Protein AF-A0A084A3Y9-F1 (afdb_monomer_lite)

Foldseek 3Di:
DPDPVVVVVVVVVVVVVVVVVVLVCLQDPVVVVVLVVVLVVQCLVCLQVVPLVSQLLAADQWACELNDTDGSVVVSVVSVCQCPDPQQVVKDKDFPADKAKHQCPDPPVPPDRPRWIKIWTWMWIDTPNAIWIWTKIWTWDADPVRRIHGRYIDTPVSCVVVVHDDPQKDKDWFQLVLPDIKIKIKDKAQPPPSYADDQPGFIWIWIDIRRPLAHTDIHTQFNDWDWAWAADLAQSSHIKIWIWGDGNPPQKIKIFIWGADPSYTDTQWPIAIAGNVVVVVDDGDQWHHDPVDGQKIWHWHWDADPPPRDIDIDIDITGGDDDPDPPPPPPVPPPDAAEFQDKDKFKAAKAWDWWFAPDPGPPCSPPTDIDTWIKGQTPFFGWHDADPQADTGGRDRIETEDEDPVEDCVVRHRFIWMFMFGWDADDDPVDPGRIYGYTPDYTHGDDDDPDDD

Secondary structure (DSSP, 8-state):
--SSHHHHHHHHHHHHHHHHHHHHTTTT-HHHHHHHHHHHHHHHHHHHTT-HHHHHHHEEEEEEESS-EEEHHHHHHHHHHHHH-GGGTT-EEEE-SPPEEES-S---TT------EEEEEEEEEEETTEEEEEEEEEEEEE-TTS-EEEEEEEEHHHHHHHT---TT--EEEE-TTSSS-EEEEEEEEETTTSS---TT--EEEEEEESBTTSBPEEEET-SEEEEEEE--SSSS-PPEEEEEEEPSSSSEEEEEEEEEETTEEEESS--EEEEHHHHTT--S-S-EE-TTSTTEEEEEEEEE-TTT--EEEEEEEEE----TT----------PPEETTSEEEEEEEEEEEEEE-TTTTTSSTTTSPEEEEEEEEEEEEE-EE--SSSPPP-SEEEEEEE--TT--GGGGBT-EEEEEEEEEE--STT-SSSEEEEESSPPEEPPPP----

Structure (mmCIF, N/CA/C/O backbone):
data_AF-A0A084A3Y9-F1
#
_entry.id   AF-A0A084A3Y9-F1
#
loop_
_atom_site.group_PDB
_atom_site.id
_atom_site.type_symbol
_atom_site.label_atom_id
_atom_site.label_alt_id
_atom_site.label_comp_id
_atom_site.label_asym_id
_atom_site.label_entity_id
_atom_site.label_seq_id
_atom_site.pdbx_PDB_ins_code
_atom_site.Cartn_x
_atom_site.Cartn_y
_atom_site.Cartn_z
_atom_site.occupancy
_atom_site.B_iso_or_equiv
_atom_site.auth_seq_id
_atom_site.auth_comp_id
_atom_site.auth_asym_id
_atom_site.auth_atom_id
_atom_site.pdbx_PDB_model_num
ATOM 1 N N . MET A 1 1 ? -24.043 64.491 22.909 1.00 44.38 1 MET A N 1
ATOM 2 C CA . MET A 1 1 ? -24.248 63.340 21.999 1.00 44.38 1 MET A CA 1
ATOM 3 C C . MET A 1 1 ? -22.899 62.853 21.469 1.00 44.38 1 MET A C 1
ATOM 5 O O . MET A 1 1 ? -22.590 63.159 20.332 1.00 44.38 1 MET A O 1
ATOM 9 N N . ASN A 1 2 ? -22.044 62.198 22.273 1.00 46.41 2 ASN A N 1
ATOM 10 C CA . ASN A 1 2 ? -20.804 61.604 21.721 1.00 46.41 2 ASN A CA 1
ATOM 11 C C . ASN A 1 2 ? -20.071 60.587 22.620 1.00 46.41 2 ASN A C 1
ATOM 13 O O . ASN A 1 2 ? -18.869 60.385 22.478 1.00 46.41 2 ASN A O 1
ATOM 17 N N . THR A 1 3 ? -20.773 59.927 23.542 1.00 39.78 3 THR A N 1
ATOM 18 C CA . THR A 1 3 ? -20.144 58.945 24.450 1.00 39.78 3 THR A CA 1
ATOM 19 C C . THR A 1 3 ? -20.818 57.576 24.452 1.00 39.78 3 THR A C 1
ATOM 21 O O . THR A 1 3 ? -20.154 56.595 24.756 1.00 39.78 3 THR A O 1
ATOM 24 N N . ILE A 1 4 ? -22.076 57.462 24.011 1.00 44.12 4 ILE A N 1
ATOM 25 C CA . ILE A 1 4 ? -22.788 56.168 23.956 1.00 44.12 4 ILE A CA 1
ATOM 26 C C . ILE A 1 4 ? -22.497 55.407 22.645 1.00 44.12 4 ILE A C 1
ATOM 28 O O . ILE A 1 4 ? -22.400 54.185 22.651 1.00 44.12 4 ILE A O 1
ATOM 32 N N . ALA A 1 5 ? -22.221 56.109 21.538 1.00 34.19 5 ALA A N 1
ATOM 33 C CA . ALA A 1 5 ? -21.887 55.477 20.253 1.00 34.19 5 ALA A CA 1
ATOM 34 C C . ALA A 1 5 ? -20.482 54.832 20.212 1.00 34.19 5 ALA A C 1
ATOM 36 O O . ALA A 1 5 ? -20.224 53.982 19.367 1.00 34.19 5 ALA A O 1
ATOM 37 N N . ARG A 1 6 ? -19.575 55.197 21.133 1.00 36.91 6 ARG A N 1
ATOM 38 C CA . ARG A 1 6 ? -18.212 54.631 21.197 1.00 36.91 6 ARG A CA 1
ATOM 39 C C . ARG A 1 6 ? -18.105 53.341 22.010 1.00 36.91 6 ARG A C 1
ATOM 41 O O . ARG A 1 6 ? -17.133 52.624 21.829 1.00 36.91 6 ARG A O 1
ATOM 48 N N . VAL A 1 7 ? -19.083 53.037 22.866 1.00 39.62 7 VAL A N 1
ATOM 49 C CA . VAL A 1 7 ? -19.073 51.815 23.695 1.00 39.62 7 VAL A CA 1
ATOM 50 C C . VAL A 1 7 ? -19.720 50.632 22.964 1.00 39.62 7 VAL A C 1
ATOM 52 O O . VAL A 1 7 ? -19.326 49.491 23.166 1.00 39.62 7 VAL A O 1
ATOM 55 N N . LEU A 1 8 ? -20.659 50.892 22.048 1.00 33.66 8 LEU A N 1
ATOM 56 C CA . LEU A 1 8 ? -21.280 49.840 21.235 1.00 33.66 8 LEU A CA 1
ATOM 57 C C . LEU A 1 8 ? -20.398 49.381 20.060 1.00 33.66 8 LEU A C 1
ATOM 59 O O . LEU A 1 8 ? -20.474 48.217 19.688 1.00 33.66 8 LEU A O 1
ATOM 63 N N . LEU A 1 9 ? -19.514 50.242 19.532 1.00 33.69 9 LEU A N 1
ATOM 64 C CA . LEU A 1 9 ? -18.584 49.867 18.453 1.00 33.69 9 LEU A CA 1
ATOM 65 C C . LEU A 1 9 ? -17.368 49.056 18.945 1.00 33.69 9 LEU A C 1
ATOM 67 O O . LEU A 1 9 ? -16.811 48.256 18.198 1.00 33.69 9 LEU A O 1
ATOM 71 N N . SER A 1 10 ? -16.952 49.249 20.201 1.00 35.09 10 SER A N 1
ATOM 72 C CA . SER A 1 10 ? -15.847 48.497 20.806 1.00 35.09 10 SER A CA 1
ATOM 73 C C . SER A 1 10 ? -16.277 47.120 21.316 1.00 35.09 10 SER A C 1
ATOM 75 O O . SER A 1 10 ? -15.465 46.199 21.315 1.00 35.09 10 SER A O 1
ATOM 77 N N . LEU A 1 11 ? -17.554 46.936 21.673 1.00 32.16 11 LEU A N 1
ATOM 78 C CA . LEU A 1 11 ? -18.085 45.624 22.055 1.00 32.16 11 LEU A CA 1
ATOM 79 C C . LEU A 1 11 ? -18.345 44.718 20.836 1.00 32.16 11 LEU A C 1
ATOM 81 O O . LEU A 1 11 ? -18.192 43.506 20.940 1.00 32.16 11 LEU A O 1
ATOM 85 N N . SER A 1 12 ? -18.643 45.286 19.660 1.00 34.91 12 SER A N 1
ATOM 86 C CA . SER A 1 12 ? -18.747 44.524 18.404 1.00 34.91 12 SER A CA 1
ATOM 87 C C . SER A 1 12 ? -17.390 44.133 17.804 1.00 34.91 12 SER A C 1
ATOM 89 O O . SER A 1 12 ? -17.305 43.120 17.120 1.00 34.91 12 SER A O 1
ATOM 91 N N . MET A 1 13 ? -16.318 44.892 18.074 1.00 34.56 13 MET A N 1
ATOM 92 C CA . MET A 1 13 ? -14.961 44.550 17.612 1.00 34.56 13 MET A CA 1
ATOM 93 C C . MET A 1 13 ? -14.242 43.533 18.509 1.00 34.56 13 MET A C 1
ATOM 95 O O . MET A 1 13 ? -13.391 42.811 18.004 1.00 34.56 13 MET A O 1
ATOM 99 N N . LEU A 1 14 ? -14.596 43.418 19.798 1.00 34.06 14 LEU A N 1
ATOM 100 C CA . LEU A 1 14 ? -14.036 42.377 20.677 1.00 34.06 14 LEU A CA 1
ATOM 101 C C . LEU A 1 14 ? -14.684 40.994 20.496 1.00 34.06 14 LEU A C 1
ATOM 103 O O . LEU A 1 14 ? -14.041 39.988 20.796 1.00 34.06 14 LEU A O 1
ATOM 107 N N . LEU A 1 15 ? -15.925 40.920 20.000 1.00 34.59 15 LEU A N 1
ATOM 108 C CA . LEU A 1 15 ? -16.536 39.634 19.641 1.00 34.59 15 LEU A CA 1
ATOM 109 C C . LEU A 1 15 ? -16.085 39.127 18.262 1.00 34.59 15 LEU A C 1
ATOM 111 O O . LEU A 1 15 ? -16.076 37.923 18.052 1.00 34.59 15 LEU A O 1
ATOM 115 N N . ALA A 1 16 ? -15.669 40.002 17.341 1.00 34.62 16 ALA A N 1
ATOM 116 C CA . ALA A 1 16 ? -15.173 39.573 16.030 1.00 34.62 16 ALA A CA 1
ATOM 117 C C . ALA A 1 16 ? -13.715 39.072 16.068 1.00 34.62 16 ALA A C 1
ATOM 119 O O . ALA A 1 16 ? -13.357 38.172 15.316 1.00 34.62 16 ALA A O 1
ATOM 120 N N . SER A 1 17 ? -12.873 39.607 16.962 1.00 34.16 17 SER A N 1
ATOM 121 C CA . SER A 1 17 ? -11.466 39.192 17.076 1.00 34.16 17 SER A CA 1
ATOM 122 C C . SER A 1 17 ? -11.255 37.899 17.869 1.00 34.16 17 SER A C 1
ATOM 124 O O . SER A 1 17 ? -10.253 37.227 17.669 1.00 34.16 17 SER A O 1
ATOM 126 N N . THR A 1 18 ? -12.192 37.513 18.738 1.00 36.56 18 THR A N 1
ATOM 127 C CA . THR A 1 18 ? -12.103 36.264 19.520 1.00 36.56 18 THR A CA 1
ATOM 128 C C . THR A 1 18 ? -12.573 35.027 18.755 1.00 36.56 18 THR A C 1
ATOM 130 O O . THR A 1 18 ? -12.167 33.923 19.102 1.00 36.56 18 THR A O 1
ATOM 133 N N . LEU A 1 19 ? -13.371 35.197 17.698 1.00 34.34 19 LEU A N 1
ATOM 134 C CA . LEU A 1 19 ? -13.713 34.119 16.763 1.00 34.34 19 LEU A CA 1
ATOM 135 C C . LEU A 1 19 ? -12.579 33.862 15.757 1.00 34.34 19 LEU A C 1
ATOM 137 O O . LEU A 1 19 ? -12.293 32.713 15.456 1.00 34.34 19 LEU A O 1
ATOM 141 N N . CYS A 1 20 ? -11.873 34.909 15.318 1.00 34.06 20 CYS A N 1
ATOM 142 C CA . CYS A 1 20 ? -10.816 34.786 14.309 1.00 34.06 20 CYS A CA 1
ATOM 143 C C . CYS A 1 20 ? -9.493 34.211 14.862 1.00 34.06 20 CYS A C 1
ATOM 145 O O . CYS A 1 20 ? -8.738 33.597 14.121 1.00 34.06 20 CYS A O 1
ATOM 147 N N . SER A 1 21 ? -9.199 34.381 16.159 1.00 34.22 21 SER A N 1
ATOM 148 C CA . SER A 1 21 ? -7.962 33.856 16.771 1.00 34.22 21 SER A CA 1
ATOM 149 C C . SER A 1 21 ? -8.044 32.391 17.218 1.00 34.22 21 SER A C 1
ATOM 151 O O . SER A 1 21 ? -7.013 31.803 17.522 1.00 34.22 21 SER A O 1
ATOM 153 N N . ALA A 1 22 ? -9.238 31.793 17.276 1.00 41.19 22 ALA A N 1
ATOM 154 C CA . ALA A 1 22 ? -9.396 30.389 17.665 1.00 41.19 22 ALA A CA 1
ATOM 155 C C . ALA A 1 22 ? -9.115 29.411 16.506 1.00 41.19 22 ALA A C 1
ATOM 157 O O . ALA A 1 22 ? -8.745 28.267 16.758 1.00 41.19 22 ALA A O 1
ATOM 158 N N . GLU A 1 23 ? -9.268 29.859 15.256 1.00 42.12 23 GLU A N 1
ATOM 159 C CA . GLU A 1 23 ? -9.080 29.035 14.052 1.00 42.12 23 GLU A CA 1
ATOM 160 C C . GLU A 1 23 ? -7.608 28.980 13.592 1.00 42.12 23 GLU A C 1
ATOM 162 O O . GLU A 1 23 ? -7.160 27.942 13.112 1.00 42.12 23 GLU A O 1
ATOM 167 N N . GLU A 1 24 ? -6.811 30.035 13.815 1.00 37.97 24 GLU A N 1
ATOM 168 C CA . GLU A 1 24 ? -5.386 30.069 13.423 1.00 37.97 24 GLU A CA 1
ATOM 169 C C . GLU A 1 24 ? -4.440 29.319 14.390 1.00 37.97 24 GLU A C 1
ATOM 171 O O . GLU A 1 24 ? -3.379 28.858 13.971 1.00 37.97 24 GLU A O 1
ATOM 176 N N . GLU A 1 25 ? -4.798 29.128 15.669 1.00 42.19 25 GLU A N 1
ATOM 177 C CA . GLU A 1 25 ? -3.930 28.439 16.652 1.00 42.19 25 GLU A CA 1
ATOM 178 C C . GLU A 1 25 ? -3.909 26.904 16.519 1.00 42.19 25 GLU A C 1
ATOM 180 O O . GLU A 1 25 ? -3.157 26.220 17.220 1.00 42.19 25 GLU A O 1
ATOM 185 N N . MET A 1 26 ? -4.723 26.326 15.635 1.00 46.66 26 MET A N 1
ATOM 186 C CA . MET A 1 26 ? -4.829 24.872 15.513 1.00 46.66 26 MET A CA 1
ATOM 187 C C . MET A 1 26 ? -3.799 24.260 14.546 1.00 46.66 26 MET A C 1
ATOM 189 O O . MET A 1 26 ? -3.503 23.071 14.660 1.00 46.66 26 MET A O 1
ATOM 193 N N . PHE A 1 27 ? -3.192 25.065 13.666 1.00 46.28 27 PHE A N 1
ATOM 194 C CA . PHE A 1 27 ? -2.390 24.598 12.523 1.00 46.28 27 PHE A CA 1
ATOM 195 C C . PHE A 1 27 ? -1.029 23.965 12.882 1.00 46.28 27 PHE A C 1
ATOM 197 O O . PHE A 1 27 ? -0.388 23.355 12.037 1.00 46.28 27 PHE A O 1
ATOM 204 N N . ASP A 1 28 ? -0.590 24.050 14.139 1.00 59.25 28 ASP A N 1
ATOM 205 C CA . ASP A 1 28 ? 0.490 23.212 14.681 1.00 59.25 28 ASP A CA 1
ATOM 206 C C . ASP A 1 28 ? 0.364 23.100 16.206 1.00 59.25 28 ASP A C 1
ATOM 208 O O . ASP A 1 28 ? 1.280 23.430 16.952 1.00 59.25 28 ASP A O 1
ATOM 212 N N . ASN A 1 29 ? -0.815 22.707 16.702 1.00 72.81 29 ASN A N 1
ATOM 213 C CA . ASN A 1 29 ? -1.050 22.579 18.140 1.00 72.81 29 ASN A CA 1
ATOM 214 C C . ASN A 1 29 ? -0.508 21.230 18.666 1.00 72.81 29 ASN A C 1
ATOM 216 O O . ASN A 1 29 ? -1.150 20.189 18.464 1.00 72.81 29 ASN A O 1
ATOM 220 N N . PRO A 1 30 ? 0.619 21.200 19.411 1.00 77.19 30 PRO A N 1
ATOM 221 C CA . PRO A 1 30 ? 1.216 19.943 19.861 1.00 77.19 30 PRO A CA 1
ATOM 222 C C . PRO A 1 30 ? 0.312 19.189 20.842 1.00 77.19 30 PRO A C 1
ATOM 224 O O . PRO A 1 30 ? 0.347 17.961 20.906 1.00 77.19 30 PRO A O 1
ATOM 227 N N . ALA A 1 31 ? -0.534 19.905 21.593 1.00 83.06 31 ALA A N 1
ATOM 228 C CA . ALA A 1 31 ? -1.486 19.288 22.505 1.00 83.06 31 ALA A CA 1
ATOM 229 C C . ALA A 1 31 ? -2.606 18.568 21.741 1.00 83.06 31 ALA A C 1
ATOM 231 O O . ALA A 1 31 ? -2.986 17.466 22.129 1.00 83.06 31 ALA A O 1
ATOM 232 N N . ALA A 1 32 ? -3.093 19.145 20.640 1.00 84.50 32 ALA A N 1
ATOM 233 C CA . ALA A 1 32 ? -4.086 18.515 19.771 1.00 84.50 32 ALA A CA 1
ATOM 234 C C . ALA A 1 32 ? -3.526 17.242 19.112 1.00 84.50 32 ALA A C 1
ATOM 236 O O . ALA A 1 32 ? -4.143 16.178 19.205 1.00 84.50 32 ALA A O 1
ATOM 237 N N . LYS A 1 33 ? -2.305 17.314 18.556 1.00 82.56 33 LYS A N 1
ATOM 238 C CA . LYS A 1 33 ? -1.591 16.145 18.007 1.00 82.56 33 LYS A CA 1
ATOM 239 C C . LYS A 1 33 ? -1.418 15.043 19.057 1.00 82.56 33 LYS A C 1
ATOM 241 O O . LYS A 1 33 ? -1.709 13.880 18.786 1.00 82.56 33 LYS A O 1
ATOM 246 N N . GLN A 1 34 ? -1.044 15.402 20.288 1.00 85.06 34 GLN A N 1
ATOM 247 C CA . GLN A 1 34 ? -0.932 14.445 21.392 1.00 85.06 34 GLN A CA 1
ATOM 248 C C . GLN A 1 34 ? -2.274 13.777 21.738 1.00 85.06 34 GLN A C 1
ATOM 250 O O . GLN A 1 34 ? -2.299 12.586 22.043 1.00 85.06 34 GLN A O 1
ATOM 255 N N . GLN A 1 35 ? -3.392 14.509 21.696 1.00 89.44 35 GLN A N 1
ATOM 256 C CA . GLN A 1 35 ? -4.717 13.924 21.935 1.00 89.44 35 GLN A CA 1
ATOM 257 C C . GLN A 1 35 ? -5.117 12.947 20.827 1.00 89.44 35 GLN A C 1
ATOM 259 O O . GLN A 1 35 ? -5.618 11.865 21.131 1.00 89.44 35 GLN A O 1
ATOM 264 N N . ALA A 1 36 ? -4.850 13.279 19.562 1.00 90.44 36 ALA A N 1
ATOM 265 C CA . ALA A 1 36 ? -5.072 12.360 18.449 1.00 90.44 36 ALA A CA 1
ATOM 266 C C . ALA A 1 36 ? -4.242 11.075 18.596 1.00 90.44 36 ALA A C 1
ATOM 268 O O . ALA A 1 36 ? -4.801 9.984 18.494 1.00 90.44 36 ALA A O 1
ATOM 269 N N . LEU A 1 37 ? -2.952 11.180 18.939 1.00 88.88 37 LEU A N 1
ATOM 270 C CA . LEU A 1 37 ? -2.101 10.014 19.217 1.00 88.88 37 LEU A CA 1
ATOM 271 C C . LEU A 1 37 ? -2.697 9.117 20.313 1.00 88.88 37 LEU A C 1
ATOM 273 O O . LEU A 1 37 ? -2.818 7.910 20.118 1.00 88.88 37 LEU A O 1
ATOM 277 N N . LEU A 1 38 ? -3.158 9.702 21.425 1.00 88.94 38 LEU A N 1
ATOM 278 C CA . LEU A 1 38 ? -3.809 8.955 22.508 1.00 88.94 38 LEU A CA 1
ATOM 279 C C . LEU A 1 38 ? -5.098 8.252 22.052 1.00 88.94 38 LEU A C 1
ATOM 281 O O . LEU A 1 38 ? -5.399 7.150 22.516 1.00 88.94 38 LEU A O 1
ATOM 285 N N . VAL A 1 39 ? -5.875 8.864 21.153 1.00 95.50 39 VAL A N 1
ATOM 286 C CA . VAL A 1 39 ? -7.057 8.225 20.551 1.00 95.50 39 VAL A CA 1
ATOM 287 C C . VAL A 1 39 ? -6.649 7.010 19.715 1.00 95.50 39 VAL A C 1
ATOM 289 O O . VAL A 1 39 ? -7.270 5.958 19.865 1.00 95.50 39 VAL A O 1
ATOM 292 N N . VAL A 1 40 ? -5.597 7.111 18.893 1.00 95.31 40 VAL A N 1
ATOM 293 C CA . VAL A 1 40 ? -5.095 5.982 18.086 1.00 95.31 40 VAL A CA 1
ATOM 294 C C . VAL A 1 40 ? -4.560 4.851 18.968 1.00 95.31 40 VAL A C 1
ATOM 296 O O . VAL A 1 40 ? -4.885 3.686 18.738 1.00 95.31 40 VAL A O 1
ATOM 299 N N . GLU A 1 41 ? -3.794 5.167 20.013 1.00 89.44 41 GLU A N 1
ATOM 300 C CA . GLU A 1 41 ? -3.272 4.171 20.958 1.00 89.44 41 GLU A CA 1
ATOM 301 C C . GLU A 1 41 ? -4.401 3.421 21.679 1.00 89.44 41 GLU A C 1
ATOM 303 O O . GLU A 1 41 ? -4.380 2.189 21.775 1.00 89.44 41 GLU A O 1
ATOM 308 N N . ARG A 1 42 ? -5.432 4.145 22.138 1.00 94.38 42 ARG A N 1
ATOM 309 C CA . ARG A 1 42 ? -6.626 3.539 22.747 1.00 94.38 42 ARG A CA 1
ATOM 310 C C . ARG A 1 42 ? -7.405 2.697 21.748 1.00 94.38 42 ARG A C 1
ATOM 312 O O . ARG A 1 42 ? -7.828 1.598 22.098 1.00 94.38 42 ARG A O 1
ATOM 319 N N . TRP A 1 43 ? -7.570 3.177 20.516 1.00 96.44 43 TRP A N 1
ATOM 320 C CA . TRP A 1 43 ? -8.224 2.430 19.442 1.00 96.44 43 TRP A CA 1
ATOM 321 C C . TRP A 1 43 ? -7.510 1.105 19.179 1.00 96.44 43 TRP A C 1
ATOM 323 O O . TRP A 1 43 ? -8.150 0.055 19.151 1.00 96.44 43 TRP A O 1
ATOM 333 N N . GLN A 1 44 ? -6.183 1.138 19.076 1.00 91.56 44 GLN A N 1
ATOM 334 C CA . GLN A 1 44 ? -5.361 -0.040 18.838 1.00 91.56 44 GLN A CA 1
ATOM 335 C C . GLN A 1 44 ? -5.493 -1.055 19.981 1.00 91.56 44 GLN A C 1
ATOM 337 O O . GLN A 1 44 ? -5.724 -2.240 19.727 1.00 91.56 44 GLN A O 1
ATOM 342 N N . LEU A 1 45 ? -5.405 -0.604 21.237 1.00 87.69 45 LEU A N 1
ATOM 343 C CA . LEU A 1 45 ? -5.572 -1.468 22.409 1.00 87.69 45 LEU A CA 1
ATOM 344 C C . LEU A 1 45 ? -6.989 -2.060 22.491 1.00 87.69 45 LEU A C 1
ATOM 346 O O . LEU A 1 45 ? -7.156 -3.247 22.776 1.00 87.69 45 LEU A O 1
ATOM 350 N N . ALA A 1 46 ? -8.015 -1.252 22.220 1.00 90.19 46 ALA A N 1
ATOM 351 C CA . ALA A 1 46 ? -9.402 -1.698 22.224 1.00 90.19 46 ALA A CA 1
ATOM 352 C C . ALA A 1 46 ? -9.659 -2.735 21.123 1.00 90.19 46 ALA A C 1
ATOM 354 O O . ALA A 1 46 ? -10.302 -3.752 21.374 1.00 90.19 46 ALA A O 1
ATOM 355 N N . TYR A 1 47 ? -9.096 -2.537 19.928 1.00 89.88 47 TYR A N 1
ATOM 356 C CA . TYR A 1 47 ? -9.189 -3.495 18.828 1.00 89.88 47 TYR A CA 1
ATOM 357 C C . TYR A 1 47 ? -8.497 -4.822 19.170 1.00 89.88 47 TYR A C 1
ATOM 359 O O . TYR A 1 47 ? -9.082 -5.888 18.981 1.00 89.88 47 TYR A O 1
ATOM 367 N N . GLN A 1 48 ? -7.287 -4.769 19.740 1.00 84.38 48 GLN A N 1
ATOM 368 C CA . GLN A 1 48 ? -6.552 -5.958 20.194 1.00 84.38 48 GLN A CA 1
ATOM 369 C C . GLN A 1 48 ? -7.331 -6.765 21.238 1.00 84.38 48 GLN A C 1
ATOM 371 O O . GLN A 1 48 ? -7.369 -7.993 21.170 1.00 84.38 48 GLN A O 1
ATOM 376 N N . ASN A 1 49 ? -7.990 -6.077 22.171 1.00 86.69 49 ASN A N 1
ATOM 377 C CA . ASN A 1 49 ? -8.796 -6.702 23.218 1.00 86.69 49 ASN A CA 1
ATOM 378 C C . ASN A 1 49 ? -10.231 -7.024 22.778 1.00 86.69 49 ASN A C 1
ATOM 380 O O . ASN A 1 49 ? -10.995 -7.576 23.570 1.00 86.69 49 ASN A O 1
ATOM 384 N N . LYS A 1 50 ? -10.607 -6.685 21.536 1.00 88.69 50 LYS A N 1
ATOM 385 C CA . LYS A 1 50 ? -11.985 -6.769 21.023 1.00 88.69 50 LYS A CA 1
ATOM 386 C C . LYS A 1 50 ? -12.991 -6.039 21.932 1.00 88.69 50 LYS A C 1
ATOM 388 O O . LYS A 1 50 ? -14.144 -6.451 22.066 1.00 88.69 50 LYS A O 1
ATOM 393 N N . ASP A 1 51 ? -12.555 -4.956 22.573 1.00 92.81 51 ASP A N 1
ATOM 394 C CA . ASP A 1 51 ? -13.351 -4.165 23.508 1.00 92.81 51 ASP A CA 1
ATOM 395 C C . ASP A 1 51 ? -14.267 -3.204 22.741 1.00 92.81 51 ASP A C 1
ATOM 397 O O . ASP A 1 51 ? -13.943 -2.045 22.476 1.00 92.81 51 ASP A O 1
ATOM 401 N N . LEU A 1 52 ? -15.445 -3.708 22.370 1.00 94.00 52 LEU A N 1
ATOM 402 C CA . LEU A 1 52 ? -16.467 -2.925 21.673 1.00 94.00 52 LEU A CA 1
ATOM 403 C C . LEU A 1 52 ? -16.971 -1.732 22.493 1.00 94.00 52 LEU A C 1
ATOM 405 O O . LEU A 1 52 ? -17.434 -0.754 21.912 1.00 94.00 52 LEU A O 1
ATOM 409 N N . LYS A 1 53 ? -16.893 -1.785 23.829 1.00 96.62 53 LYS A N 1
ATOM 410 C CA . LYS A 1 53 ? -17.331 -0.678 24.683 1.00 96.62 53 LYS A CA 1
ATOM 411 C C . LYS A 1 53 ? -16.335 0.473 24.606 1.00 96.62 53 LYS A C 1
ATOM 413 O O . LYS A 1 53 ? -16.750 1.622 24.462 1.00 96.62 53 LYS A O 1
ATOM 418 N N . GLU A 1 54 ? -15.045 0.163 24.686 1.00 96.06 54 GLU A N 1
ATOM 419 C CA . GLU A 1 54 ? -13.989 1.159 24.531 1.00 96.06 54 GLU A CA 1
ATOM 420 C C . GLU A 1 54 ? -13.957 1.707 23.102 1.00 96.06 54 GLU A C 1
ATOM 422 O O . GLU A 1 54 ? -13.912 2.922 22.927 1.00 96.06 54 GLU A O 1
ATOM 427 N N . LEU A 1 55 ? -14.104 0.851 22.080 1.00 96.69 55 LEU A N 1
ATOM 428 C CA . LEU A 1 55 ? -14.263 1.311 20.699 1.00 96.69 55 LEU A CA 1
ATOM 429 C C . LEU A 1 55 ? -15.455 2.268 20.585 1.00 96.69 55 LEU A C 1
ATOM 431 O O . LEU A 1 55 ? -15.267 3.400 20.161 1.00 96.69 55 LEU A O 1
ATOM 435 N N . ALA A 1 56 ? -16.650 1.905 21.056 1.00 97.69 56 ALA A N 1
ATOM 436 C CA . ALA A 1 56 ? -17.815 2.795 21.011 1.00 97.69 56 ALA A CA 1
ATOM 437 C C . ALA A 1 56 ? -17.560 4.146 21.708 1.00 97.69 56 ALA A C 1
ATOM 439 O O . ALA A 1 56 ? -18.052 5.183 21.265 1.00 97.69 56 ALA A O 1
ATOM 440 N N . ALA A 1 57 ? -16.764 4.168 22.779 1.00 96.81 57 ALA A N 1
ATOM 441 C CA . ALA A 1 57 ? -16.418 5.405 23.468 1.00 96.81 57 ALA A CA 1
ATOM 442 C C . ALA A 1 57 ? -15.513 6.337 22.641 1.00 96.81 57 ALA A C 1
ATOM 444 O O . ALA A 1 57 ? -15.528 7.544 22.909 1.00 96.81 57 ALA A O 1
ATOM 445 N N . LEU A 1 58 ? -14.755 5.808 21.676 1.00 98.00 58 LEU A N 1
ATOM 446 C CA . LEU A 1 58 ? -13.838 6.561 20.818 1.00 98.00 58 LEU A CA 1
ATOM 447 C C . LEU A 1 58 ? -14.513 7.139 19.570 1.00 98.00 58 LEU A C 1
ATOM 449 O O . LEU A 1 58 ? -14.083 8.188 19.110 1.00 98.00 58 LEU A O 1
ATOM 453 N N . TYR A 1 59 ? -15.559 6.514 19.025 1.00 98.31 59 TYR A N 1
ATOM 454 C CA . TYR A 1 59 ? -16.215 7.006 17.803 1.00 98.31 59 TYR A CA 1
ATOM 455 C C . TYR A 1 59 ? -17.250 8.104 18.086 1.00 98.31 59 TYR A C 1
ATOM 457 O O . TYR A 1 59 ? -17.900 8.139 19.141 1.00 98.31 59 TYR A O 1
ATOM 465 N N . ALA A 1 60 ? -17.400 9.015 17.125 1.00 97.94 60 ALA A N 1
ATOM 466 C CA . ALA A 1 60 ? -18.488 9.985 17.063 1.00 97.94 60 ALA A CA 1
ATOM 467 C C . ALA A 1 60 ? -19.833 9.300 16.774 1.00 97.94 60 ALA A C 1
ATOM 469 O O . ALA A 1 60 ? -19.867 8.138 16.383 1.00 97.94 60 ALA A O 1
ATOM 470 N N . ASP A 1 61 ? -20.951 10.001 16.996 1.00 96.88 61 ASP A N 1
ATOM 471 C CA . ASP A 1 61 ? -22.295 9.443 16.761 1.00 96.88 61 ASP A CA 1
ATOM 472 C C . ASP A 1 61 ? -22.561 9.169 15.269 1.00 96.88 61 ASP A C 1
ATOM 474 O O . ASP A 1 61 ? -23.253 8.211 14.928 1.00 96.88 61 ASP A O 1
ATOM 478 N N . GLN A 1 62 ? -21.986 9.999 14.396 1.00 97.12 62 GLN A N 1
ATOM 479 C CA . GLN A 1 62 ? -21.938 9.827 12.947 1.00 97.12 62 GLN A CA 1
ATOM 480 C C . GLN A 1 62 ? -20.476 9.700 12.527 1.00 97.12 62 GLN A C 1
ATOM 482 O O . GLN A 1 62 ? -19.642 10.489 12.973 1.00 97.12 62 GLN A O 1
ATOM 487 N N . VAL A 1 63 ? -20.183 8.700 11.705 1.00 96.50 63 VAL A N 1
ATOM 488 C CA . VAL A 1 63 ? -18.828 8.329 11.302 1.00 96.50 63 VAL A CA 1
ATOM 489 C C . VAL A 1 63 ? -18.814 8.128 9.797 1.00 96.50 63 VAL A C 1
ATOM 491 O O . VAL A 1 63 ? -19.634 7.371 9.280 1.00 96.50 63 VAL A O 1
ATOM 494 N N . ASP A 1 64 ? -17.869 8.761 9.113 1.00 95.00 64 ASP A N 1
ATOM 495 C CA . ASP A 1 64 ? -17.524 8.382 7.748 1.00 95.00 64 ASP A CA 1
ATOM 496 C C . ASP A 1 64 ? -16.683 7.097 7.797 1.00 95.00 64 ASP A C 1
ATOM 498 O O . ASP A 1 64 ? -15.506 7.090 8.160 1.00 95.00 64 ASP A O 1
ATOM 502 N N . TYR A 1 65 ? -17.338 5.967 7.559 1.00 94.31 65 TYR A N 1
ATOM 503 C CA . TYR A 1 65 ? -16.743 4.645 7.661 1.00 94.31 65 TYR A CA 1
ATOM 504 C C . TYR A 1 65 ? -16.501 4.107 6.255 1.00 94.31 65 TYR A C 1
ATOM 506 O O . TYR A 1 65 ? -17.438 3.616 5.625 1.00 94.31 65 TYR A O 1
ATOM 514 N N . PHE A 1 66 ? -15.258 4.222 5.774 1.00 90.94 66 PHE A N 1
ATOM 515 C CA . PHE A 1 66 ? -14.857 3.880 4.405 1.00 90.94 66 PHE A CA 1
ATOM 516 C C . PHE A 1 66 ? -15.724 4.576 3.341 1.00 90.94 66 PHE A C 1
ATOM 518 O O . PHE A 1 66 ? -16.393 3.927 2.537 1.00 90.94 66 PHE A O 1
ATOM 525 N N . HIS A 1 67 ? -15.754 5.913 3.382 1.00 89.06 67 HIS A N 1
ATOM 526 C CA . HIS A 1 67 ? -16.521 6.791 2.481 1.00 89.06 67 HIS A CA 1
ATOM 527 C C . HIS A 1 67 ? -18.048 6.643 2.568 1.00 89.06 67 HIS A C 1
ATOM 529 O O . HIS A 1 67 ? -18.795 7.114 1.702 1.00 89.06 67 HIS A O 1
ATOM 535 N N . LYS A 1 68 ? -18.543 6.005 3.634 1.00 91.19 68 LYS A N 1
ATOM 536 C CA . LYS A 1 68 ? -19.966 5.853 3.918 1.00 91.19 68 LYS A CA 1
ATOM 537 C C . LYS A 1 68 ? -20.293 6.415 5.290 1.00 91.19 68 LYS A C 1
ATOM 539 O O . LYS A 1 68 ? -19.926 5.855 6.321 1.00 91.19 68 LYS A O 1
ATOM 544 N N . MET A 1 69 ? -21.099 7.472 5.305 1.00 96.12 69 MET A N 1
ATOM 545 C CA . MET A 1 69 ? -21.641 8.019 6.546 1.00 96.12 69 MET A CA 1
ATOM 546 C C . MET A 1 69 ? -22.607 7.033 7.210 1.00 96.12 69 MET A C 1
ATOM 548 O O . MET A 1 69 ? -23.653 6.684 6.657 1.00 96.12 69 MET A O 1
ATOM 552 N N . VAL A 1 70 ? -22.257 6.595 8.417 1.00 96.88 70 VAL A N 1
ATOM 553 C CA . VAL A 1 70 ? -23.021 5.637 9.222 1.00 96.88 70 VAL A CA 1
ATOM 554 C C . VAL A 1 70 ? -23.071 6.054 10.694 1.00 96.88 70 VAL A C 1
ATOM 556 O O . VAL A 1 70 ? -22.259 6.833 11.184 1.00 96.88 70 VAL A O 1
ATOM 559 N N . THR A 1 71 ? -24.029 5.496 11.435 1.00 98.44 71 THR A N 1
ATOM 560 C CA . THR A 1 71 ? -24.097 5.665 12.898 1.00 98.44 71 THR A CA 1
ATOM 561 C C . THR A 1 71 ? -22.971 4.911 13.609 1.00 98.44 71 THR A C 1
ATOM 563 O O . THR A 1 71 ? -22.558 3.843 13.147 1.00 98.44 71 THR A O 1
ATOM 566 N N . ARG A 1 72 ? -22.558 5.379 14.792 1.00 97.94 72 ARG A N 1
ATOM 567 C CA . ARG A 1 72 ? -21.655 4.633 15.686 1.00 97.94 72 ARG A CA 1
ATOM 568 C C . ARG A 1 72 ? -22.115 3.196 15.905 1.00 97.94 72 ARG A C 1
ATOM 570 O O . ARG A 1 72 ? -21.302 2.277 15.901 1.00 97.94 72 ARG A O 1
ATOM 577 N N . GLU A 1 73 ? -23.409 2.997 16.120 1.00 97.88 73 GLU A N 1
ATOM 578 C CA . GLU A 1 73 ? -23.990 1.688 16.402 1.00 97.88 73 GLU A CA 1
ATOM 579 C C . GLU A 1 73 ? -23.799 0.733 15.215 1.00 97.88 73 GLU A C 1
ATOM 581 O O . GLU A 1 73 ? -23.486 -0.439 15.420 1.00 97.88 73 GLU A O 1
ATOM 586 N N . ALA A 1 74 ? -23.883 1.241 13.981 1.00 97.69 74 ALA A N 1
ATOM 587 C CA . ALA A 1 74 ? -23.576 0.477 12.773 1.00 97.69 74 ALA A CA 1
ATOM 588 C C . ALA A 1 74 ? -22.079 0.134 12.662 1.00 97.69 74 ALA A C 1
ATOM 590 O O . ALA A 1 74 ? -21.748 -1.011 12.353 1.00 97.69 74 ALA A O 1
ATOM 591 N N . VAL A 1 75 ? -21.173 1.069 12.988 1.00 96.94 75 VAL A N 1
ATOM 592 C CA . VAL A 1 75 ? -19.724 0.783 13.054 1.00 96.94 75 VAL A CA 1
ATOM 593 C C . VAL A 1 75 ? -19.447 -0.323 14.076 1.00 96.94 75 VAL A C 1
ATOM 595 O O . VAL A 1 75 ? -18.716 -1.273 13.795 1.00 96.94 75 VAL A O 1
ATOM 598 N N . MET A 1 76 ? -20.054 -0.241 15.263 1.00 97.50 76 MET A N 1
ATOM 599 C CA . MET A 1 76 ? -19.882 -1.252 16.309 1.00 97.50 76 MET A CA 1
ATOM 600 C C . MET A 1 76 ? -20.470 -2.603 15.906 1.00 97.50 76 MET A C 1
ATOM 602 O O . MET A 1 76 ? -19.856 -3.627 16.193 1.00 97.50 76 MET A O 1
ATOM 606 N N . ALA A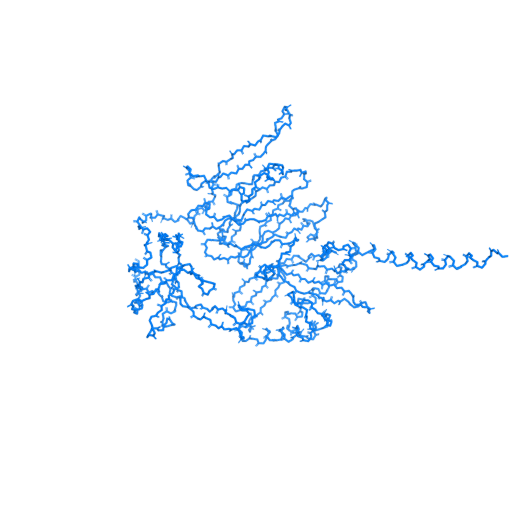 1 77 ? -21.612 -2.624 15.215 1.00 94.69 77 ALA A N 1
ATOM 607 C CA . ALA A 1 77 ? -22.191 -3.850 14.677 1.00 94.69 77 ALA A CA 1
ATOM 608 C C . ALA A 1 77 ? -21.261 -4.513 13.647 1.00 94.69 77 ALA A C 1
ATOM 610 O O . ALA A 1 77 ? -21.032 -5.720 13.733 1.00 94.69 77 ALA A O 1
ATOM 611 N N . ASN A 1 78 ? -20.663 -3.734 12.738 1.00 92.88 78 ASN A N 1
ATOM 612 C CA . ASN A 1 78 ? -19.684 -4.237 11.771 1.00 92.88 78 ASN A CA 1
ATOM 613 C C . ASN A 1 78 ? -18.444 -4.817 12.479 1.00 92.88 78 ASN A C 1
ATOM 615 O O . ASN A 1 78 ? -18.086 -5.974 12.251 1.00 92.88 78 ASN A O 1
ATOM 619 N N . LYS A 1 79 ? -17.850 -4.077 13.428 1.00 92.06 79 LYS A N 1
ATOM 620 C CA . LYS A 1 79 ? -16.694 -4.565 14.203 1.00 92.06 79 LYS A CA 1
ATOM 621 C C . LYS A 1 79 ? -17.039 -5.807 15.030 1.00 92.06 79 LYS A C 1
ATOM 623 O O . LYS A 1 79 ? -16.242 -6.739 15.089 1.00 92.06 79 LYS A O 1
ATOM 628 N N . ALA A 1 80 ? -18.231 -5.869 15.622 1.00 91.62 80 ALA A N 1
ATOM 629 C CA . ALA A 1 80 ? -18.698 -7.042 16.357 1.00 91.62 80 ALA A CA 1
ATOM 630 C C . ALA A 1 80 ? -18.840 -8.267 15.444 1.00 91.62 80 ALA A C 1
ATOM 632 O O . ALA A 1 80 ? -18.374 -9.349 15.803 1.00 91.62 80 ALA A O 1
ATOM 633 N N . ALA A 1 81 ? -19.442 -8.103 14.262 1.00 89.12 81 ALA A N 1
ATOM 634 C CA . ALA A 1 81 ? -19.540 -9.167 13.267 1.00 89.12 81 ALA A CA 1
ATOM 635 C C . ALA A 1 81 ? -18.144 -9.652 12.844 1.00 89.12 81 ALA A C 1
ATOM 637 O O . ALA A 1 81 ? -17.870 -10.853 12.867 1.00 89.12 81 ALA A O 1
ATOM 638 N N . PHE A 1 82 ? -17.224 -8.722 12.577 1.00 84.62 82 PHE A N 1
ATOM 639 C CA . PHE A 1 82 ? -15.840 -9.036 12.229 1.00 84.62 82 PHE A CA 1
ATOM 640 C C . PHE A 1 82 ? -15.103 -9.808 13.337 1.00 84.62 82 PHE A C 1
ATOM 642 O O . PHE A 1 82 ? -14.439 -10.808 13.060 1.00 84.62 82 PHE A O 1
ATOM 649 N N . PHE A 1 83 ? -15.240 -9.393 14.600 1.00 84.19 83 PHE A N 1
ATOM 650 C CA . PHE A 1 83 ? -14.595 -10.047 15.746 1.00 84.19 83 PHE A CA 1
ATOM 651 C C . PHE A 1 83 ? -15.137 -11.444 16.056 1.00 84.19 83 PHE A C 1
ATOM 653 O O . PHE A 1 83 ? -14.383 -12.275 16.577 1.00 84.19 83 PHE A O 1
ATOM 660 N N . ASN A 1 84 ? -16.415 -11.682 15.752 1.00 81.38 84 ASN A N 1
ATOM 661 C CA . ASN A 1 84 ? -17.126 -12.926 16.041 1.00 81.38 84 ASN A CA 1
ATOM 662 C C . ASN A 1 84 ? -17.110 -13.930 14.878 1.00 81.38 84 ASN A C 1
ATOM 664 O O . ASN A 1 84 ? -17.529 -15.071 15.060 1.00 81.38 84 ASN A O 1
ATOM 668 N N . ALA A 1 85 ? -16.620 -13.545 13.697 1.00 77.38 85 ALA A N 1
ATOM 669 C CA . ALA A 1 85 ? -16.519 -14.450 12.559 1.00 77.38 85 ALA A CA 1
ATOM 670 C C . ALA A 1 85 ? -15.566 -15.628 12.855 1.00 77.38 85 ALA A C 1
ATOM 672 O O . ALA A 1 85 ? -14.408 -15.432 13.229 1.00 77.38 85 ALA A O 1
ATOM 673 N N . GLU A 1 86 ? -16.013 -16.867 12.611 1.00 61.34 86 GLU A N 1
ATOM 674 C CA . GLU A 1 86 ? -15.245 -18.106 12.865 1.00 61.34 86 GLU A CA 1
ATOM 675 C C . GLU A 1 86 ? -13.860 -18.106 12.188 1.00 61.34 86 GLU A C 1
ATOM 677 O O . GLU A 1 86 ? -12.855 -18.503 12.779 1.00 61.34 86 GLU A O 1
ATOM 682 N N . LYS A 1 87 ? -13.765 -17.553 10.969 1.00 60.16 87 LYS A N 1
ATOM 683 C CA . LYS A 1 87 ? -12.498 -17.396 10.225 1.00 60.16 87 LYS A CA 1
ATOM 684 C C . LYS A 1 87 ? -11.503 -16.430 10.891 1.00 60.16 87 LYS A C 1
ATOM 686 O O . LYS A 1 87 ? -10.336 -16.394 10.514 1.00 60.16 87 LYS A O 1
ATOM 691 N N . LYS A 1 88 ? -11.954 -15.630 11.859 1.00 62.84 88 LYS A N 1
ATOM 692 C CA . LYS A 1 88 ? -11.203 -14.565 12.542 1.00 62.84 88 LYS A CA 1
ATOM 693 C C . LYS A 1 88 ? -10.922 -14.917 14.011 1.00 62.84 88 LYS A C 1
ATOM 695 O O . LYS A 1 88 ? -10.489 -14.069 14.791 1.00 62.84 88 LYS A O 1
ATOM 700 N N . LYS A 1 89 ? -11.098 -16.189 14.396 1.00 63.38 89 LYS A N 1
ATOM 701 C CA . LYS A 1 89 ? -10.785 -16.699 15.743 1.00 63.38 89 LYS A CA 1
ATOM 702 C C . LYS A 1 89 ? -9.338 -16.420 16.170 1.00 63.38 89 LYS A C 1
ATOM 704 O O . LYS A 1 89 ? -9.097 -16.148 17.342 1.00 63.38 89 LYS A O 1
ATOM 709 N N . PHE A 1 90 ? -8.411 -16.418 15.210 1.00 66.56 90 PHE A N 1
ATOM 710 C CA . PHE A 1 90 ? -6.991 -16.087 15.384 1.00 66.56 90 PHE A CA 1
ATOM 711 C C . PHE A 1 90 ? -6.619 -14.740 14.749 1.00 66.56 90 PHE A C 1
ATOM 713 O O . PHE A 1 90 ? -5.532 -14.591 14.201 1.00 66.56 90 PHE A O 1
ATOM 720 N N . LEU A 1 91 ? -7.543 -13.777 14.763 1.00 79.62 91 LEU A N 1
ATOM 721 C CA . LEU A 1 91 ? -7.260 -12.407 14.349 1.00 79.62 91 LEU A CA 1
ATOM 722 C C . LEU A 1 91 ? -6.244 -11.769 15.301 1.00 79.62 91 LEU A C 1
ATOM 724 O O . LEU A 1 91 ? -6.458 -11.760 16.515 1.00 79.62 91 LEU A O 1
ATOM 728 N N . SER A 1 92 ? -5.208 -11.153 14.744 1.00 81.12 92 SER A N 1
ATOM 729 C CA . SER A 1 92 ? -4.399 -10.164 15.450 1.00 81.12 92 SER A CA 1
ATOM 730 C C . SER A 1 92 ? -4.194 -8.925 14.584 1.00 81.12 92 SER A C 1
ATOM 732 O O . SER A 1 92 ? -4.202 -8.995 13.355 1.00 81.12 92 SER A O 1
ATOM 734 N N . GLN A 1 93 ? -4.046 -7.777 15.241 1.00 87.94 93 GLN A N 1
ATOM 735 C CA . GLN A 1 93 ? -3.732 -6.512 14.591 1.00 87.94 93 GLN A CA 1
ATOM 736 C C . GLN A 1 93 ? -2.675 -5.763 15.401 1.00 87.94 93 GLN A C 1
ATOM 738 O O . GLN A 1 93 ? -2.757 -5.683 16.632 1.00 87.94 93 GLN A O 1
ATOM 743 N N . ALA A 1 94 ? -1.710 -5.172 14.706 1.00 88.88 94 ALA A N 1
ATOM 744 C CA . ALA A 1 94 ? -0.685 -4.312 15.280 1.00 88.88 94 ALA A CA 1
ATOM 745 C C . ALA A 1 94 ? -0.449 -3.091 14.391 1.00 88.88 94 ALA A C 1
ATOM 747 O O . ALA A 1 94 ? -0.475 -3.208 13.170 1.00 88.88 94 ALA A O 1
ATOM 748 N N . ILE A 1 95 ? -0.169 -1.937 14.991 1.00 91.19 95 ILE A N 1
ATOM 749 C CA . ILE A 1 95 ? 0.464 -0.834 14.264 1.00 91.19 95 ILE A CA 1
ATOM 750 C C . ILE A 1 95 ? 1.957 -1.165 14.163 1.00 91.19 95 ILE A C 1
ATOM 752 O O . ILE A 1 95 ? 2.597 -1.432 15.179 1.00 91.19 95 ILE A O 1
ATOM 756 N N . VAL A 1 96 ? 2.496 -1.201 12.942 1.00 91.00 96 VAL A N 1
ATOM 757 C CA . VAL A 1 96 ? 3.892 -1.602 12.653 1.00 91.00 96 VAL A CA 1
ATOM 758 C C . VAL A 1 96 ? 4.748 -0.451 12.127 1.00 91.00 96 VAL A C 1
ATOM 760 O O . VAL A 1 96 ? 5.882 -0.650 11.692 1.00 91.00 96 VAL A O 1
ATOM 763 N N . SER A 1 97 ? 4.212 0.763 12.180 1.00 88.00 97 SER A N 1
ATOM 764 C CA . SER A 1 97 ? 4.900 1.989 11.811 1.00 88.00 97 SER A CA 1
ATOM 765 C C . SER A 1 97 ? 4.791 3.042 12.908 1.00 88.00 97 SER A C 1
ATOM 767 O O . SER A 1 97 ? 4.014 2.900 13.850 1.00 88.00 97 SER A O 1
ATOM 769 N N . THR A 1 98 ? 5.531 4.137 12.759 1.00 84.56 98 THR A N 1
ATOM 770 C CA . THR A 1 98 ? 5.227 5.365 13.501 1.00 84.56 98 THR A CA 1
ATOM 771 C C . THR A 1 98 ? 3.861 5.899 13.067 1.00 84.56 98 THR A C 1
ATOM 773 O O . THR A 1 98 ? 3.492 5.734 11.900 1.00 84.56 98 THR A O 1
ATOM 776 N N . ILE A 1 99 ? 3.127 6.505 14.002 1.00 86.81 99 ILE A N 1
ATOM 777 C CA . ILE A 1 99 ? 1.873 7.214 13.733 1.00 86.81 99 ILE A CA 1
ATOM 778 C C . ILE A 1 99 ? 2.218 8.667 13.397 1.00 86.81 99 ILE A C 1
ATOM 780 O O . ILE A 1 99 ? 2.874 9.341 14.193 1.00 86.81 99 ILE A O 1
ATOM 784 N N . THR A 1 100 ? 1.783 9.131 12.233 1.00 85.38 100 THR A N 1
ATOM 785 C CA . THR A 1 100 ? 1.870 10.529 11.781 1.00 85.38 100 THR A CA 1
ATOM 786 C C . THR A 1 100 ? 0.527 11.221 12.010 1.00 85.38 100 THR A C 1
ATOM 788 O O . THR A 1 100 ? -0.505 10.551 11.982 1.00 85.38 100 THR A O 1
ATOM 791 N N . VAL A 1 101 ? 0.514 12.522 12.328 1.00 85.50 101 VAL A N 1
ATOM 792 C CA . VAL A 1 101 ? -0.726 13.261 12.649 1.00 85.50 101 VAL A CA 1
ATOM 793 C C . VAL A 1 101 ? -0.723 14.616 11.959 1.00 85.50 101 VAL A C 1
ATOM 795 O O . VAL A 1 101 ? -0.222 15.608 12.492 1.00 85.50 101 VAL A O 1
ATOM 798 N N . ASN A 1 102 ? -1.386 14.648 10.810 1.00 80.19 102 ASN A N 1
ATOM 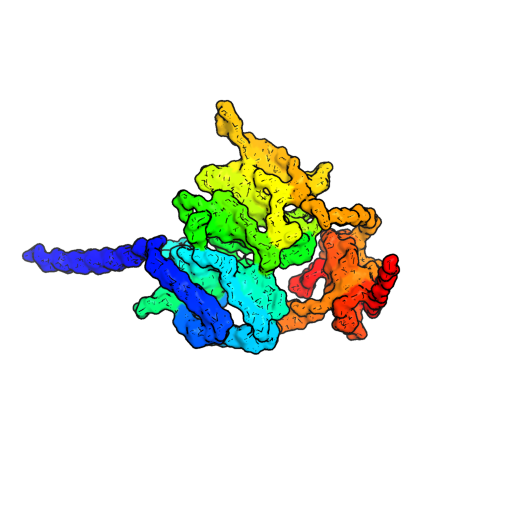799 C CA . ASN A 1 102 ? -1.474 15.806 9.942 1.00 80.19 102 ASN A CA 1
ATOM 800 C C . ASN A 1 102 ? -2.715 16.655 10.250 1.00 80.19 102 ASN A C 1
ATOM 802 O O . ASN A 1 102 ? -3.769 16.149 10.635 1.00 80.19 102 ASN A O 1
ATOM 806 N N . VAL A 1 103 ? -2.568 17.969 10.084 1.00 68.81 103 VAL A N 1
ATOM 807 C CA . VAL A 1 103 ? -3.582 18.993 10.409 1.00 68.81 103 VAL A CA 1
ATOM 808 C C . VAL A 1 103 ? -4.528 19.289 9.242 1.00 68.81 103 VAL A C 1
ATOM 810 O O . VAL A 1 103 ? -5.561 19.905 9.453 1.00 68.81 103 VAL A O 1
ATOM 813 N N . ASN A 1 104 ? -4.205 18.795 8.043 1.00 58.06 104 ASN A N 1
ATOM 814 C CA . ASN A 1 104 ? -4.953 19.036 6.808 1.00 58.06 104 ASN A CA 1
ATOM 815 C C . ASN A 1 104 ? -5.609 17.730 6.346 1.00 58.06 104 ASN A C 1
ATOM 817 O O . ASN A 1 104 ? -5.150 17.096 5.399 1.00 58.06 104 ASN A O 1
ATOM 821 N N . GLY A 1 105 ? -6.627 17.269 7.079 1.00 47.72 105 GLY A N 1
ATOM 822 C CA . GLY A 1 105 ? -7.279 15.985 6.804 1.00 47.72 105 GLY A CA 1
ATOM 823 C C . GLY A 1 105 ? -7.932 15.886 5.423 1.00 47.72 105 GLY A C 1
ATOM 824 O O . GLY A 1 105 ? -7.986 14.791 4.885 1.00 47.72 105 GLY A O 1
ATOM 825 N N . ASN A 1 106 ? -8.352 17.002 4.838 1.00 44.88 106 ASN A N 1
ATOM 826 C CA . ASN A 1 106 ? -8.538 17.195 3.406 1.00 44.88 106 ASN A CA 1
ATOM 827 C C . ASN A 1 106 ? -8.180 18.658 3.132 1.00 44.88 106 ASN A C 1
ATOM 829 O O . ASN A 1 106 ? -8.717 19.539 3.801 1.00 44.88 106 ASN A O 1
ATOM 833 N N . ASP A 1 107 ? -7.333 18.930 2.145 1.00 42.59 107 ASP A N 1
ATOM 834 C CA . ASP A 1 107 ? -7.366 20.230 1.475 1.00 42.59 107 ASP A CA 1
ATOM 835 C C . ASP A 1 107 ? -8.630 20.199 0.605 1.00 42.59 107 ASP A C 1
ATOM 837 O O . ASP A 1 107 ? -8.613 19.758 -0.541 1.00 42.59 107 ASP A O 1
ATOM 841 N N . THR A 1 108 ? -9.797 20.470 1.198 1.00 41.25 108 THR A N 1
ATOM 842 C CA . THR A 1 108 ? -10.977 20.686 0.372 1.00 41.25 108 THR A CA 1
ATOM 843 C C . THR A 1 108 ? -10.754 22.021 -0.327 1.00 41.25 108 THR A C 1
ATOM 845 O O . THR A 1 108 ? -10.666 23.067 0.312 1.00 41.25 108 THR A O 1
ATOM 848 N N . ASP A 1 109 ? -10.680 21.990 -1.658 1.00 45.09 109 ASP A N 1
ATOM 849 C CA . ASP A 1 109 ? -10.605 23.151 -2.564 1.00 45.09 109 ASP A CA 1
ATOM 850 C C . ASP A 1 109 ? -11.732 24.204 -2.358 1.00 45.09 109 ASP A C 1
ATOM 852 O O . ASP A 1 109 ? -11.875 25.152 -3.133 1.00 45.09 109 ASP A O 1
ATOM 856 N N . ASP A 1 110 ? -12.576 24.058 -1.333 1.00 42.53 110 ASP A N 1
ATOM 857 C CA . ASP A 1 110 ? -13.667 24.956 -0.969 1.00 42.53 110 ASP A CA 1
ATOM 858 C C . ASP A 1 110 ? -13.271 26.067 0.022 1.00 42.53 110 ASP A C 1
ATOM 860 O O . ASP A 1 110 ? -14.109 26.905 0.366 1.00 42.53 110 ASP A O 1
ATOM 864 N N . GLY A 1 111 ? -12.000 26.144 0.434 1.00 40.75 111 GLY A N 1
ATOM 865 C CA . GLY A 1 111 ? -11.494 27.235 1.273 1.00 40.75 111 GLY A CA 1
ATOM 866 C C . GLY A 1 111 ? -12.044 27.233 2.704 1.00 40.75 111 GLY A C 1
ATOM 867 O O . GLY A 1 111 ? -11.947 28.253 3.394 1.00 40.75 111 GLY A O 1
ATOM 868 N N . GLY A 1 112 ? -12.627 26.117 3.153 1.00 41.97 112 GLY A N 1
ATOM 869 C CA . GLY A 1 112 ? -12.938 25.866 4.555 1.00 41.97 112 GLY A CA 1
ATOM 870 C C . GLY A 1 112 ? -11.755 25.200 5.253 1.00 41.97 112 GLY A C 1
ATOM 871 O O . GLY A 1 112 ? -11.234 24.201 4.774 1.00 41.97 112 GLY A O 1
ATOM 872 N N . LEU A 1 113 ? -11.330 25.730 6.401 1.00 47.50 113 LEU A N 1
ATOM 873 C CA . LEU A 1 113 ? -10.381 25.026 7.265 1.00 47.50 113 LEU A CA 1
ATOM 874 C C . LEU A 1 113 ? -11.073 23.773 7.820 1.00 47.50 113 LEU A C 1
ATOM 876 O O . LEU A 1 113 ? -11.946 23.868 8.684 1.00 47.50 113 LEU A O 1
ATOM 880 N N . ASP A 1 114 ? -10.705 22.604 7.307 1.00 62.50 114 ASP A N 1
ATOM 881 C CA . ASP A 1 114 ? -11.109 21.324 7.870 1.00 62.50 114 ASP A CA 1
ATOM 882 C C . ASP A 1 114 ? -10.358 21.102 9.186 1.00 62.50 114 ASP A C 1
ATOM 884 O O . ASP A 1 114 ? -9.159 20.836 9.216 1.00 62.50 114 ASP A O 1
ATOM 888 N N . ASP A 1 115 ? -11.062 21.258 10.303 1.00 70.06 115 ASP A N 1
ATOM 889 C CA . ASP A 1 115 ? -10.479 21.263 11.642 1.00 70.06 115 ASP A CA 1
ATOM 890 C C . ASP A 1 115 ? -10.237 19.859 12.231 1.00 70.06 115 ASP A C 1
ATOM 892 O O . ASP A 1 115 ? -10.045 19.694 13.443 1.00 70.06 115 ASP A O 1
ATOM 896 N N . ARG A 1 116 ? -10.260 18.822 11.387 1.00 85.44 116 ARG A N 1
ATOM 897 C CA . ARG A 1 116 ? -9.965 17.446 11.791 1.00 85.44 116 ARG A CA 1
ATOM 898 C C . ARG A 1 116 ? -8.486 17.116 11.630 1.00 85.44 116 ARG A C 1
ATOM 900 O O . ARG A 1 116 ? -7.848 17.425 10.631 1.00 85.44 116 ARG A O 1
ATOM 907 N N . LEU A 1 117 ? -7.968 16.372 12.599 1.00 89.00 117 LEU A N 1
ATOM 908 C CA . LEU A 1 117 ? -6.642 15.775 12.516 1.00 89.00 117 LEU A CA 1
ATOM 909 C C . LEU A 1 117 ? -6.724 14.439 11.787 1.00 89.00 117 LEU A C 1
ATOM 911 O O . LEU A 1 117 ? -7.589 13.617 12.094 1.00 89.00 117 LEU A O 1
ATOM 915 N N . ARG A 1 118 ? -5.790 14.190 10.874 1.00 90.00 118 ARG A N 1
ATOM 916 C CA . ARG A 1 118 ? -5.628 12.906 10.197 1.00 90.00 118 ARG A CA 1
ATOM 917 C C . ARG A 1 118 ? -4.452 12.156 10.799 1.00 90.00 118 ARG A C 1
ATOM 919 O O . ARG A 1 118 ? -3.304 12.542 10.608 1.00 90.00 118 ARG A O 1
ATOM 926 N N . ALA A 1 119 ? -4.743 11.082 11.522 1.00 91.19 119 ALA A N 1
ATOM 927 C CA . ALA A 1 119 ? -3.733 10.161 12.009 1.00 91.19 119 ALA A CA 1
ATOM 928 C C . ALA A 1 119 ? -3.518 9.023 11.008 1.00 91.19 119 ALA A C 1
ATOM 930 O O . ALA A 1 119 ? -4.475 8.367 10.601 1.00 91.19 119 ALA A O 1
ATOM 931 N N . GLU A 1 120 ? -2.269 8.767 10.645 1.00 91.88 120 GLU A N 1
ATOM 932 C CA . GLU A 1 120 ? -1.890 7.855 9.570 1.00 91.88 120 GLU A CA 1
ATOM 933 C C . GLU A 1 120 ? -0.840 6.861 10.060 1.00 91.88 120 GLU A C 1
ATOM 935 O O . GLU A 1 120 ? 0.080 7.209 10.803 1.00 91.88 120 GLU A O 1
ATOM 940 N N . PHE A 1 121 ? -1.002 5.592 9.699 1.00 92.75 121 PHE A N 1
ATOM 941 C CA . PHE A 1 121 ? -0.123 4.520 10.157 1.00 92.75 121 PHE A CA 1
ATOM 942 C C . PHE A 1 121 ? -0.303 3.249 9.327 1.00 92.75 121 PHE A C 1
ATOM 944 O O . PHE A 1 121 ? -1.343 3.014 8.719 1.00 92.75 121 PHE A O 1
ATOM 951 N N . VAL A 1 122 ? 0.686 2.358 9.363 1.00 94.31 122 VAL A N 1
ATOM 952 C CA . VAL A 1 122 ? 0.569 1.021 8.780 1.00 94.31 122 VAL A CA 1
ATOM 953 C C . VAL A 1 122 ? 0.047 0.057 9.838 1.00 94.31 122 VAL A C 1
ATOM 955 O O . VAL A 1 122 ? 0.728 -0.230 10.829 1.00 94.31 122 VAL A O 1
ATOM 958 N N . LYS A 1 123 ? -1.162 -0.469 9.616 1.00 94.62 123 LYS A N 1
ATOM 959 C CA . LYS A 1 123 ? -1.713 -1.587 10.392 1.00 94.62 123 LYS A CA 1
ATOM 960 C C . LYS A 1 123 ? -1.326 -2.902 9.720 1.00 94.62 123 LYS A C 1
ATOM 962 O O . LYS A 1 123 ? -1.513 -3.081 8.520 1.00 94.62 123 LYS A O 1
ATOM 967 N N . GLN A 1 124 ? -0.810 -3.837 10.501 1.00 93.69 124 GLN A N 1
ATOM 968 C CA . GLN A 1 124 ? -0.587 -5.214 10.097 1.00 93.69 124 GLN A CA 1
ATOM 969 C C . GLN A 1 124 ? -1.688 -6.082 10.690 1.00 93.69 124 GLN A C 1
ATOM 971 O O . GLN A 1 124 ? -1.902 -6.078 11.903 1.00 93.69 124 GLN A O 1
ATOM 976 N N . VAL A 1 125 ? -2.381 -6.822 9.833 1.00 90.19 125 VAL A N 1
ATOM 977 C CA . VAL A 1 125 ? -3.519 -7.663 10.196 1.00 90.19 125 VAL A CA 1
ATOM 978 C C . VAL A 1 125 ? -3.175 -9.107 9.865 1.00 90.19 125 VAL A C 1
ATOM 980 O O . VAL A 1 125 ? -2.880 -9.423 8.714 1.00 90.19 125 VAL A O 1
ATOM 983 N N . ASN A 1 126 ? -3.225 -9.988 10.864 1.00 85.12 126 ASN A N 1
ATOM 984 C CA . ASN A 1 126 ? -3.147 -11.430 10.665 1.00 85.12 126 ASN A CA 1
ATOM 985 C C . ASN A 1 126 ? -4.535 -12.044 10.795 1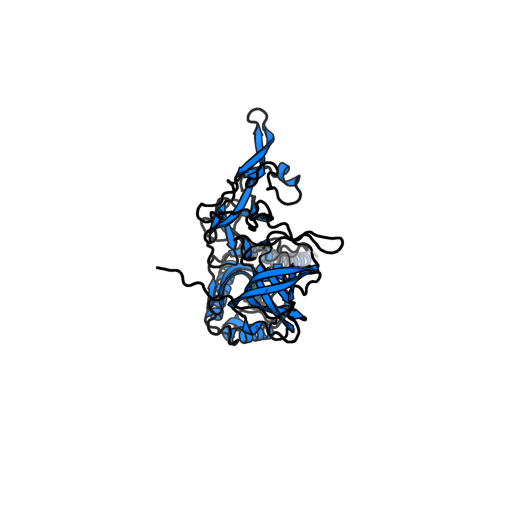.00 85.12 126 ASN A C 1
ATOM 987 O O . ASN A 1 126 ? -5.222 -11.851 11.797 1.00 85.12 126 ASN A O 1
ATOM 991 N N . VAL A 1 127 ? -4.931 -12.820 9.794 1.00 81.12 127 VAL A N 1
ATOM 992 C CA . VAL A 1 127 ? -6.155 -13.610 9.813 1.00 81.12 127 VAL A CA 1
ATOM 993 C C . VAL A 1 127 ? -5.797 -15.037 9.454 1.00 81.12 127 VAL A C 1
ATOM 995 O O . VAL A 1 127 ? -5.426 -15.317 8.319 1.00 81.12 127 VAL A O 1
ATOM 998 N N . ALA A 1 128 ? -5.950 -15.947 10.416 1.00 77.25 128 ALA A N 1
ATOM 999 C CA . ALA A 1 128 ? -5.755 -17.379 10.194 1.00 77.25 128 ALA A CA 1
ATOM 1000 C C . ALA A 1 128 ? -4.400 -17.713 9.527 1.00 77.25 128 ALA A C 1
ATOM 1002 O O . ALA A 1 128 ? -4.322 -18.593 8.674 1.00 77.25 128 ALA A O 1
ATOM 1003 N N . GLY A 1 129 ? -3.334 -16.998 9.910 1.00 76.06 129 GLY A N 1
ATOM 1004 C CA . GLY A 1 129 ? -1.982 -17.206 9.387 1.00 76.06 129 GLY A CA 1
ATOM 1005 C C . GLY A 1 129 ? -1.624 -16.363 8.161 1.00 76.06 129 GLY A C 1
ATOM 1006 O O . GLY A 1 129 ? -0.446 -16.282 7.832 1.00 76.06 129 GLY A O 1
ATOM 1007 N N . GLN A 1 130 ? -2.584 -15.684 7.531 1.00 82.12 130 GLN A N 1
ATOM 1008 C CA . GLN A 1 130 ? -2.307 -14.733 6.455 1.00 82.12 130 GLN A CA 1
ATOM 1009 C C . GLN A 1 130 ? -2.114 -13.335 7.033 1.00 82.12 130 GLN A C 1
ATOM 1011 O O . GLN A 1 130 ? -3.032 -12.789 7.646 1.00 82.12 130 GLN A O 1
ATOM 1016 N N . THR A 1 131 ? -0.925 -12.768 6.841 1.00 88.38 131 THR A N 1
ATOM 1017 C CA . THR A 1 131 ? -0.566 -11.439 7.346 1.00 88.38 131 THR A CA 1
ATOM 1018 C C . THR A 1 131 ? -0.495 -10.440 6.201 1.00 88.38 131 THR A C 1
ATOM 1020 O O . THR A 1 131 ? 0.183 -10.690 5.206 1.00 88.38 131 THR A O 1
ATOM 1023 N N . GLN A 1 132 ? -1.155 -9.294 6.351 1.00 92.38 132 GLN A N 1
ATOM 1024 C CA . GLN A 1 132 ? -1.121 -8.210 5.372 1.00 92.38 132 GLN A CA 1
ATOM 1025 C C . GLN A 1 132 ? -0.947 -6.851 6.047 1.00 92.38 132 GLN A C 1
ATOM 1027 O O . GLN A 1 132 ? -1.422 -6.638 7.164 1.00 92.38 132 GLN A O 1
ATOM 1032 N N . ASN A 1 133 ? -0.277 -5.937 5.351 1.00 96.00 133 ASN A N 1
ATOM 1033 C CA . ASN A 1 133 ? -0.129 -4.543 5.755 1.00 96.00 133 ASN A CA 1
ATOM 1034 C C . ASN A 1 133 ? -1.174 -3.670 5.047 1.00 96.00 133 ASN A C 1
ATOM 1036 O O . ASN A 1 133 ? -1.453 -3.880 3.868 1.00 96.00 133 ASN A O 1
ATOM 1040 N N . TYR A 1 134 ? -1.683 -2.659 5.748 1.00 95.25 134 TYR A N 1
ATOM 1041 C CA . TYR A 1 134 ? -2.630 -1.679 5.224 1.00 95.25 134 TYR A CA 1
ATOM 1042 C C . TYR A 1 134 ? -2.227 -0.262 5.664 1.00 95.25 134 TYR A C 1
ATOM 1044 O O . TYR A 1 134 ? -1.967 -0.065 6.857 1.00 95.25 134 TYR A O 1
ATOM 1052 N N . PRO A 1 135 ? -2.218 0.726 4.754 1.00 95.44 135 PRO A N 1
ATOM 1053 C CA . PRO A 1 135 ? -2.011 2.132 5.084 1.00 95.44 135 PRO A CA 1
ATOM 1054 C C . PRO A 1 135 ? -3.308 2.731 5.644 1.00 95.44 135 PRO A C 1
ATOM 1056 O O . PRO A 1 135 ? -4.168 3.185 4.893 1.00 95.44 135 PRO A O 1
ATOM 1059 N N . ALA A 1 136 ? -3.479 2.685 6.962 1.00 95.06 136 ALA A N 1
ATOM 1060 C CA . ALA A 1 136 ? -4.693 3.102 7.652 1.00 95.06 136 ALA A CA 1
ATOM 1061 C C . ALA A 1 136 ? -4.696 4.596 7.992 1.00 95.06 136 ALA A C 1
ATOM 1063 O O . ALA A 1 136 ? -3.648 5.195 8.246 1.00 95.06 136 ALA A O 1
ATOM 1064 N N . SER A 1 137 ? -5.901 5.163 8.036 1.00 93.88 137 SER A N 1
ATOM 1065 C CA . SER A 1 137 ? -6.146 6.560 8.376 1.00 93.88 137 SER A CA 1
ATOM 1066 C C . SER A 1 137 ? -7.331 6.672 9.344 1.00 93.88 137 SER A C 1
ATOM 1068 O O . SER A 1 137 ? -8.395 6.093 9.118 1.00 93.88 137 SER A O 1
ATOM 1070 N N . LEU A 1 138 ? -7.154 7.428 10.430 1.00 95.75 138 LEU A N 1
ATOM 1071 C CA . LEU A 1 138 ? -8.215 7.814 11.362 1.00 95.75 138 LEU A CA 1
ATOM 1072 C C . LEU A 1 138 ? -8.334 9.334 11.386 1.00 95.75 138 LEU A C 1
ATOM 1074 O O . LEU A 1 138 ? -7.351 10.032 11.624 1.00 95.75 138 LEU A O 1
ATOM 1078 N N . TYR A 1 139 ? -9.546 9.841 11.199 1.00 94.19 139 TYR A N 1
ATOM 1079 C CA . TYR A 1 139 ? -9.831 11.268 11.277 1.00 94.19 139 TYR A CA 1
ATOM 1080 C C . TYR A 1 139 ? -10.453 11.581 12.625 1.00 94.19 139 TYR A C 1
ATOM 1082 O O . TYR A 1 139 ? -11.419 10.935 13.041 1.00 94.19 139 TYR A O 1
ATOM 1090 N N . ILE A 1 140 ? -9.877 12.547 13.329 1.00 94.50 140 ILE A N 1
ATOM 1091 C CA . ILE A 1 140 ? -10.111 12.760 14.750 1.00 94.50 140 ILE A CA 1
ATOM 1092 C C . ILE A 1 140 ? -10.398 14.238 14.995 1.00 94.50 140 ILE A C 1
ATOM 1094 O O . ILE A 1 140 ? -9.653 15.111 14.556 1.00 94.50 140 ILE A O 1
ATOM 1098 N N . LYS A 1 141 ? -11.466 14.514 15.742 1.00 92.38 141 LYS A N 1
ATOM 1099 C CA . LYS A 1 141 ? -11.884 15.874 16.095 1.00 92.38 141 LYS A CA 1
ATOM 1100 C C . LYS A 1 141 ? -12.525 15.902 17.491 1.00 92.38 141 LYS A C 1
ATOM 1102 O O . LYS A 1 141 ? -13.176 14.922 17.872 1.00 92.38 141 LYS A O 1
ATOM 1107 N N . PRO A 1 142 ? -12.368 16.976 18.289 1.00 92.00 142 PRO A N 1
ATOM 1108 C CA . PRO A 1 142 ? -13.143 17.143 19.509 1.00 92.00 142 PRO A CA 1
ATOM 1109 C C . PRO A 1 142 ? -14.597 17.503 19.188 1.00 92.00 142 PRO A C 1
ATOM 1111 O O . PRO A 1 142 ? -14.887 18.312 18.310 1.00 92.00 142 PRO A O 1
ATOM 1114 N N . ASN A 1 143 ? -15.539 16.928 19.929 1.00 90.75 143 ASN A N 1
ATOM 1115 C CA . ASN A 1 143 ? -16.932 17.359 19.867 1.00 90.75 143 ASN A CA 1
ATOM 1116 C C . ASN A 1 143 ? -17.160 18.674 20.635 1.00 90.75 143 ASN A C 1
ATOM 1118 O O . ASN A 1 143 ? -16.263 19.189 21.300 1.00 90.75 143 ASN A O 1
ATOM 1122 N N . ALA A 1 144 ? -18.394 19.188 20.613 1.00 88.69 144 ALA A N 1
ATOM 1123 C CA . ALA A 1 144 ? -18.765 20.430 21.304 1.00 88.69 144 ALA A CA 1
ATOM 1124 C C . ALA A 1 144 ? -18.522 20.412 22.831 1.00 88.69 144 ALA A C 1
ATOM 1126 O O . ALA A 1 144 ? -18.439 21.467 23.453 1.00 88.69 144 ALA A O 1
ATOM 1127 N N . ALA A 1 145 ? -18.400 19.229 23.443 1.00 91.00 145 ALA A N 1
ATOM 1128 C CA . ALA A 1 145 ? -18.057 19.058 24.856 1.00 91.00 145 ALA A CA 1
ATOM 1129 C C . ALA A 1 145 ? -16.540 18.889 25.097 1.00 91.00 145 ALA A C 1
ATOM 1131 O O . ALA A 1 145 ? -16.129 18.585 26.215 1.00 91.00 145 ALA A O 1
ATOM 1132 N N . GLY A 1 146 ? -15.706 19.043 24.063 1.00 89.25 146 GLY A N 1
ATOM 1133 C CA . GLY A 1 146 ? -14.251 18.890 24.126 1.00 89.25 146 GLY A CA 1
ATOM 1134 C C . GLY A 1 146 ? -13.761 17.439 24.148 1.00 89.25 146 GLY A C 1
ATOM 1135 O O . GLY A 1 146 ? -12.577 17.195 24.376 1.00 89.25 146 GLY A O 1
ATOM 1136 N N . LYS A 1 147 ? -14.640 16.452 23.926 1.00 93.19 147 LYS A N 1
ATOM 1137 C CA . LYS A 1 147 ? -14.248 15.038 23.872 1.00 93.19 147 LYS A CA 1
ATOM 1138 C C . LYS A 1 147 ? -13.737 14.698 22.474 1.00 93.19 147 LYS A C 1
ATOM 1140 O O . LYS A 1 147 ? -14.495 14.789 21.514 1.00 93.19 147 LYS A O 1
ATOM 1145 N N . TRP A 1 148 ? -12.489 14.247 22.384 1.00 94.00 148 TRP A N 1
ATOM 1146 C CA . TRP A 1 148 ? -11.867 13.764 21.148 1.00 94.00 148 TRP A CA 1
ATOM 1147 C C . TRP A 1 148 ? -12.512 12.465 20.670 1.00 94.00 148 TRP A C 1
ATOM 1149 O O . TRP A 1 148 ? -12.661 11.520 21.452 1.00 94.00 148 TRP A O 1
ATOM 1159 N N . GLN A 1 149 ? -12.920 12.439 19.402 1.00 96.94 149 GLN A N 1
ATOM 1160 C CA . GLN A 1 149 ? -13.617 11.312 18.792 1.00 96.94 149 GLN A CA 1
ATOM 1161 C C . GLN A 1 149 ? -13.095 11.025 17.384 1.00 96.94 149 GLN A C 1
ATOM 1163 O O . GLN A 1 149 ? -12.700 11.939 16.663 1.00 96.94 149 GLN A O 1
ATOM 1168 N N . ILE A 1 150 ? -13.137 9.752 16.995 1.00 97.94 150 ILE A N 1
ATOM 1169 C CA . ILE A 1 150 ? -12.942 9.298 15.619 1.00 97.94 150 ILE A CA 1
ATOM 1170 C C . ILE A 1 150 ? -14.215 9.633 14.843 1.00 97.94 150 ILE A C 1
ATOM 1172 O O . ILE A 1 150 ? -15.294 9.125 15.163 1.00 97.94 150 ILE A O 1
ATOM 1176 N N . ILE A 1 151 ? -14.078 10.499 13.846 1.00 96.44 151 ILE A N 1
ATOM 1177 C CA . ILE A 1 151 ? -15.159 10.932 12.955 1.00 96.44 151 ILE A CA 1
ATOM 1178 C C . ILE A 1 151 ? -15.090 10.250 11.588 1.00 96.44 151 ILE A C 1
ATOM 1180 O O . ILE A 1 151 ? -16.103 10.209 10.898 1.00 96.44 151 ILE A O 1
ATOM 1184 N N . ALA A 1 152 ? -13.936 9.687 11.216 1.00 95.44 152 ALA A N 1
ATOM 1185 C CA . ALA A 1 152 ? -13.817 8.832 10.044 1.00 95.44 152 ALA A CA 1
ATOM 1186 C C . ALA A 1 152 ? -12.719 7.770 10.203 1.00 95.44 152 ALA A C 1
ATOM 1188 O O . ALA A 1 152 ? -11.733 7.982 10.914 1.00 95.44 152 ALA A O 1
ATOM 1189 N N . GLU A 1 153 ? -12.891 6.631 9.541 1.00 95.19 153 GLU A N 1
ATOM 1190 C CA . GLU A 1 153 ? -11.920 5.533 9.468 1.00 95.19 153 GLU A CA 1
ATOM 1191 C C . GLU A 1 153 ? -11.852 5.032 8.026 1.00 95.19 153 GLU A C 1
ATOM 1193 O O . GLU A 1 153 ? -12.889 4.690 7.458 1.00 95.19 153 GLU A O 1
ATOM 1198 N N . SER A 1 154 ? -10.639 4.969 7.472 1.00 93.00 154 SER A N 1
ATOM 1199 C CA . SER A 1 154 ? -10.382 4.394 6.148 1.00 93.00 154 SER A CA 1
ATOM 1200 C C . SER A 1 154 ? -9.002 3.736 6.053 1.00 93.00 154 SER A C 1
ATOM 1202 O O . SER A 1 154 ? -8.204 3.766 6.999 1.00 93.00 154 SER A O 1
ATOM 1204 N N . ASP A 1 155 ? -8.707 3.125 4.907 1.00 93.31 155 ASP A N 1
ATOM 1205 C CA . ASP A 1 155 ? -7.347 2.757 4.520 1.00 93.31 155 ASP A CA 1
ATOM 1206 C C . ASP A 1 155 ? -7.146 2.829 3.008 1.00 93.31 155 ASP A C 1
ATOM 1208 O O . ASP A 1 155 ? -8.033 2.487 2.233 1.00 93.31 155 ASP A O 1
ATOM 1212 N N . GLY A 1 156 ? -5.933 3.200 2.597 1.00 90.44 156 GLY A N 1
ATOM 1213 C CA . GLY A 1 156 ? -5.642 3.516 1.197 1.00 90.44 156 GLY A CA 1
ATOM 1214 C C . GLY A 1 156 ? -5.771 2.330 0.235 1.00 90.44 156 GLY A C 1
ATOM 1215 O O . GLY A 1 156 ? -5.898 2.533 -0.966 1.00 90.44 156 GLY A O 1
ATOM 1216 N N . ILE A 1 157 ? -5.752 1.084 0.726 1.00 92.38 157 ILE A N 1
ATOM 1217 C CA . ILE A 1 157 ? -6.029 -0.084 -0.128 1.00 92.38 157 ILE A CA 1
ATOM 1218 C C . ILE A 1 157 ? -7.524 -0.156 -0.437 1.00 92.38 157 ILE A C 1
ATOM 1220 O O . ILE A 1 157 ? -7.902 -0.404 -1.581 1.00 92.38 157 ILE A O 1
ATOM 1224 N N . THR A 1 158 ? -8.366 0.039 0.576 1.00 88.81 158 THR A N 1
ATOM 1225 C CA . THR A 1 158 ? -9.820 0.079 0.406 1.00 88.81 158 THR A CA 1
ATOM 1226 C C . THR A 1 158 ? -10.223 1.266 -0.464 1.00 88.81 158 THR A C 1
ATOM 1228 O O . THR A 1 158 ? -10.958 1.072 -1.429 1.00 88.81 158 THR A O 1
ATOM 1231 N N . ASP A 1 159 ? -9.655 2.444 -0.208 1.00 89.31 159 ASP A N 1
ATOM 1232 C CA . ASP A 1 159 ? -9.924 3.667 -0.975 1.00 89.31 159 ASP A CA 1
ATOM 1233 C C . ASP A 1 159 ? -9.568 3.466 -2.461 1.00 89.31 159 ASP A C 1
ATOM 1235 O O . ASP A 1 159 ? -10.411 3.666 -3.339 1.00 89.31 159 ASP A O 1
ATOM 1239 N N . ALA A 1 160 ? -8.380 2.913 -2.748 1.00 88.25 160 ALA A N 1
ATOM 1240 C CA . ALA A 1 160 ? -7.954 2.600 -4.113 1.00 88.25 160 ALA A CA 1
ATOM 1241 C C . ALA A 1 160 ? -8.855 1.566 -4.812 1.00 88.25 160 ALA A C 1
ATOM 1243 O O . ALA A 1 160 ? -9.080 1.652 -6.019 1.00 88.25 160 ALA A O 1
ATOM 1244 N N . ASN A 1 161 ? -9.385 0.581 -4.080 1.00 87.81 161 ASN A N 1
ATOM 1245 C CA . ASN A 1 161 ? -10.310 -0.410 -4.645 1.00 87.81 161 ASN A CA 1
ATOM 1246 C C . ASN A 1 161 ? -11.677 0.184 -4.986 1.00 87.81 161 ASN A C 1
ATOM 1248 O O . ASN A 1 161 ? -12.306 -0.249 -5.950 1.00 87.81 161 ASN A O 1
ATOM 1252 N N . LEU A 1 162 ? -12.115 1.170 -4.208 1.00 85.75 162 LEU A N 1
ATOM 1253 C CA . LEU A 1 162 ? -13.345 1.920 -4.437 1.00 85.75 162 LEU A CA 1
ATOM 1254 C C . LEU A 1 162 ? -13.183 3.007 -5.515 1.00 85.75 162 LEU A C 1
ATOM 1256 O O . LEU A 1 162 ? -14.174 3.597 -5.942 1.00 85.75 162 LEU A O 1
ATOM 1260 N N . GLY A 1 163 ? -11.953 3.258 -5.975 1.00 85.06 163 GLY A N 1
ATOM 1261 C CA . GLY A 1 163 ? -11.644 4.309 -6.942 1.00 85.06 163 GLY A CA 1
ATOM 1262 C C . GLY A 1 163 ? -11.653 5.713 -6.338 1.00 85.06 163 GLY A C 1
ATOM 1263 O O . GLY A 1 163 ? -11.785 6.682 -7.084 1.00 85.06 163 GLY A O 1
ATOM 1264 N N . PHE A 1 164 ? -11.535 5.828 -5.013 1.00 81.81 164 PHE A N 1
ATOM 1265 C CA . PHE A 1 164 ? -11.254 7.102 -4.365 1.00 81.81 164 PHE A CA 1
ATOM 1266 C C . PHE A 1 164 ? -9.766 7.406 -4.502 1.00 81.81 164 PHE A C 1
ATOM 1268 O O . PHE A 1 164 ? -8.923 6.559 -4.199 1.00 81.81 164 PHE A O 1
ATOM 1275 N N . ASP A 1 165 ? -9.465 8.608 -4.984 1.00 70.38 165 ASP A N 1
ATOM 1276 C CA . ASP A 1 165 ? -8.101 9.114 -5.029 1.00 70.38 165 ASP A CA 1
ATOM 1277 C C . ASP A 1 165 ? -7.841 9.928 -3.764 1.00 70.38 165 ASP A C 1
ATOM 1279 O O . ASP A 1 165 ? -8.644 10.781 -3.379 1.00 70.38 165 ASP A O 1
ATOM 1283 N N . ASP A 1 166 ? -6.737 9.616 -3.101 1.00 73.00 166 ASP A N 1
ATOM 1284 C CA . ASP A 1 166 ? -6.219 10.398 -1.992 1.00 73.00 166 ASP A CA 1
ATOM 1285 C C . ASP A 1 166 ? -4.949 11.079 -2.485 1.00 73.00 166 ASP A C 1
ATOM 1287 O O . ASP A 1 166 ? -3.880 10.462 -2.532 1.00 73.00 166 ASP A O 1
ATOM 1291 N N . ASP A 1 167 ? -5.067 12.365 -2.815 1.00 66.00 167 ASP A N 1
ATOM 1292 C CA . ASP A 1 167 ? -3.966 13.181 -3.338 1.00 66.00 167 ASP A CA 1
ATOM 1293 C C . ASP A 1 167 ? -2.731 13.182 -2.420 1.00 66.00 167 ASP A C 1
ATOM 1295 O O . ASP A 1 167 ? -1.608 13.442 -2.859 1.00 66.00 167 ASP A O 1
ATOM 1299 N N . SER A 1 168 ? -2.912 12.867 -1.135 1.00 68.06 168 SER A N 1
ATOM 1300 C CA . SER A 1 168 ? -1.825 12.801 -0.160 1.00 68.06 168 SER A CA 1
ATOM 1301 C C . SER A 1 168 ? -1.191 11.413 -0.013 1.00 68.06 168 SER A C 1
ATOM 1303 O O . SER A 1 168 ? -0.105 11.304 0.563 1.00 68.06 168 SER A O 1
ATOM 1305 N N . ARG A 1 169 ? -1.816 10.344 -0.531 1.00 80.25 169 ARG A N 1
ATOM 1306 C CA . ARG A 1 169 ? -1.266 8.984 -0.477 1.00 80.25 169 ARG A CA 1
ATOM 1307 C C . ARG A 1 169 ? -1.677 8.139 -1.676 1.00 80.25 169 ARG A C 1
ATOM 1309 O O . ARG A 1 169 ? -2.684 7.435 -1.668 1.00 80.25 169 ARG A O 1
ATOM 1316 N N . GLN A 1 170 ? -0.775 8.064 -2.645 1.00 89.31 170 GLN A N 1
ATOM 1317 C CA . GLN A 1 170 ? -0.941 7.167 -3.776 1.00 89.31 170 GLN A CA 1
ATOM 1318 C C . GLN A 1 170 ? -0.722 5.697 -3.377 1.00 89.31 170 GLN A C 1
ATOM 1320 O O . GLN A 1 170 ? 0.332 5.321 -2.852 1.00 89.31 170 GLN A O 1
ATOM 1325 N N . VAL A 1 171 ? -1.695 4.843 -3.699 1.00 93.56 171 VAL A N 1
ATOM 1326 C CA . VAL A 1 171 ? -1.594 3.384 -3.565 1.00 93.56 171 VAL A CA 1
ATOM 1327 C C . VAL A 1 171 ? -1.710 2.748 -4.945 1.00 93.56 171 VAL A C 1
ATOM 1329 O O . VAL A 1 171 ? -2.689 2.941 -5.659 1.00 93.56 171 VAL A O 1
ATOM 1332 N N . VAL A 1 172 ? -0.709 1.960 -5.331 1.00 94.62 172 VAL A N 1
ATOM 1333 C CA . VAL A 1 172 ? -0.657 1.302 -6.644 1.00 94.62 172 VAL A CA 1
ATOM 1334 C C . VAL A 1 172 ? -0.669 -0.214 -6.511 1.00 94.62 172 VAL A C 1
ATOM 1336 O O . VAL A 1 172 ? -0.264 -0.754 -5.484 1.00 94.62 172 VAL A O 1
ATOM 1339 N N . ARG A 1 173 ? -1.105 -0.926 -7.556 1.00 95.50 173 ARG A N 1
ATOM 1340 C CA . ARG A 1 173 ? -1.241 -2.390 -7.548 1.00 95.50 173 ARG A CA 1
ATOM 1341 C C . ARG A 1 173 ? -0.472 -3.031 -8.703 1.00 95.50 173 ARG A C 1
ATOM 1343 O O . ARG A 1 173 ? -0.700 -2.676 -9.854 1.00 95.50 173 ARG A O 1
ATOM 1350 N N . GLY A 1 174 ? 0.384 -4.011 -8.410 1.00 94.06 174 GLY A N 1
ATOM 1351 C CA . GLY A 1 174 ? 1.209 -4.695 -9.416 1.00 94.06 174 GLY A CA 1
ATOM 1352 C C . GLY A 1 174 ? 1.781 -6.033 -8.940 1.00 94.06 174 GLY A C 1
ATOM 1353 O O . GLY A 1 174 ? 1.745 -6.350 -7.750 1.00 94.06 174 GLY A O 1
ATOM 1354 N N . LYS A 1 175 ? 2.295 -6.844 -9.870 1.00 94.25 175 LYS A N 1
ATOM 1355 C CA . LYS A 1 175 ? 3.026 -8.097 -9.615 1.00 94.25 175 LYS A CA 1
ATOM 1356 C C . LYS A 1 175 ? 4.501 -7.810 -9.331 1.00 94.25 175 LYS A C 1
ATOM 1358 O O . LYS A 1 175 ? 5.381 -8.189 -10.102 1.00 94.25 175 LYS A O 1
ATOM 1363 N N . PHE A 1 176 ? 4.785 -7.124 -8.229 1.00 95.19 176 PHE A N 1
ATOM 1364 C CA . PHE A 1 176 ? 6.152 -6.689 -7.919 1.00 95.19 176 PHE A CA 1
ATOM 1365 C C . PHE A 1 176 ? 7.112 -7.853 -7.621 1.00 95.19 176 PHE A C 1
ATOM 1367 O O . PHE A 1 176 ? 8.310 -7.725 -7.850 1.00 95.19 176 PHE A O 1
ATOM 1374 N N . ASP A 1 177 ? 6.602 -8.997 -7.150 1.00 89.06 177 ASP A N 1
ATOM 1375 C CA . ASP A 1 177 ? 7.372 -10.241 -6.975 1.00 89.06 177 ASP A CA 1
ATOM 1376 C C . ASP A 1 177 ? 7.343 -11.163 -8.212 1.00 89.06 177 ASP A C 1
ATOM 1378 O O . ASP A 1 177 ? 8.151 -12.089 -8.334 1.00 89.06 177 ASP A O 1
ATOM 1382 N N . GLY A 1 178 ? 6.452 -10.873 -9.167 1.00 85.88 178 GLY A N 1
ATOM 1383 C CA . GLY A 1 178 ? 6.253 -11.630 -10.409 1.00 85.88 178 GLY A CA 1
ATOM 1384 C C . GLY A 1 178 ? 5.296 -12.802 -10.267 1.00 85.88 178 GLY A C 1
ATOM 1385 O O . GLY A 1 178 ? 5.079 -13.533 -11.227 1.00 85.88 178 GLY A O 1
ATOM 1386 N N . LEU A 1 179 ? 4.718 -12.982 -9.080 1.00 84.69 179 LEU A N 1
ATOM 1387 C CA . LEU A 1 179 ? 3.804 -14.070 -8.772 1.00 84.69 179 LEU A CA 1
ATOM 1388 C C . LEU A 1 179 ? 2.391 -13.524 -8.595 1.00 84.69 179 LEU A C 1
ATOM 1390 O O . LEU A 1 179 ? 1.497 -13.844 -9.373 1.00 84.69 179 LEU A O 1
ATOM 1394 N N . GLN A 1 180 ? 2.196 -12.649 -7.611 1.00 84.62 180 GLN A N 1
ATOM 1395 C CA . GLN A 1 180 ? 0.871 -12.204 -7.184 1.00 84.62 180 GLN A CA 1
ATOM 1396 C C . GLN A 1 180 ? 0.771 -10.682 -7.161 1.00 84.62 180 GLN A C 1
ATOM 1398 O O . GLN A 1 180 ? 1.735 -9.970 -6.880 1.00 84.62 180 GLN A O 1
ATOM 1403 N N . ARG A 1 181 ? -0.432 -10.165 -7.434 1.00 91.44 181 ARG A N 1
ATOM 1404 C CA . ARG A 1 181 ? -0.688 -8.726 -7.328 1.00 91.44 181 ARG A CA 1
ATOM 1405 C C . ARG A 1 181 ? -0.685 -8.300 -5.865 1.00 91.44 181 ARG A C 1
ATOM 1407 O O . ARG A 1 181 ? -1.425 -8.853 -5.056 1.00 91.44 181 ARG A O 1
ATOM 1414 N N . GLN A 1 182 ? 0.095 -7.274 -5.564 1.00 92.81 182 GLN A N 1
ATOM 1415 C CA . GLN A 1 182 ? 0.216 -6.655 -4.247 1.00 92.81 182 GLN A CA 1
ATOM 1416 C C . GLN A 1 182 ? 0.006 -5.149 -4.380 1.00 92.81 182 GLN A C 1
ATOM 1418 O O . GLN A 1 182 ? 0.198 -4.589 -5.463 1.00 92.81 182 GLN A O 1
ATOM 1423 N N . TYR A 1 183 ? -0.392 -4.502 -3.288 1.00 96.81 183 TYR A N 1
ATOM 1424 C CA . TYR A 1 183 ? -0.445 -3.044 -3.220 1.00 96.81 183 TYR A CA 1
ATOM 1425 C C . TYR A 1 183 ? 0.897 -2.512 -2.741 1.00 96.81 183 TYR A C 1
ATOM 1427 O O . TYR A 1 183 ? 1.520 -3.136 -1.886 1.00 96.81 183 TYR A O 1
ATOM 1435 N N . ALA A 1 184 ? 1.320 -1.368 -3.260 1.00 97.19 184 ALA A N 1
ATOM 1436 C CA . ALA A 1 184 ? 2.495 -0.638 -2.816 1.00 97.19 184 ALA A CA 1
ATOM 1437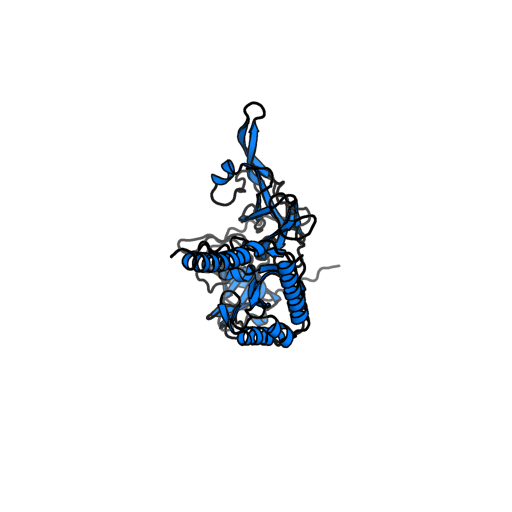 C C . ALA A 1 184 ? 2.152 0.839 -2.629 1.00 97.19 184 ALA A C 1
ATOM 1439 O O . ALA A 1 184 ? 1.316 1.386 -3.348 1.00 97.19 184 ALA A O 1
ATOM 1440 N N . TRP A 1 185 ? 2.791 1.466 -1.650 1.00 95.69 185 TRP A N 1
ATOM 1441 C CA . TRP A 1 185 ? 2.610 2.878 -1.320 1.00 95.69 185 TRP A CA 1
ATOM 1442 C C . TRP A 1 185 ? 3.866 3.413 -0.638 1.00 95.69 185 TRP A C 1
ATOM 1444 O O . TRP A 1 185 ? 4.743 2.644 -0.225 1.00 95.69 185 TRP A O 1
ATOM 1454 N N . VAL A 1 186 ? 3.947 4.732 -0.511 1.00 92.88 186 VAL A N 1
ATOM 1455 C CA . VAL A 1 186 ? 5.040 5.414 0.177 1.00 92.88 186 VAL A CA 1
ATOM 1456 C C . VAL A 1 186 ? 4.487 6.253 1.316 1.00 92.88 186 VAL A C 1
ATOM 1458 O O . VAL A 1 186 ? 3.526 6.987 1.125 1.00 92.88 186 VAL A O 1
ATOM 1461 N N . ASP A 1 187 ? 5.145 6.172 2.472 1.00 88.62 187 ASP A N 1
ATOM 1462 C CA . ASP A 1 187 ? 4.938 7.111 3.574 1.00 88.62 187 ASP A CA 1
ATOM 1463 C C . ASP A 1 187 ? 6.200 7.959 3.763 1.00 88.62 187 ASP A C 1
ATOM 1465 O O . ASP A 1 187 ? 7.293 7.410 3.936 1.00 88.62 187 ASP A O 1
ATOM 1469 N N . SER A 1 188 ? 6.066 9.281 3.801 1.00 85.44 188 SER A N 1
ATOM 1470 C CA . SER A 1 188 ? 7.172 10.196 4.109 1.00 85.44 188 SER A CA 1
ATOM 1471 C C . SER A 1 188 ? 7.238 10.495 5.602 1.00 85.44 188 SER A C 1
ATOM 1473 O O . SER A 1 188 ? 6.216 10.761 6.230 1.00 85.44 188 SER A O 1
ATOM 1475 N N . ARG A 1 189 ? 8.438 10.465 6.193 1.00 81.81 189 ARG A N 1
ATOM 1476 C CA . ARG A 1 189 ? 8.651 10.797 7.611 1.00 81.81 189 ARG A CA 1
ATOM 1477 C C . ARG A 1 189 ? 9.931 11.570 7.844 1.00 81.81 189 ARG A C 1
ATOM 1479 O O . ARG A 1 189 ? 10.956 11.323 7.208 1.00 81.81 189 ARG A O 1
ATOM 1486 N N . ASN A 1 190 ? 9.900 12.443 8.840 1.00 80.19 190 ASN A N 1
ATOM 1487 C CA . ASN A 1 190 ? 11.087 13.105 9.346 1.00 80.19 190 ASN A CA 1
ATOM 1488 C C . ASN A 1 190 ? 12.061 12.060 9.916 1.00 80.19 190 ASN A C 1
ATOM 1490 O O . ASN A 1 190 ? 11.730 11.295 10.822 1.00 80.19 190 ASN A O 1
ATOM 1494 N N . ALA A 1 191 ? 13.291 12.044 9.411 1.00 74.06 191 ALA A N 1
ATOM 1495 C CA . ALA A 1 191 ? 14.318 11.062 9.744 1.00 74.06 191 ALA A CA 1
ATOM 1496 C C . ALA A 1 191 ? 14.728 11.069 11.224 1.00 74.06 191 ALA A C 1
ATOM 1498 O O . ALA A 1 191 ? 15.256 10.078 11.728 1.00 74.06 191 ALA A O 1
ATOM 1499 N N . LYS A 1 192 ? 14.532 12.196 11.920 1.00 71.44 192 LYS A N 1
ATOM 1500 C CA . LYS A 1 192 ? 14.932 12.372 13.320 1.00 71.44 192 LYS A CA 1
ATOM 1501 C C . LYS A 1 192 ? 13.786 12.097 14.283 1.00 71.44 192 LYS A C 1
ATOM 1503 O O . LYS A 1 192 ? 14.008 11.473 15.317 1.00 71.44 192 LYS A O 1
ATOM 1508 N N . THR A 1 193 ? 12.597 12.614 13.987 1.00 68.25 193 THR A N 1
ATOM 1509 C CA . THR A 1 193 ? 11.443 12.523 14.895 1.00 68.25 193 THR A CA 1
ATOM 1510 C C . THR A 1 193 ? 10.537 11.338 14.572 1.00 68.25 193 THR A C 1
ATOM 1512 O O . THR A 1 193 ? 9.786 10.903 15.438 1.00 68.25 193 THR A O 1
ATOM 1515 N N . GLY A 1 194 ? 10.599 10.812 13.345 1.00 66.31 194 GLY A N 1
ATOM 1516 C CA . GLY A 1 194 ? 9.670 9.808 12.827 1.00 66.31 194 GLY A CA 1
ATOM 1517 C C . GLY A 1 194 ? 8.263 10.345 12.540 1.00 66.31 194 GLY A C 1
ATOM 1518 O O . GLY A 1 194 ? 7.419 9.559 12.119 1.00 66.31 194 GLY A O 1
ATOM 1519 N N . GLY A 1 195 ? 8.016 11.637 12.784 1.00 69.56 195 GLY A N 1
ATOM 1520 C CA . GLY A 1 195 ? 6.743 12.311 12.531 1.00 69.56 195 GLY A CA 1
ATOM 1521 C C . GLY A 1 195 ? 6.649 12.887 11.120 1.00 69.56 195 GLY A C 1
ATOM 1522 O O . GLY A 1 195 ? 7.415 12.502 10.234 1.00 69.56 195 GLY A O 1
ATOM 1523 N N . ASP A 1 196 ? 5.715 13.815 10.934 1.00 72.75 196 ASP A N 1
ATOM 1524 C CA . ASP A 1 196 ? 5.394 14.404 9.632 1.00 72.75 196 ASP A CA 1
ATOM 1525 C C . ASP A 1 196 ? 6.591 15.123 9.002 1.00 72.75 196 ASP A C 1
ATOM 1527 O O . ASP A 1 196 ? 7.497 15.614 9.684 1.00 72.75 196 ASP A O 1
ATOM 1531 N N . CYS A 1 197 ? 6.576 15.180 7.676 1.00 74.00 197 CYS A N 1
ATOM 1532 C CA . CYS A 1 197 ? 7.579 15.868 6.884 1.00 74.00 197 CYS A CA 1
ATOM 1533 C C . CYS A 1 197 ? 7.185 17.319 6.635 1.00 74.00 197 CYS A C 1
ATOM 1535 O O . CYS A 1 197 ? 6.257 17.574 5.874 1.00 74.00 197 CYS A O 1
ATOM 1537 N N . ASN A 1 198 ? 7.925 18.265 7.219 1.00 69.31 198 ASN A N 1
ATOM 1538 C CA . ASN A 1 198 ? 7.755 19.687 6.934 1.00 69.31 198 ASN A CA 1
ATOM 1539 C C . ASN A 1 198 ? 8.845 20.217 5.997 1.00 69.31 198 ASN A C 1
ATOM 1541 O O . ASN A 1 198 ? 9.922 19.637 5.839 1.00 69.31 198 ASN A O 1
ATOM 1545 N N . ASN A 1 199 ? 8.580 21.379 5.403 1.00 63.84 199 ASN A N 1
ATOM 1546 C CA . ASN A 1 199 ? 9.556 22.092 4.589 1.00 63.84 199 ASN A CA 1
ATOM 1547 C C . ASN A 1 199 ? 10.849 22.368 5.383 1.00 63.84 199 ASN A C 1
ATOM 1549 O O . ASN A 1 199 ? 10.830 23.045 6.408 1.00 63.84 199 ASN A O 1
ATOM 1553 N N . GLY A 1 200 ? 11.981 21.869 4.879 1.00 65.25 200 GLY A N 1
ATOM 1554 C CA . GLY A 1 200 ? 13.307 22.011 5.487 1.00 65.25 200 GLY A CA 1
ATOM 1555 C C . GLY A 1 200 ? 13.713 20.850 6.394 1.00 65.25 200 GLY A C 1
ATOM 1556 O O . GLY A 1 200 ? 14.863 20.812 6.840 1.00 65.25 200 GLY A O 1
ATOM 1557 N N . ASP A 1 201 ? 12.815 19.892 6.635 1.00 72.00 201 ASP A N 1
ATOM 1558 C CA . ASP A 1 201 ? 13.132 18.688 7.390 1.00 72.00 201 ASP A CA 1
ATOM 1559 C C . ASP A 1 201 ? 13.989 17.709 6.583 1.00 72.00 201 ASP A C 1
ATOM 1561 O O . ASP A 1 201 ? 13.889 17.565 5.363 1.00 72.00 201 ASP A O 1
ATOM 1565 N N . ASN A 1 202 ? 14.825 16.963 7.303 1.00 80.25 202 ASN A N 1
ATOM 1566 C CA . ASN A 1 202 ? 15.497 15.799 6.751 1.00 80.25 202 ASN A CA 1
ATOM 1567 C C . ASN A 1 202 ? 14.492 14.642 6.681 1.00 80.25 202 ASN A C 1
ATOM 1569 O O . ASN A 1 202 ? 14.282 13.961 7.682 1.00 80.25 202 ASN A O 1
ATOM 1573 N N . CYS A 1 203 ? 13.870 14.439 5.524 1.00 83.06 203 CYS A N 1
ATOM 1574 C CA . CYS A 1 203 ? 12.821 13.443 5.327 1.00 83.06 203 CYS A CA 1
ATOM 1575 C C . CYS A 1 203 ? 13.297 12.159 4.651 1.00 83.06 203 CYS A C 1
ATOM 1577 O O . CYS A 1 203 ? 14.249 12.144 3.864 1.00 83.06 203 CYS A O 1
ATOM 1579 N N . HIS A 1 204 ? 12.637 11.056 4.988 1.00 85.19 204 HIS A N 1
ATOM 1580 C CA . HIS A 1 204 ? 12.814 9.741 4.392 1.00 85.19 204 HIS A CA 1
ATOM 1581 C C . HIS A 1 204 ? 11.460 9.191 3.963 1.00 85.19 204 HIS A C 1
ATOM 1583 O O . HIS A 1 204 ? 10.497 9.246 4.723 1.00 85.19 204 HIS A O 1
ATOM 1589 N N . CYS A 1 205 ? 11.418 8.590 2.782 1.00 87.88 205 CYS A N 1
ATOM 1590 C CA . CYS A 1 205 ? 10.266 7.833 2.322 1.00 87.88 205 CYS A CA 1
ATOM 1591 C C . CYS A 1 205 ? 10.432 6.359 2.687 1.00 87.88 205 CYS A C 1
ATOM 1593 O O . CYS A 1 205 ? 11.522 5.797 2.577 1.00 87.88 205 CYS A O 1
ATOM 1595 N N . TYR A 1 206 ? 9.343 5.730 3.102 1.00 91.38 206 TYR A N 1
ATOM 1596 C CA . TYR A 1 206 ? 9.257 4.312 3.411 1.00 91.38 206 TYR A CA 1
ATOM 1597 C C . TYR A 1 206 ? 8.375 3.666 2.354 1.00 91.38 206 TYR A C 1
ATOM 1599 O O . TYR A 1 206 ? 7.173 3.914 2.322 1.00 91.38 206 TYR A O 1
ATOM 1607 N N . LEU A 1 207 ? 8.975 2.857 1.485 1.00 95.19 207 LEU A N 1
ATOM 1608 C CA . LEU A 1 207 ? 8.253 2.117 0.459 1.00 95.19 207 LEU A CA 1
ATOM 1609 C C . LEU A 1 207 ? 7.731 0.807 1.050 1.00 95.19 207 LEU A C 1
ATOM 1611 O O . LEU A 1 207 ? 8.513 -0.065 1.440 1.00 95.19 207 LEU A O 1
ATOM 1615 N N . TRP A 1 208 ? 6.412 0.671 1.097 1.00 96.50 208 TRP A N 1
ATOM 1616 C CA . TRP A 1 208 ? 5.699 -0.466 1.666 1.00 96.50 208 TRP A CA 1
ATOM 1617 C C . TRP A 1 208 ? 5.041 -1.331 0.596 1.00 96.50 208 TRP A C 1
ATOM 1619 O O . TRP A 1 208 ? 4.790 -0.890 -0.522 1.00 96.50 208 TRP A O 1
ATOM 1629 N N . THR A 1 209 ? 4.723 -2.569 0.977 1.00 97.12 209 THR A N 1
ATOM 1630 C CA . THR A 1 209 ? 3.799 -3.444 0.246 1.00 97.12 209 THR A CA 1
ATOM 1631 C C . THR A 1 209 ? 2.778 -4.051 1.203 1.00 97.12 209 THR A C 1
ATOM 1633 O O . THR A 1 209 ? 3.042 -4.208 2.403 1.00 97.12 209 THR A O 1
ATOM 1636 N N . SER A 1 210 ? 1.618 -4.431 0.664 1.00 96.19 210 SER A N 1
ATOM 1637 C CA . SER A 1 210 ? 0.589 -5.181 1.382 1.00 96.19 210 SER A CA 1
ATOM 1638 C C . SER A 1 210 ? 1.079 -6.557 1.839 1.00 96.19 210 SER A C 1
ATOM 1640 O O . SER A 1 210 ? 0.516 -7.114 2.781 1.00 96.19 210 SER A O 1
ATOM 1642 N N . ASN A 1 211 ? 2.122 -7.115 1.212 1.00 94.25 211 ASN A N 1
ATOM 1643 C CA . ASN A 1 211 ? 2.749 -8.353 1.665 1.00 94.25 211 ASN A CA 1
ATOM 1644 C C . ASN A 1 211 ? 3.611 -8.106 2.914 1.00 94.25 211 ASN A C 1
ATOM 1646 O O . ASN A 1 211 ? 4.691 -7.523 2.841 1.00 94.25 211 ASN A O 1
ATOM 1650 N N . ALA A 1 212 ? 3.152 -8.603 4.061 1.00 92.88 212 ALA A N 1
ATOM 1651 C CA . ALA A 1 212 ? 3.813 -8.400 5.346 1.00 92.88 212 ALA A CA 1
ATOM 1652 C C . ALA A 1 212 ? 5.171 -9.107 5.499 1.00 92.88 212 ALA A C 1
ATOM 1654 O O . ALA A 1 212 ? 5.926 -8.770 6.411 1.00 92.88 212 ALA A O 1
ATOM 1655 N N . GLU A 1 213 ? 5.500 -10.067 4.633 1.00 91.50 213 GLU A N 1
ATOM 1656 C CA . GLU A 1 213 ? 6.813 -10.725 4.637 1.00 91.50 213 GLU A CA 1
ATOM 1657 C C . GLU A 1 213 ? 7.912 -9.828 4.053 1.00 91.50 213 GLU A C 1
ATOM 1659 O O . GLU A 1 213 ? 9.099 -10.025 4.328 1.00 91.50 213 GLU A O 1
ATOM 1664 N N . VAL A 1 214 ? 7.523 -8.818 3.273 1.00 93.69 214 VAL A N 1
ATOM 1665 C CA . VAL A 1 214 ? 8.443 -7.899 2.613 1.00 93.69 214 VAL A CA 1
ATOM 1666 C C . VAL A 1 214 ? 8.668 -6.689 3.503 1.00 93.69 214 VAL A C 1
ATOM 1668 O O . VAL A 1 214 ? 7.745 -5.946 3.841 1.00 93.69 214 VAL A O 1
ATOM 1671 N N . LYS A 1 215 ? 9.925 -6.478 3.893 1.00 89.31 215 LYS A N 1
ATOM 1672 C CA . LYS A 1 215 ? 10.289 -5.326 4.724 1.00 89.31 215 LYS A CA 1
ATOM 1673 C C . LYS A 1 215 ? 10.234 -4.041 3.898 1.00 89.31 215 LYS A C 1
ATOM 1675 O O . LYS A 1 215 ? 10.663 -4.061 2.741 1.00 89.31 215 LYS A O 1
ATOM 1680 N N . PRO A 1 216 ? 9.768 -2.923 4.481 1.00 91.75 216 PRO A N 1
ATOM 1681 C CA . PRO A 1 216 ? 9.815 -1.649 3.790 1.00 91.75 216 PRO A CA 1
ATOM 1682 C C . PRO A 1 216 ? 11.265 -1.228 3.543 1.00 91.75 216 PRO A C 1
ATOM 1684 O O . PRO A 1 216 ? 12.136 -1.460 4.387 1.00 91.75 216 PRO A O 1
ATOM 1687 N N . THR A 1 217 ? 11.516 -0.590 2.401 1.00 90.81 217 THR A N 1
ATOM 1688 C CA . THR A 1 217 ? 12.818 0.027 2.112 1.00 90.81 217 THR A CA 1
ATOM 1689 C C . THR A 1 217 ? 12.763 1.532 2.346 1.00 90.81 217 THR A C 1
ATOM 1691 O O . THR A 1 217 ? 11.715 2.156 2.177 1.00 90.81 217 THR A O 1
ATOM 1694 N N . ILE A 1 218 ? 13.889 2.105 2.769 1.00 87.31 218 ILE A N 1
ATOM 1695 C CA . ILE A 1 218 ? 14.011 3.524 3.107 1.00 87.31 218 ILE A CA 1
ATOM 1696 C C . ILE A 1 218 ? 14.689 4.249 1.950 1.00 87.31 218 ILE A C 1
ATOM 1698 O O . ILE A 1 218 ? 15.797 3.892 1.550 1.00 87.31 218 ILE A O 1
ATOM 1702 N N . ILE A 1 219 ? 14.048 5.305 1.463 1.00 86.81 219 ILE A N 1
ATOM 1703 C CA . ILE A 1 219 ? 14.574 6.195 0.433 1.00 86.81 219 ILE A CA 1
ATOM 1704 C C . ILE A 1 219 ? 14.947 7.514 1.121 1.00 86.81 219 ILE A C 1
ATOM 1706 O O . ILE A 1 219 ? 14.062 8.245 1.581 1.00 86.81 219 ILE A O 1
ATOM 1710 N N . PRO A 1 220 ? 16.248 7.814 1.271 1.00 81.56 220 PRO A N 1
ATOM 1711 C CA . PRO A 1 220 ? 16.695 8.988 2.005 1.00 81.56 220 PRO A CA 1
ATOM 1712 C C . PRO A 1 220 ? 16.463 10.276 1.207 1.00 81.56 220 PRO A C 1
ATOM 1714 O O . PRO A 1 220 ? 16.545 10.272 -0.017 1.00 81.56 220 PRO A O 1
ATOM 1717 N N . GLN A 1 221 ? 16.272 11.396 1.912 1.00 77.69 221 GLN A N 1
ATOM 1718 C CA . GLN A 1 221 ? 16.032 12.728 1.329 1.00 77.69 221 GLN A CA 1
ATOM 1719 C C . GLN A 1 221 ? 14.793 12.802 0.420 1.00 77.69 221 GLN A C 1
ATOM 1721 O O . GLN A 1 221 ? 14.783 13.561 -0.546 1.00 77.69 221 GLN A O 1
ATOM 1726 N N . CYS A 1 222 ? 13.761 12.025 0.742 1.00 80.44 222 CYS A N 1
ATOM 1727 C CA . CYS A 1 222 ? 12.498 11.985 0.014 1.00 80.44 222 CYS A CA 1
ATOM 1728 C C . CYS A 1 222 ? 11.389 12.564 0.898 1.00 80.44 222 CYS A C 1
ATOM 1730 O O . CYS A 1 222 ? 11.218 12.121 2.035 1.00 80.44 222 CYS A O 1
ATOM 1732 N N . ILE A 1 223 ? 10.696 13.590 0.390 1.00 74.25 223 ILE A N 1
ATOM 1733 C CA . ILE A 1 223 ? 9.589 14.286 1.077 1.00 74.25 223 ILE A CA 1
ATOM 1734 C C . ILE A 1 223 ? 8.236 13.835 0.523 1.00 74.25 223 ILE A C 1
ATOM 1736 O O . ILE A 1 223 ? 7.256 13.775 1.258 1.00 74.25 223 ILE A O 1
ATOM 1740 N N . ASN A 1 224 ? 8.185 13.472 -0.754 1.00 74.69 224 ASN A N 1
ATOM 1741 C CA . ASN A 1 224 ? 7.035 12.853 -1.396 1.00 74.69 224 ASN A CA 1
ATOM 1742 C C . ASN A 1 224 ? 7.522 12.046 -2.605 1.00 74.69 224 ASN A C 1
ATOM 1744 O O . ASN A 1 224 ? 8.627 12.293 -3.108 1.00 74.69 224 ASN A O 1
ATOM 1748 N N . ALA A 1 225 ? 6.709 11.105 -3.075 1.00 85.94 225 ALA A N 1
ATOM 1749 C CA . ALA A 1 225 ? 7.012 10.349 -4.271 1.00 85.94 225 ALA A CA 1
ATOM 1750 C C . ALA A 1 225 ? 5.769 9.997 -5.087 1.00 85.94 225 ALA A C 1
ATOM 1752 O O . ALA A 1 225 ? 4.789 9.480 -4.560 1.00 85.94 225 ALA A O 1
ATOM 1753 N N . SER A 1 226 ? 5.865 10.196 -6.400 1.00 88.25 226 SER A N 1
ATOM 1754 C CA . SER A 1 226 ? 4.890 9.665 -7.350 1.00 88.25 226 SER A CA 1
ATOM 1755 C C . SER A 1 226 ? 5.256 8.235 -7.732 1.00 88.25 226 SER A C 1
ATOM 1757 O O . SER A 1 226 ? 6.421 7.926 -7.999 1.00 88.25 226 SER A O 1
ATOM 1759 N N . LEU A 1 227 ? 4.250 7.372 -7.789 1.00 92.12 227 LEU A N 1
ATOM 1760 C CA . LEU A 1 227 ? 4.351 5.948 -8.064 1.00 92.12 227 LEU A CA 1
ATOM 1761 C C . LEU A 1 227 ? 3.712 5.615 -9.411 1.00 92.12 227 LEU A C 1
ATOM 1763 O O . LEU A 1 227 ? 2.587 6.009 -9.715 1.00 92.12 227 LEU A O 1
ATOM 1767 N N . VAL A 1 228 ? 4.427 4.838 -10.218 1.00 92.12 228 VAL A N 1
ATOM 1768 C CA . VAL A 1 228 ? 3.932 4.314 -11.493 1.00 92.12 228 VAL A CA 1
ATOM 1769 C C . VAL A 1 228 ? 4.297 2.839 -11.586 1.00 92.12 228 VAL A C 1
ATOM 1771 O O . VAL A 1 228 ? 5.452 2.459 -11.395 1.00 92.12 228 VAL A O 1
ATOM 1774 N N . VAL A 1 229 ? 3.315 1.995 -11.894 1.00 95.19 229 VAL A N 1
ATOM 1775 C CA . VAL A 1 229 ? 3.558 0.576 -12.179 1.00 95.19 229 VAL A CA 1
ATOM 1776 C C . VAL A 1 229 ? 3.992 0.444 -13.632 1.00 95.19 229 VAL A C 1
ATOM 1778 O O . VAL A 1 229 ? 3.294 0.893 -14.539 1.00 95.19 229 VAL A O 1
ATOM 1781 N N . VAL A 1 230 ? 5.151 -0.167 -13.850 1.00 95.19 230 VAL A N 1
ATOM 1782 C CA . VAL A 1 230 ? 5.772 -0.345 -15.161 1.00 95.19 230 VAL A CA 1
ATOM 1783 C C . VAL A 1 230 ? 5.847 -1.843 -15.477 1.00 95.19 230 VAL A C 1
ATOM 1785 O O . VAL A 1 230 ? 6.802 -2.514 -15.067 1.00 95.19 230 VAL A O 1
ATOM 1788 N N . PRO A 1 231 ? 4.833 -2.397 -16.163 1.00 92.56 231 PRO A N 1
ATOM 1789 C CA . PRO A 1 231 ? 4.835 -3.794 -16.577 1.00 92.56 231 PRO A CA 1
ATOM 1790 C C . PRO A 1 231 ? 5.758 -4.022 -17.782 1.00 92.56 231 PRO A C 1
ATOM 1792 O O . PRO A 1 231 ? 6.042 -3.107 -18.557 1.00 92.56 231 PRO A O 1
ATOM 1795 N N . GLY A 1 232 ? 6.188 -5.270 -17.980 1.00 88.31 232 GLY A N 1
ATOM 1796 C CA . GLY A 1 232 ? 6.773 -5.717 -19.251 1.00 88.31 232 GLY A CA 1
ATOM 1797 C C . GLY A 1 232 ? 8.119 -5.086 -19.624 1.00 88.31 232 GLY A C 1
ATOM 1798 O O . GLY A 1 232 ? 8.430 -4.971 -20.810 1.00 88.31 232 GLY A O 1
ATOM 1799 N N . LEU A 1 233 ? 8.925 -4.675 -18.637 1.00 89.19 233 LEU A N 1
ATOM 1800 C CA . LEU A 1 233 ? 10.302 -4.227 -18.894 1.00 89.19 233 LEU A CA 1
ATOM 1801 C C . LEU A 1 233 ? 11.240 -5.374 -19.287 1.00 89.19 233 LEU A C 1
ATOM 1803 O O . LEU A 1 233 ? 12.253 -5.153 -19.950 1.00 89.19 233 LEU A O 1
ATOM 1807 N N . ASP A 1 234 ? 10.884 -6.595 -18.906 1.00 83.62 234 ASP A N 1
ATOM 1808 C CA . ASP A 1 234 ? 11.528 -7.836 -19.307 1.00 83.62 234 ASP A CA 1
ATOM 1809 C C . ASP A 1 234 ? 10.491 -8.974 -19.393 1.00 83.62 234 ASP A C 1
ATOM 1811 O O . ASP A 1 234 ? 9.291 -8.761 -19.218 1.00 83.62 234 ASP A O 1
ATOM 1815 N N . SER A 1 235 ? 10.957 -10.187 -19.694 1.00 79.50 235 SER A N 1
ATOM 1816 C CA . SER A 1 235 ? 10.145 -11.411 -19.755 1.00 79.50 235 SER A CA 1
ATOM 1817 C C . SER A 1 235 ? 10.093 -12.153 -18.412 1.00 79.50 235 SER A C 1
ATOM 1819 O O . SER A 1 235 ? 10.061 -13.383 -18.379 1.00 79.50 235 SER A O 1
ATOM 1821 N N . SER A 1 236 ? 10.248 -11.445 -17.286 1.00 79.19 236 SER A N 1
ATOM 1822 C CA . SER A 1 236 ? 10.219 -12.080 -15.960 1.00 79.19 236 SER A CA 1
ATOM 1823 C C . SER A 1 236 ? 8.812 -12.186 -15.372 1.00 79.19 236 SER A C 1
ATOM 1825 O O . SER A 1 236 ? 8.655 -12.760 -14.295 1.00 79.19 236 SER A O 1
ATOM 1827 N N . GLY A 1 237 ? 7.805 -11.597 -16.026 1.00 82.75 237 GLY A N 1
ATOM 1828 C CA . GLY A 1 237 ? 6.450 -11.452 -15.491 1.00 82.75 237 GLY A CA 1
ATOM 1829 C C . GLY A 1 237 ? 6.338 -10.502 -14.289 1.00 82.75 237 GLY A C 1
ATOM 1830 O O . GLY A 1 237 ? 5.242 -10.332 -13.752 1.00 82.75 237 GLY A O 1
ATOM 1831 N N . ARG A 1 238 ? 7.448 -9.885 -13.851 1.00 87.88 238 ARG A N 1
ATOM 1832 C CA . ARG A 1 238 ? 7.461 -8.893 -12.774 1.00 87.88 238 ARG A CA 1
ATOM 1833 C C . ARG A 1 238 ? 7.115 -7.508 -13.293 1.00 87.88 238 ARG A C 1
ATOM 1835 O O . ARG A 1 238 ? 7.734 -7.002 -14.230 1.00 87.88 238 ARG A O 1
ATOM 1842 N N . ASP A 1 239 ? 6.213 -6.854 -12.581 1.00 95.38 239 ASP A N 1
ATOM 1843 C CA . ASP A 1 239 ? 6.026 -5.417 -12.711 1.00 95.38 239 ASP A CA 1
ATOM 1844 C C . ASP A 1 239 ? 7.135 -4.694 -11.938 1.00 95.38 239 ASP A C 1
ATOM 1846 O O . ASP A 1 239 ? 7.570 -5.142 -10.872 1.00 95.38 239 ASP A O 1
ATOM 1850 N N . ARG A 1 240 ? 7.595 -3.554 -12.457 1.00 95.62 240 ARG A N 1
ATOM 1851 C CA . ARG A 1 240 ? 8.465 -2.644 -11.707 1.00 95.62 240 ARG A CA 1
ATOM 1852 C C . ARG A 1 240 ? 7.657 -1.501 -11.123 1.00 95.62 240 ARG A C 1
ATOM 1854 O O . ARG A 1 240 ? 6.726 -1.007 -11.746 1.00 95.62 240 ARG A O 1
ATOM 1861 N N . LEU A 1 241 ? 8.051 -1.042 -9.949 1.00 96.81 241 LEU A N 1
ATOM 1862 C CA . LEU A 1 241 ? 7.565 0.195 -9.368 1.00 96.81 241 LEU A CA 1
ATOM 1863 C C . LEU A 1 241 ? 8.542 1.318 -9.710 1.00 96.81 241 LEU A C 1
ATOM 1865 O O . LEU A 1 241 ? 9.649 1.362 -9.172 1.00 96.81 241 LEU A O 1
ATOM 1869 N N . GLN A 1 242 ? 8.139 2.215 -10.604 1.00 95.19 242 GLN A N 1
ATOM 1870 C CA . GLN A 1 242 ? 8.827 3.482 -10.801 1.00 95.19 242 GLN A CA 1
ATOM 1871 C C . GLN A 1 242 ? 8.400 4.442 -9.694 1.00 95.19 242 GLN A C 1
ATOM 1873 O O . GLN A 1 242 ? 7.209 4.674 -9.493 1.00 95.19 242 GLN A O 1
ATOM 1878 N N . LEU A 1 243 ? 9.383 5.005 -9.003 1.00 93.06 243 LEU A N 1
ATOM 1879 C CA . LEU A 1 243 ? 9.192 5.969 -7.931 1.00 93.06 243 LEU A CA 1
ATOM 1880 C C . LEU A 1 243 ? 9.958 7.240 -8.286 1.00 93.06 243 LEU A C 1
ATOM 1882 O O . LEU A 1 243 ? 11.170 7.190 -8.488 1.00 93.06 243 LEU A O 1
ATOM 1886 N N . ILE A 1 244 ? 9.252 8.363 -8.382 1.00 88.88 244 ILE A N 1
ATOM 1887 C CA . ILE A 1 244 ? 9.836 9.675 -8.667 1.00 88.88 244 ILE A CA 1
ATOM 1888 C C . ILE A 1 244 ? 9.784 10.477 -7.375 1.00 88.88 244 ILE A C 1
ATOM 1890 O O . ILE A 1 244 ? 8.707 10.931 -6.989 1.00 88.88 244 ILE A O 1
ATOM 1894 N N . ASP A 1 245 ? 10.923 10.616 -6.694 1.00 82.25 245 ASP A N 1
ATOM 1895 C CA . ASP A 1 245 ? 10.988 11.402 -5.464 1.00 82.25 245 ASP A CA 1
ATOM 1896 C C . ASP A 1 245 ? 11.269 12.879 -5.733 1.00 82.25 245 ASP A C 1
ATOM 1898 O O . ASP A 1 245 ? 12.082 13.250 -6.587 1.00 82.25 245 ASP A O 1
ATOM 1902 N N . GLN A 1 246 ? 10.567 13.726 -4.980 1.00 67.88 246 GLN A N 1
ATOM 1903 C CA . GLN A 1 246 ? 10.864 15.147 -4.893 1.00 67.88 246 GLN A CA 1
ATOM 1904 C C . GLN A 1 246 ? 11.896 15.365 -3.788 1.00 67.88 246 GLN A C 1
ATOM 1906 O O . GLN A 1 246 ? 11.657 15.055 -2.614 1.00 67.88 246 GLN A O 1
ATOM 1911 N N . ARG A 1 247 ? 13.058 15.907 -4.169 1.00 65.81 247 ARG A N 1
ATOM 1912 C CA . ARG A 1 247 ? 14.137 16.252 -3.239 1.00 65.81 247 ARG A CA 1
ATOM 1913 C C . ARG A 1 247 ? 14.073 17.723 -2.866 1.00 65.81 247 ARG A C 1
ATOM 1915 O O . ARG A 1 247 ? 13.701 18.568 -3.668 1.00 65.81 247 ARG A O 1
ATOM 1922 N N . TRP A 1 248 ? 14.559 18.041 -1.668 1.00 53.38 248 TRP A N 1
ATOM 1923 C CA . TRP A 1 248 ? 14.638 19.417 -1.164 1.00 53.38 248 TRP A CA 1
ATOM 1924 C C . TRP A 1 248 ? 15.503 20.356 -2.034 1.00 53.38 248 TRP A C 1
ATOM 1926 O O . TRP A 1 248 ? 15.330 21.572 -2.017 1.00 53.38 248 TRP A O 1
ATOM 1936 N N . GLN A 1 249 ? 16.454 19.815 -2.806 1.00 52.22 249 GLN A N 1
ATOM 1937 C CA . GLN A 1 249 ? 17.385 20.604 -3.619 1.00 52.22 249 GLN A CA 1
ATOM 1938 C C . GLN A 1 249 ? 16.826 20.907 -5.022 1.00 52.22 249 GLN A C 1
ATOM 1940 O O . GLN A 1 249 ? 17.323 20.408 -6.030 1.00 52.22 249 GLN A O 1
ATOM 1945 N N . GLY A 1 250 ? 15.825 21.788 -5.078 1.00 61.06 250 GLY A N 1
ATOM 1946 C CA . GLY A 1 250 ? 15.380 22.451 -6.307 1.00 61.06 250 GLY A CA 1
ATOM 1947 C C . GLY A 1 250 ? 14.641 21.557 -7.307 1.00 61.06 250 GLY A C 1
ATOM 1948 O O . GLY A 1 250 ? 14.057 20.542 -6.958 1.00 61.06 250 GLY A O 1
ATOM 1949 N N . SER A 1 251 ? 14.661 21.959 -8.579 1.00 75.06 251 SER A N 1
ATOM 1950 C CA . SER A 1 251 ? 13.951 21.324 -9.701 1.00 75.06 251 SER A CA 1
ATOM 1951 C C . SER A 1 251 ? 14.521 19.960 -10.135 1.00 75.06 251 SER A C 1
ATOM 1953 O O . SER A 1 251 ? 14.374 19.583 -11.295 1.00 75.06 251 SER A O 1
ATOM 1955 N N . TRP A 1 252 ? 15.209 19.239 -9.247 1.00 77.94 252 TRP A N 1
ATOM 1956 C CA . TRP A 1 252 ? 15.852 17.953 -9.517 1.00 77.94 252 TRP A CA 1
ATOM 1957 C C . TRP A 1 252 ? 15.116 16.820 -8.810 1.00 77.94 252 TRP A C 1
ATOM 1959 O O . TRP A 1 252 ? 14.910 16.854 -7.598 1.00 77.94 252 TRP A O 1
ATOM 1969 N N . LEU A 1 253 ? 14.762 15.797 -9.579 1.00 81.94 253 LEU A N 1
ATOM 1970 C CA . LEU A 1 253 ? 14.024 14.625 -9.127 1.00 81.94 253 LEU A CA 1
ATOM 1971 C C . LEU A 1 253 ? 14.909 13.390 -9.262 1.00 81.94 253 LEU A C 1
ATOM 1973 O O . LEU A 1 253 ? 15.696 13.289 -10.210 1.00 81.94 253 LEU A O 1
ATOM 1977 N N . ALA A 1 254 ? 14.769 12.439 -8.338 1.00 83.88 254 ALA A N 1
ATOM 1978 C CA . ALA A 1 254 ? 15.363 11.123 -8.515 1.00 83.88 254 ALA A CA 1
ATOM 1979 C C . ALA A 1 254 ? 14.313 10.103 -8.928 1.00 83.88 254 ALA A C 1
ATOM 1981 O O . ALA A 1 254 ? 13.253 9.971 -8.319 1.00 83.88 254 ALA A O 1
ATOM 1982 N N . ILE A 1 255 ? 14.655 9.359 -9.969 1.00 89.62 255 ILE A N 1
ATOM 1983 C CA . ILE A 1 255 ? 13.856 8.286 -10.525 1.00 89.62 255 ILE A CA 1
ATOM 1984 C C . ILE A 1 255 ? 14.468 6.981 -10.034 1.00 89.62 255 ILE A C 1
ATOM 1986 O O . ILE A 1 255 ? 15.635 6.675 -10.299 1.00 89.62 255 ILE A O 1
ATOM 1990 N N . HIS A 1 256 ? 13.667 6.210 -9.316 1.00 91.69 256 HIS A N 1
ATOM 1991 C CA . HIS A 1 256 ? 14.005 4.876 -8.853 1.00 91.69 256 HIS A CA 1
ATOM 1992 C C . HIS A 1 256 ? 13.127 3.856 -9.555 1.00 91.69 256 HIS A C 1
ATOM 1994 O O . HIS A 1 256 ? 12.003 4.149 -9.961 1.00 91.69 256 HIS A O 1
ATOM 2000 N N . LEU A 1 257 ? 13.638 2.637 -9.649 1.00 95.31 257 LEU A N 1
ATOM 2001 C CA . LEU A 1 257 ? 12.895 1.499 -10.153 1.00 95.31 257 LEU A CA 1
ATOM 2002 C C . LEU A 1 257 ? 13.102 0.348 -9.184 1.00 95.31 257 LEU A C 1
ATOM 2004 O O . LEU A 1 257 ? 14.240 -0.061 -8.957 1.00 95.31 257 LEU A O 1
ATOM 2008 N N . TYR A 1 258 ? 12.017 -0.163 -8.626 1.00 96.06 258 TYR A N 1
ATOM 2009 C CA . TYR A 1 258 ? 12.050 -1.250 -7.661 1.00 96.06 258 TYR A CA 1
ATOM 2010 C C . TYR A 1 258 ? 11.246 -2.448 -8.144 1.00 96.06 258 TYR A C 1
ATOM 2012 O O . TYR A 1 258 ? 10.265 -2.319 -8.872 1.00 96.06 258 TYR A O 1
ATOM 2020 N N . ASP A 1 259 ? 11.640 -3.623 -7.689 1.00 95.00 259 ASP A N 1
ATOM 2021 C CA . ASP A 1 259 ? 10.806 -4.816 -7.651 1.00 95.00 259 ASP A CA 1
ATOM 2022 C C . ASP A 1 259 ? 11.012 -5.544 -6.321 1.00 95.00 259 ASP A C 1
ATOM 2024 O O . ASP A 1 259 ? 11.765 -5.083 -5.460 1.00 95.00 259 ASP A O 1
ATOM 2028 N N . ILE A 1 260 ? 10.312 -6.657 -6.116 1.00 93.44 260 ILE A N 1
ATOM 2029 C CA . ILE A 1 260 ? 10.480 -7.489 -4.929 1.00 93.44 260 ILE A CA 1
ATOM 2030 C C . ILE A 1 260 ? 11.262 -8.739 -5.323 1.00 93.44 260 ILE A C 1
ATOM 2032 O O . ILE A 1 260 ? 10.782 -9.594 -6.065 1.00 93.44 260 ILE A O 1
ATOM 2036 N N . GLN A 1 261 ? 12.469 -8.867 -4.777 1.00 85.50 261 GLN A N 1
ATOM 2037 C CA . GLN A 1 261 ? 13.330 -10.038 -4.933 1.00 85.50 261 GLN A CA 1
ATOM 2038 C C . GLN A 1 261 ? 13.699 -10.551 -3.543 1.00 85.50 261 GLN A C 1
ATOM 2040 O O . GLN A 1 261 ? 14.007 -9.766 -2.650 1.00 85.50 261 GLN A O 1
ATOM 2045 N N . TYR A 1 262 ? 13.632 -11.868 -3.328 1.00 83.06 262 TYR A N 1
ATOM 2046 C CA . TYR A 1 262 ? 13.905 -12.500 -2.024 1.00 83.06 262 TYR A CA 1
ATOM 2047 C C . TYR A 1 262 ? 13.154 -11.844 -0.851 1.00 83.06 262 TYR A C 1
ATOM 2049 O O . TYR A 1 262 ? 13.723 -11.605 0.213 1.00 83.06 262 TYR A O 1
ATOM 2057 N N . ALA A 1 263 ? 11.870 -11.535 -1.069 1.00 85.69 263 ALA A N 1
ATOM 2058 C CA . ALA A 1 263 ? 11.012 -10.836 -0.114 1.00 85.69 263 ALA A CA 1
ATOM 2059 C C . ALA A 1 263 ? 11.574 -9.475 0.355 1.00 85.69 263 ALA A C 1
ATOM 2061 O O . ALA A 1 263 ? 11.381 -9.081 1.503 1.00 85.69 263 ALA A O 1
ATOM 2062 N N . GLN A 1 264 ? 12.290 -8.750 -0.508 1.00 88.50 264 GLN A N 1
ATOM 2063 C CA . GLN A 1 264 ? 12.812 -7.409 -0.239 1.00 88.50 264 GLN A CA 1
ATOM 2064 C C . GLN A 1 264 ? 12.637 -6.508 -1.462 1.00 88.50 264 GLN A C 1
ATOM 2066 O O . GLN A 1 264 ? 12.845 -6.941 -2.597 1.00 88.50 264 GLN A O 1
ATOM 2071 N N . TRP A 1 265 ? 12.322 -5.236 -1.225 1.00 93.69 265 TRP A N 1
ATOM 2072 C CA . TRP A 1 265 ? 12.390 -4.213 -2.265 1.00 93.69 265 TRP A CA 1
ATOM 2073 C C . TRP A 1 265 ? 13.831 -4.053 -2.753 1.00 93.69 265 TRP A C 1
ATOM 2075 O O . TRP A 1 265 ? 14.719 -3.666 -1.991 1.00 93.69 265 TRP A O 1
ATOM 2085 N N . THR A 1 266 ? 14.058 -4.355 -4.026 1.00 89.12 266 THR A N 1
ATOM 2086 C CA . THR A 1 266 ? 15.376 -4.367 -4.658 1.00 89.12 266 THR A CA 1
ATOM 2087 C C . THR A 1 266 ? 15.414 -3.329 -5.779 1.00 89.12 266 THR A C 1
ATOM 2089 O O . THR A 1 266 ? 14.508 -3.309 -6.612 1.00 89.12 266 THR A O 1
ATOM 2092 N N . PRO A 1 267 ? 16.428 -2.443 -5.825 1.00 89.00 267 PRO A N 1
ATOM 2093 C CA . PRO A 1 267 ? 16.604 -1.543 -6.956 1.00 89.00 267 PRO A CA 1
ATOM 2094 C C . PRO A 1 267 ? 16.881 -2.332 -8.242 1.00 89.00 267 PRO A C 1
ATOM 2096 O O . PRO A 1 267 ? 17.918 -2.990 -8.376 1.00 89.00 267 PRO A O 1
ATOM 2099 N N . ALA A 1 268 ? 15.971 -2.225 -9.205 1.00 91.44 268 ALA A N 1
ATOM 2100 C CA . ALA A 1 268 ? 16.095 -2.844 -10.519 1.00 91.44 268 ALA A CA 1
ATOM 2101 C C . ALA A 1 268 ? 17.114 -2.109 -11.409 1.00 91.44 268 ALA A C 1
ATOM 2103 O O . ALA A 1 268 ? 17.692 -2.723 -12.298 1.00 91.44 268 ALA A O 1
ATOM 2104 N N . ILE A 1 269 ? 17.378 -0.824 -11.150 1.00 89.12 269 ILE A N 1
ATOM 2105 C CA . ILE A 1 269 ? 18.479 -0.041 -11.736 1.00 89.12 269 ILE A CA 1
ATOM 2106 C C . ILE A 1 269 ? 19.073 0.899 -10.673 1.00 89.12 269 ILE A C 1
ATOM 2108 O O . ILE A 1 269 ? 18.415 1.165 -9.662 1.00 89.12 269 ILE A O 1
ATOM 2112 N N . PRO A 1 270 ? 20.290 1.438 -10.876 1.00 84.94 270 PRO A N 1
ATOM 2113 C CA . PRO A 1 270 ? 20.749 2.605 -10.127 1.00 84.94 270 PRO A CA 1
ATOM 2114 C C . PRO A 1 270 ? 19.763 3.772 -10.267 1.00 84.94 270 PRO A C 1
ATOM 2116 O O . PRO A 1 270 ? 19.158 3.940 -11.326 1.00 84.94 270 PRO A O 1
ATOM 2119 N N . SER A 1 271 ? 19.618 4.584 -9.218 1.00 86.31 271 SER A N 1
ATOM 2120 C CA . SER A 1 271 ? 18.774 5.778 -9.289 1.00 86.31 271 SER A CA 1
ATOM 2121 C C . SER A 1 271 ? 19.330 6.780 -10.297 1.00 86.31 271 SER A C 1
ATOM 2123 O O . SER A 1 271 ? 20.544 6.966 -10.412 1.00 86.31 271 SER A O 1
ATOM 2125 N N . VAL A 1 272 ? 18.429 7.421 -11.036 1.00 87.19 272 VAL A N 1
ATOM 2126 C CA . VAL A 1 272 ? 18.769 8.386 -12.085 1.00 87.19 272 VAL A CA 1
ATOM 2127 C C . VAL A 1 272 ? 18.225 9.747 -11.700 1.00 87.19 272 VAL A C 1
ATOM 2129 O O . VAL A 1 272 ? 17.083 9.863 -11.264 1.00 87.19 272 VAL A O 1
ATOM 2132 N N . SER A 1 273 ? 19.047 10.779 -11.852 1.00 84.12 273 SER A N 1
ATOM 2133 C CA . SER A 1 273 ? 18.648 12.158 -11.588 1.00 84.12 273 SER A CA 1
ATOM 2134 C C . SER A 1 273 ? 18.181 12.823 -12.878 1.00 84.12 273 SER A C 1
ATOM 2136 O O . SER A 1 273 ? 18.832 12.717 -13.916 1.00 84.12 273 SER A O 1
ATOM 2138 N N . SER A 1 274 ? 17.074 13.550 -12.830 1.00 85.94 274 SER A N 1
ATOM 2139 C CA . SER A 1 274 ? 16.619 14.355 -13.963 1.00 85.94 274 SER A CA 1
ATOM 2140 C C . SER A 1 274 ? 15.964 15.643 -13.475 1.00 85.94 274 SER A C 1
ATOM 2142 O O . SER A 1 274 ? 15.568 15.760 -12.315 1.00 85.94 274 SER A O 1
ATOM 2144 N N . ASN A 1 275 ? 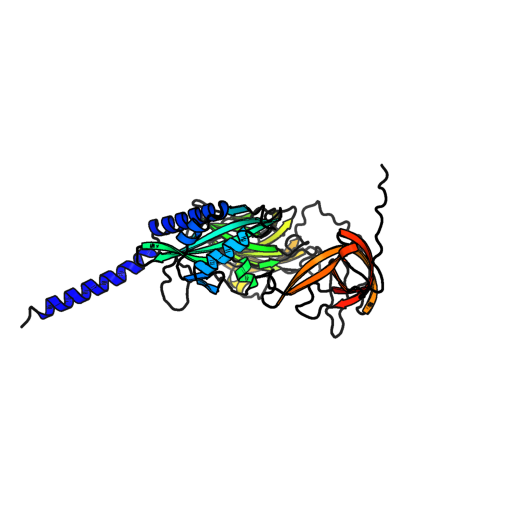15.926 16.654 -14.338 1.00 85.06 275 ASN A N 1
ATOM 2145 C CA . ASN A 1 275 ? 15.295 17.923 -14.016 1.00 85.06 275 ASN A CA 1
ATOM 2146 C C . ASN A 1 275 ? 13.786 17.822 -14.279 1.00 85.06 275 ASN A C 1
ATOM 2148 O O . ASN A 1 275 ? 13.368 17.213 -15.264 1.00 85.06 275 ASN A O 1
ATOM 2152 N N . VAL A 1 276 ? 12.972 18.463 -13.440 1.00 82.44 276 VAL A N 1
ATOM 2153 C CA . VAL A 1 276 ? 11.507 18.468 -13.566 1.00 82.44 276 VAL A CA 1
ATOM 2154 C C . VAL A 1 276 ? 11.051 18.904 -14.962 1.00 82.44 276 VAL A C 1
ATOM 2156 O O . VAL A 1 276 ? 10.199 18.249 -15.548 1.00 82.44 276 VAL A O 1
ATOM 2159 N N . SER A 1 277 ? 11.711 19.901 -15.565 1.00 82.56 277 SER A N 1
ATOM 2160 C CA . SER A 1 277 ? 11.376 20.406 -16.906 1.00 82.56 277 SER A CA 1
ATOM 2161 C C . SER A 1 277 ? 11.603 19.388 -18.030 1.00 82.56 277 SER A C 1
ATOM 2163 O O . SER A 1 277 ? 10.994 19.493 -19.095 1.00 82.56 277 SER A O 1
ATOM 2165 N N . ALA A 1 278 ? 12.483 18.404 -17.817 1.00 78.44 278 ALA A N 1
ATOM 2166 C CA . ALA A 1 278 ? 12.674 17.294 -18.742 1.00 78.44 278 ALA A CA 1
ATOM 2167 C C . ALA A 1 278 ? 11.607 16.213 -18.524 1.00 78.44 278 ALA A C 1
ATOM 2169 O O . ALA A 1 278 ? 11.103 15.658 -19.494 1.00 78.44 278 ALA A O 1
ATOM 2170 N N . ILE A 1 279 ? 11.239 15.946 -17.267 1.00 79.69 279 ILE A N 1
ATOM 2171 C CA . ILE A 1 279 ? 10.237 14.940 -16.890 1.00 79.69 279 ILE A CA 1
ATOM 2172 C C . ILE A 1 279 ? 8.825 15.349 -17.327 1.00 79.69 279 ILE A C 1
ATOM 2174 O O . ILE A 1 279 ? 8.097 14.515 -17.857 1.00 79.69 279 ILE A O 1
ATOM 2178 N N . GLU A 1 280 ? 8.456 16.624 -17.180 1.00 80.19 280 GLU A N 1
ATOM 2179 C CA . GLU A 1 280 ? 7.139 17.167 -17.567 1.00 80.19 280 GLU A CA 1
ATOM 2180 C C . GLU A 1 280 ? 6.806 16.984 -19.058 1.00 80.19 280 GLU A C 1
ATOM 2182 O O . GLU A 1 280 ? 5.650 17.086 -19.460 1.00 80.19 280 GLU A O 1
ATOM 2187 N N . GLN A 1 281 ? 7.805 16.691 -19.895 1.00 75.31 281 GLN A N 1
ATOM 2188 C CA . GLN A 1 281 ? 7.616 16.427 -21.324 1.00 75.31 281 GLN A CA 1
ATOM 2189 C C . GLN A 1 281 ? 7.109 15.007 -21.610 1.00 75.31 281 GLN A C 1
ATOM 2191 O O . GLN A 1 281 ? 6.693 14.717 -22.734 1.00 75.31 281 GLN A O 1
ATOM 2196 N N . PHE A 1 282 ? 7.157 14.110 -20.624 1.00 70.75 282 PHE A N 1
ATOM 2197 C CA . PHE A 1 282 ? 6.751 12.720 -20.772 1.00 70.75 282 PHE A CA 1
ATOM 2198 C C . PHE A 1 282 ? 5.330 12.496 -20.257 1.00 70.75 282 PHE A C 1
ATOM 2200 O O . PHE A 1 282 ? 4.907 13.048 -19.246 1.00 70.75 282 PHE A O 1
ATOM 2207 N N . THR A 1 283 ? 4.602 11.614 -20.941 1.00 66.38 283 THR A N 1
ATOM 2208 C CA . THR A 1 283 ? 3.334 11.058 -20.458 1.00 66.38 283 THR A CA 1
ATOM 2209 C C . THR A 1 283 ? 3.545 9.571 -20.166 1.00 66.38 283 THR A C 1
ATOM 2211 O O . THR A 1 283 ? 3.970 8.818 -21.040 1.00 66.38 283 THR A O 1
ATOM 2214 N N . GLY A 1 284 ? 3.294 9.143 -18.924 1.00 70.31 284 GLY A N 1
ATOM 2215 C CA . GLY A 1 284 ? 3.458 7.748 -18.490 1.00 70.31 284 GLY A CA 1
ATOM 2216 C C . GLY A 1 284 ? 4.825 7.417 -17.870 1.00 70.31 284 GLY A C 1
ATOM 2217 O O . GLY A 1 284 ? 5.440 8.243 -17.198 1.00 70.31 284 GLY A O 1
ATOM 2218 N N . ALA A 1 285 ? 5.274 6.168 -18.036 1.00 82.94 285 ALA A N 1
ATOM 2219 C CA . ALA A 1 285 ? 6.521 5.680 -17.446 1.00 82.94 285 ALA A CA 1
ATOM 2220 C C . ALA A 1 285 ? 7.758 6.308 -18.115 1.00 82.94 285 ALA A C 1
ATOM 2222 O O . ALA A 1 285 ? 7.868 6.344 -19.340 1.00 82.94 285 ALA A O 1
ATOM 2223 N N . LEU A 1 286 ? 8.716 6.752 -17.299 1.00 89.31 286 LEU A N 1
ATOM 2224 C CA . LEU A 1 286 ? 10.000 7.307 -17.742 1.00 89.31 286 LEU A CA 1
ATOM 2225 C C . LEU A 1 286 ? 10.994 6.199 -18.097 1.00 89.31 286 LEU A C 1
ATOM 2227 O O . LEU A 1 286 ? 11.891 6.394 -18.919 1.00 89.31 286 LEU A O 1
ATOM 2231 N N . VAL A 1 287 ? 10.837 5.032 -17.470 1.00 92.06 287 VAL A N 1
ATOM 2232 C CA . VAL A 1 287 ? 11.617 3.836 -17.776 1.00 92.06 287 VAL A CA 1
ATOM 2233 C C . VAL A 1 287 ? 10.889 3.004 -18.821 1.00 92.06 287 VAL A C 1
ATOM 2235 O O . VAL A 1 287 ? 9.749 2.594 -18.620 1.00 92.06 287 VAL A O 1
ATOM 2238 N N . THR A 1 288 ? 11.571 2.713 -19.927 1.00 92.25 288 THR A N 1
ATOM 2239 C CA . THR A 1 288 ? 11.032 1.902 -21.029 1.00 92.25 288 THR A CA 1
ATOM 2240 C C . THR A 1 288 ? 11.997 0.778 -21.415 1.00 92.25 288 THR A C 1
ATOM 2242 O O . THR A 1 288 ? 13.192 0.892 -21.147 1.00 92.25 288 THR A O 1
ATOM 2245 N N . PRO A 1 289 ? 11.539 -0.315 -22.051 1.00 91.75 289 PRO A N 1
ATOM 2246 C CA . PRO A 1 289 ? 12.437 -1.369 -22.527 1.00 91.75 289 PRO A CA 1
ATOM 2247 C C . PRO A 1 289 ? 13.434 -0.858 -23.583 1.00 91.75 289 PRO A C 1
ATOM 2249 O O . PRO A 1 289 ? 13.105 0.031 -24.372 1.00 91.75 289 PRO A O 1
ATOM 2252 N N . GLU A 1 290 ? 14.626 -1.459 -23.661 1.00 92.75 290 GLU A N 1
ATOM 2253 C CA . GLU A 1 290 ? 15.563 -1.304 -24.785 1.00 92.75 290 GLU A CA 1
ATOM 2254 C C . GLU A 1 290 ? 15.298 -2.392 -25.852 1.00 92.75 290 GLU A C 1
ATOM 2256 O O . GLU A 1 290 ? 15.717 -3.539 -25.675 1.00 92.75 290 GLU A O 1
ATOM 2261 N N . PRO A 1 291 ? 14.640 -2.081 -26.990 1.00 86.50 291 PRO A N 1
ATOM 2262 C CA . PRO A 1 291 ? 14.248 -3.064 -27.993 1.00 86.50 291 PRO A CA 1
ATOM 2263 C C . PRO A 1 291 ? 15.432 -3.797 -28.615 1.00 86.50 291 PRO A C 1
ATOM 2265 O O . PRO A 1 291 ? 15.279 -4.934 -29.052 1.00 86.50 291 PRO A O 1
ATOM 2268 N N . ALA A 1 292 ? 16.612 -3.170 -28.665 1.00 88.44 292 ALA A N 1
ATOM 2269 C CA . ALA A 1 292 ? 17.800 -3.803 -29.222 1.00 88.44 292 ALA A CA 1
ATOM 2270 C C . ALA A 1 292 ? 18.513 -4.740 -28.228 1.00 88.44 292 ALA A C 1
ATOM 2272 O O . ALA A 1 292 ? 19.388 -5.501 -28.644 1.00 88.44 292 ALA A O 1
ATOM 2273 N N . LYS A 1 293 ? 18.198 -4.673 -26.924 1.00 86.00 293 LYS A N 1
ATOM 2274 C CA . LYS A 1 293 ? 18.900 -5.407 -25.858 1.00 86.00 293 LYS A CA 1
ATOM 2275 C C . LYS A 1 293 ? 17.919 -5.857 -24.763 1.00 86.00 293 LYS A C 1
ATOM 2277 O O . LYS A 1 293 ? 17.702 -5.119 -23.803 1.00 86.00 293 LYS A O 1
ATOM 2282 N N . PRO A 1 294 ? 17.359 -7.076 -24.862 1.00 84.25 294 PRO A N 1
ATOM 2283 C CA . PRO A 1 294 ? 16.527 -7.651 -23.807 1.00 84.25 294 PRO A CA 1
ATOM 2284 C C . PRO A 1 294 ? 17.221 -7.628 -22.439 1.00 84.25 294 PRO A C 1
ATOM 2286 O O . PRO A 1 294 ? 18.424 -7.873 -22.346 1.00 84.25 294 PRO A O 1
ATOM 2289 N N . GLY A 1 295 ? 16.462 -7.327 -21.384 1.00 83.62 295 GLY A N 1
ATOM 2290 C CA . GLY A 1 295 ? 16.997 -7.163 -20.028 1.00 83.62 295 GLY A CA 1
ATOM 2291 C C . GLY A 1 295 ? 17.668 -5.810 -19.774 1.00 83.62 295 GLY A C 1
ATOM 2292 O O . GLY A 1 295 ? 18.221 -5.608 -18.698 1.00 83.62 295 GLY A O 1
ATOM 2293 N N . PHE A 1 296 ? 17.621 -4.882 -20.734 1.00 90.62 296 PHE A N 1
ATOM 2294 C CA . PHE A 1 296 ? 18.030 -3.495 -20.544 1.00 90.62 296 PHE A CA 1
ATOM 2295 C C . PHE A 1 296 ? 16.832 -2.560 -20.680 1.00 90.62 296 PHE A C 1
ATOM 2297 O O . PHE A 1 296 ? 15.886 -2.819 -21.426 1.00 90.62 296 PHE A O 1
ATOM 2304 N N . VAL A 1 297 ? 16.913 -1.437 -19.980 1.00 94.12 297 VAL A N 1
ATOM 2305 C CA . VAL A 1 297 ? 15.937 -0.354 -20.033 1.00 94.12 297 VAL A CA 1
ATOM 2306 C C . VAL A 1 297 ? 16.594 0.941 -20.466 1.00 94.12 297 VAL A C 1
ATOM 2308 O O . VAL A 1 297 ? 17.801 1.132 -20.301 1.00 94.12 297 VAL A O 1
ATOM 2311 N N . ARG A 1 298 ? 15.779 1.843 -21.003 1.00 93.50 298 ARG A N 1
ATOM 2312 C CA . ARG A 1 298 ? 16.133 3.224 -21.284 1.00 93.50 298 ARG A CA 1
ATOM 2313 C C . ARG A 1 298 ? 15.451 4.174 -20.324 1.00 93.50 298 ARG A C 1
ATOM 2315 O O . ARG A 1 298 ? 14.283 3.991 -19.990 1.00 93.50 298 ARG A O 1
ATOM 2322 N N . ILE A 1 299 ? 16.190 5.205 -19.947 1.00 91.88 299 ILE A N 1
ATOM 2323 C CA . ILE A 1 299 ? 15.735 6.296 -19.091 1.00 91.88 299 ILE A CA 1
ATOM 2324 C C . ILE A 1 299 ? 16.499 7.566 -19.462 1.00 91.88 299 ILE A C 1
ATOM 2326 O O . ILE A 1 299 ? 17.672 7.501 -19.839 1.00 91.88 299 ILE A O 1
ATOM 2330 N N . THR A 1 300 ? 15.845 8.720 -19.377 1.00 86.25 300 THR A N 1
ATOM 2331 C CA . THR A 1 300 ? 16.488 10.015 -19.609 1.00 86.25 300 THR A CA 1
ATOM 2332 C C . THR A 1 300 ? 17.068 10.561 -18.309 1.00 86.25 300 THR A C 1
ATOM 2334 O O . THR A 1 300 ? 16.355 10.766 -17.334 1.00 86.25 300 THR A O 1
ATOM 2337 N N . GLU A 1 301 ? 18.372 10.812 -18.316 1.00 87.44 301 GLU A N 1
ATOM 2338 C CA . GLU A 1 301 ? 19.078 11.592 -17.305 1.00 87.44 301 GLU A CA 1
ATOM 2339 C C . GLU A 1 301 ? 19.206 13.035 -17.795 1.00 87.44 301 GLU A C 1
ATOM 2341 O O . GLU A 1 301 ? 19.416 13.275 -18.988 1.00 87.44 301 GLU A O 1
ATOM 2346 N N . THR A 1 302 ? 19.115 13.996 -16.880 1.00 84.50 302 THR A N 1
ATOM 2347 C CA . THR A 1 302 ? 19.455 15.392 -17.176 1.00 84.50 302 THR A CA 1
ATOM 2348 C C . THR A 1 302 ? 20.725 15.757 -16.423 1.00 84.50 302 THR A C 1
ATOM 2350 O O . THR A 1 302 ? 20.885 15.413 -15.257 1.00 84.50 302 THR A O 1
ATOM 2353 N N . THR A 1 303 ? 21.628 16.483 -17.068 1.00 83.12 303 THR A N 1
ATOM 2354 C CA . THR A 1 303 ? 22.841 17.030 -16.446 1.00 83.12 303 THR A CA 1
ATOM 2355 C C . THR A 1 303 ? 22.982 18.503 -16.798 1.00 83.12 303 THR A C 1
ATOM 2357 O O . THR A 1 303 ? 22.518 18.920 -17.855 1.00 83.12 303 THR A O 1
ATOM 2360 N N . SER A 1 304 ? 23.635 19.294 -15.949 1.00 78.75 304 SER A N 1
ATOM 2361 C CA . SER A 1 304 ? 24.026 20.661 -16.313 1.00 78.75 304 SER A CA 1
ATOM 2362 C C . SER A 1 304 ? 25.364 20.635 -17.040 1.00 78.75 304 SER A C 1
ATOM 2364 O O . SER A 1 304 ? 26.313 20.018 -16.553 1.00 78.75 304 SER A O 1
ATOM 2366 N N . ASP A 1 305 ? 25.455 21.336 -18.163 1.00 79.69 305 ASP A N 1
ATOM 2367 C CA . ASP A 1 305 ? 26.729 21.675 -18.780 1.00 79.69 305 ASP A CA 1
ATOM 2368 C C . ASP A 1 305 ? 27.531 22.568 -17.811 1.00 79.69 305 ASP A C 1
ATOM 2370 O O . ASP A 1 305 ? 26.977 23.541 -17.282 1.00 79.69 305 ASP A O 1
ATOM 2374 N N . PRO A 1 306 ? 28.798 22.236 -17.510 1.00 77.00 306 PRO A N 1
ATOM 2375 C CA . PRO A 1 306 ? 29.578 22.965 -16.515 1.00 77.00 306 PRO A CA 1
ATOM 2376 C C . PRO A 1 306 ? 30.020 24.356 -16.992 1.00 77.00 306 PRO A C 1
ATOM 2378 O O . PRO A 1 306 ? 30.297 25.209 -16.150 1.00 77.00 306 PRO A O 1
ATOM 2381 N N . ASP A 1 307 ? 30.079 24.589 -18.305 1.00 83.75 307 ASP A N 1
ATOM 2382 C CA . ASP A 1 307 ? 30.599 25.822 -18.899 1.00 83.75 307 ASP A CA 1
ATOM 2383 C C . ASP A 1 307 ? 29.474 26.806 -19.252 1.00 83.75 307 ASP A C 1
ATOM 2385 O O . ASP A 1 307 ? 29.637 28.021 -19.128 1.00 83.75 307 ASP A O 1
ATOM 2389 N N . THR A 1 308 ? 28.320 26.290 -19.680 1.00 84.56 308 THR A N 1
ATOM 2390 C CA . THR A 1 308 ? 27.179 27.092 -20.156 1.00 84.56 308 THR A CA 1
ATOM 2391 C C . THR A 1 308 ? 26.000 27.128 -19.186 1.00 84.56 308 THR A C 1
ATOM 2393 O O . THR A 1 308 ? 25.120 27.974 -19.339 1.00 84.56 308 THR A O 1
ATOM 2396 N N . ALA A 1 309 ? 25.979 26.243 -18.181 1.00 77.81 309 ALA A N 1
ATOM 2397 C CA . ALA A 1 309 ? 24.835 26.006 -17.295 1.00 77.81 309 ALA A CA 1
ATOM 2398 C C . ALA A 1 309 ? 23.542 25.578 -18.028 1.00 77.81 309 ALA A C 1
ATOM 2400 O O . ALA A 1 309 ? 22.453 25.649 -17.456 1.00 77.81 309 ALA A O 1
ATOM 2401 N N . GLU A 1 310 ? 23.645 25.116 -19.279 1.00 83.56 310 GLU A N 1
ATOM 2402 C CA . GLU A 1 310 ? 22.516 24.569 -20.034 1.00 83.56 310 GLU A CA 1
ATOM 2403 C C . GLU A 1 310 ? 22.180 23.140 -19.585 1.00 83.56 310 GLU A C 1
ATOM 2405 O O . GLU A 1 310 ? 23.052 22.360 -19.197 1.00 83.56 310 GLU A O 1
ATOM 2410 N N . PHE A 1 311 ? 20.899 22.768 -19.650 1.00 82.00 311 PHE A N 1
ATOM 2411 C CA . PHE A 1 311 ? 20.462 21.406 -19.343 1.00 82.00 311 PHE A CA 1
ATOM 2412 C C . PHE A 1 311 ? 20.629 20.490 -20.556 1.00 82.00 311 PHE A C 1
ATOM 2414 O O . PHE A 1 311 ? 20.053 20.717 -21.618 1.00 82.00 311 PHE A O 1
ATOM 2421 N N . ILE A 1 312 ? 21.383 19.410 -20.369 1.00 84.06 312 ILE A N 1
ATOM 2422 C CA . ILE A 1 312 ? 21.636 18.377 -21.368 1.00 84.06 312 ILE A CA 1
ATOM 2423 C C . ILE A 1 312 ? 20.869 17.120 -20.969 1.00 84.06 312 ILE A C 1
ATOM 2425 O O . ILE A 1 312 ? 21.090 16.565 -19.893 1.00 84.06 312 ILE A O 1
ATOM 2429 N N . ASN A 1 313 ? 20.004 16.640 -21.863 1.00 86.12 313 ASN A N 1
ATOM 2430 C CA . ASN A 1 313 ? 19.300 15.373 -21.696 1.00 86.12 313 ASN A CA 1
ATOM 2431 C C . ASN A 1 313 ? 20.068 14.243 -22.383 1.00 86.12 313 ASN A C 1
ATOM 2433 O O . ASN A 1 313 ? 20.371 14.311 -23.576 1.00 86.12 313 ASN A O 1
ATOM 2437 N N . LYS A 1 314 ? 20.343 13.171 -21.643 1.00 87.62 314 LYS A N 1
ATOM 2438 C CA . LYS A 1 314 ? 21.042 11.985 -22.130 1.00 87.62 314 LYS A CA 1
ATOM 2439 C C . LYS A 1 314 ? 20.188 10.749 -21.894 1.00 87.62 314 LYS A C 1
ATOM 2441 O O . LYS A 1 314 ? 19.732 10.495 -20.788 1.00 87.62 314 LYS A O 1
ATOM 2446 N N . THR A 1 315 ? 20.012 9.935 -22.931 1.00 89.69 315 THR A N 1
ATOM 2447 C CA . THR A 1 315 ? 19.408 8.608 -22.763 1.00 89.69 315 THR A CA 1
ATOM 2448 C C . THR A 1 315 ? 20.449 7.646 -22.200 1.00 89.69 315 THR A C 1
ATOM 2450 O O . THR A 1 315 ? 21.493 7.419 -22.816 1.00 89.69 315 THR A O 1
ATOM 2453 N N . LEU A 1 316 ? 20.165 7.077 -21.035 1.00 91.00 316 LEU A N 1
ATOM 2454 C CA . LEU A 1 316 ? 20.925 5.985 -20.444 1.00 91.00 316 LEU A CA 1
ATOM 2455 C C . LEU A 1 316 ? 20.309 4.653 -20.858 1.00 91.00 316 LEU A C 1
ATOM 2457 O O . LEU A 1 316 ? 19.090 4.533 -20.938 1.00 91.00 316 LEU A O 1
ATOM 2461 N N . VAL A 1 317 ? 21.159 3.652 -21.091 1.00 92.38 317 VAL A N 1
ATOM 2462 C CA . VAL A 1 317 ? 20.750 2.257 -21.284 1.00 92.38 317 VAL A CA 1
ATOM 2463 C C . VAL A 1 317 ? 21.335 1.446 -20.138 1.00 92.38 317 VAL A C 1
ATOM 2465 O O . VAL A 1 317 ? 22.556 1.305 -20.051 1.00 92.38 317 VAL A O 1
ATOM 2468 N N . LEU A 1 318 ? 20.481 0.950 -19.248 1.00 88.75 318 LEU A N 1
ATOM 2469 C CA . LEU A 1 318 ? 20.879 0.310 -17.995 1.00 88.75 318 LEU A CA 1
ATOM 2470 C C . LEU A 1 318 ? 20.400 -1.146 -17.963 1.00 88.75 318 LEU A C 1
ATOM 2472 O O . LEU A 1 318 ? 19.280 -1.411 -18.400 1.00 88.75 318 LEU A O 1
ATOM 2476 N N . PRO A 1 319 ? 21.218 -2.098 -17.479 1.00 88.75 319 PRO A N 1
ATOM 2477 C CA . PRO A 1 319 ? 20.761 -3.465 -17.271 1.00 88.75 319 PRO A CA 1
ATOM 2478 C C . PRO A 1 319 ? 19.771 -3.512 -16.106 1.00 88.75 319 PRO A C 1
ATOM 2480 O O . PRO A 1 319 ? 19.964 -2.826 -15.103 1.00 88.75 319 PRO A O 1
ATOM 2483 N N . LEU A 1 320 ? 18.747 -4.353 -16.219 1.00 87.25 320 LEU A N 1
ATOM 2484 C CA . LEU A 1 320 ? 17.889 -4.696 -15.094 1.00 87.25 320 LEU A CA 1
ATOM 2485 C C . LEU A 1 320 ? 18.636 -5.647 -14.158 1.00 87.25 320 LEU A C 1
ATOM 2487 O O . LEU A 1 320 ? 19.114 -6.709 -14.565 1.00 87.25 320 LEU A O 1
ATOM 2491 N N . ASN A 1 321 ? 18.724 -5.263 -12.890 1.00 78.50 321 ASN A N 1
ATOM 2492 C CA . ASN A 1 321 ? 19.283 -6.097 -11.843 1.00 78.50 321 ASN A CA 1
ATOM 2493 C C . ASN A 1 321 ? 18.339 -7.267 -11.557 1.00 78.50 321 ASN A C 1
ATOM 2495 O O . ASN A 1 321 ? 17.267 -7.091 -10.985 1.00 78.50 321 ASN A O 1
ATOM 2499 N N . ASN A 1 322 ? 18.790 -8.474 -11.882 1.00 66.00 322 ASN A N 1
ATOM 2500 C CA . ASN A 1 322 ? 18.223 -9.713 -11.368 1.00 66.00 322 ASN A CA 1
ATOM 2501 C C . ASN A 1 322 ? 19.264 -10.329 -10.432 1.00 66.00 322 ASN A C 1
ATOM 2503 O O . ASN A 1 322 ? 20.341 -10.731 -10.877 1.00 66.00 322 ASN A O 1
ATOM 2507 N N . LEU A 1 323 ? 18.989 -10.352 -9.129 1.00 52.09 323 LEU A N 1
ATOM 2508 C CA . LEU A 1 323 ? 19.905 -10.928 -8.151 1.00 52.09 323 LEU A CA 1
ATOM 2509 C C . LEU A 1 323 ? 20.084 -12.440 -8.432 1.00 52.09 323 LEU A C 1
ATOM 2511 O O . LEU A 1 323 ? 19.087 -13.168 -8.536 1.00 52.09 323 LEU A O 1
ATOM 2515 N N . PRO A 1 324 ? 21.332 -12.938 -8.542 1.00 40.62 324 PRO A N 1
ATOM 2516 C CA . PRO A 1 324 ? 21.602 -14.327 -8.900 1.00 40.62 324 PRO A CA 1
ATOM 2517 C C . PRO A 1 324 ? 21.047 -15.274 -7.830 1.00 40.62 324 PRO A C 1
ATOM 2519 O O . PRO A 1 324 ? 21.349 -15.142 -6.647 1.00 40.62 324 PRO A O 1
ATOM 2522 N N . GLY A 1 325 ? 20.214 -16.218 -8.266 1.00 37.78 325 GLY A N 1
ATOM 2523 C CA . GLY A 1 325 ? 19.503 -17.184 -7.412 1.00 37.78 325 GLY A CA 1
ATOM 2524 C C . GLY A 1 325 ? 18.067 -17.467 -7.874 1.00 37.78 325 GLY A C 1
ATOM 2525 O O . GLY A 1 325 ? 17.455 -18.434 -7.430 1.00 37.78 325 GLY A O 1
ATOM 2526 N N . TYR A 1 326 ? 17.583 -16.710 -8.859 1.00 37.69 326 TYR A N 1
ATOM 2527 C CA . TYR A 1 326 ? 16.556 -17.156 -9.796 1.00 37.69 326 TYR A CA 1
ATOM 2528 C C . TYR A 1 326 ? 17.148 -17.116 -11.211 1.00 37.69 326 TYR A C 1
ATOM 2530 O O . TYR A 1 326 ? 16.664 -16.414 -12.096 1.00 37.69 326 TYR A O 1
ATOM 2538 N N . GLU A 1 327 ? 18.242 -17.859 -11.430 1.00 31.80 327 GLU A N 1
ATOM 2539 C CA . GLU A 1 327 ? 18.505 -18.359 -12.779 1.00 31.80 327 GLU A CA 1
ATOM 2540 C C . GLU A 1 327 ? 17.334 -19.284 -13.101 1.00 31.80 327 GLU A C 1
ATOM 2542 O O . GLU A 1 327 ? 17.331 -20.476 -12.787 1.00 31.80 327 GLU A O 1
ATOM 2547 N N . THR A 1 328 ? 16.290 -18.723 -13.710 1.00 35.62 328 THR A N 1
ATOM 2548 C CA . THR A 1 328 ? 15.503 -19.543 -14.607 1.00 35.62 328 THR A CA 1
ATOM 2549 C C . THR A 1 328 ? 16.521 -20.053 -15.612 1.00 35.62 328 THR A C 1
ATOM 2551 O O . THR A 1 328 ? 17.093 -19.300 -16.398 1.00 35.62 328 THR A O 1
ATOM 2554 N N . ASN A 1 329 ? 16.796 -21.353 -15.571 1.00 30.09 329 ASN A N 1
ATOM 2555 C CA . ASN A 1 329 ? 17.150 -22.037 -16.794 1.00 30.09 329 ASN A CA 1
ATOM 2556 C C . ASN A 1 329 ? 15.964 -21.785 -17.726 1.00 30.09 329 ASN A C 1
ATOM 2558 O O . ASN A 1 329 ? 14.996 -22.545 -17.728 1.00 30.09 329 ASN A O 1
ATOM 2562 N N . VAL A 1 330 ? 16.003 -20.668 -18.457 1.00 35.34 330 VAL A N 1
ATOM 2563 C CA . VAL A 1 330 ? 15.138 -20.420 -19.595 1.00 35.34 330 VAL A CA 1
ATOM 2564 C C . VAL A 1 330 ? 15.610 -21.417 -20.637 1.00 35.34 330 VAL A C 1
ATOM 2566 O O . VAL A 1 330 ? 16.383 -21.125 -21.545 1.00 35.34 330 VAL A O 1
ATOM 2569 N N . VAL A 1 331 ? 15.147 -22.653 -20.482 1.00 30.59 331 VAL A N 1
ATOM 2570 C CA . VAL A 1 331 ? 14.902 -23.487 -21.637 1.00 30.59 331 VAL A CA 1
ATOM 2571 C C . VAL A 1 331 ? 13.831 -22.715 -22.389 1.00 30.59 331 VAL A C 1
ATOM 2573 O O . VAL A 1 331 ? 12.663 -22.741 -22.008 1.00 30.59 331 VAL A O 1
ATOM 2576 N N . VAL A 1 332 ? 14.247 -21.961 -23.409 1.00 33.34 332 VAL A N 1
ATOM 2577 C CA . VAL A 1 332 ? 13.346 -21.451 -24.438 1.00 33.34 332 VAL A CA 1
ATOM 2578 C C . VAL A 1 332 ? 12.762 -22.692 -25.108 1.00 33.34 332 VAL A C 1
ATOM 2580 O O . VAL A 1 332 ? 13.275 -23.194 -26.107 1.00 33.34 332 VAL A O 1
ATOM 2583 N N . ALA A 1 333 ? 11.721 -23.255 -24.499 1.00 35.22 333 ALA A N 1
ATOM 2584 C CA . ALA A 1 333 ? 10.820 -24.144 -25.185 1.00 35.22 333 ALA A CA 1
ATOM 2585 C C . ALA A 1 333 ? 10.130 -23.255 -26.215 1.00 35.22 333 ALA A C 1
ATOM 2587 O O . ALA A 1 333 ? 9.357 -22.363 -25.874 1.00 35.22 333 ALA A O 1
ATOM 2588 N N . THR A 1 334 ? 10.491 -23.440 -27.478 1.00 38.44 334 THR A N 1
ATOM 2589 C CA . THR A 1 334 ? 9.806 -22.829 -28.614 1.00 38.44 334 THR A CA 1
ATOM 2590 C C . THR A 1 334 ? 8.455 -23.515 -28.800 1.00 38.44 334 THR A C 1
ATOM 2592 O O . THR A 1 334 ? 8.192 -24.125 -29.832 1.00 38.44 334 THR A O 1
ATOM 2595 N N . ASP A 1 335 ? 7.584 -23.420 -27.798 1.00 51.94 335 ASP A N 1
ATOM 2596 C CA . ASP A 1 335 ? 6.173 -23.701 -27.994 1.00 51.94 335 ASP A CA 1
ATOM 2597 C C . ASP A 1 335 ? 5.559 -22.443 -28.612 1.00 51.94 335 ASP A C 1
ATOM 2599 O O . ASP A 1 335 ? 5.580 -21.349 -28.047 1.00 51.94 335 ASP A O 1
ATOM 2603 N N . ARG A 1 336 ? 5.105 -22.581 -29.860 1.00 78.00 336 ARG A N 1
ATOM 2604 C CA . ARG A 1 336 ? 4.395 -21.518 -30.579 1.00 78.00 336 ARG A CA 1
ATOM 2605 C C . ARG A 1 336 ? 3.162 -21.114 -29.763 1.00 78.00 336 ARG A C 1
ATOM 2607 O O . ARG A 1 336 ? 2.478 -21.995 -29.245 1.00 78.00 336 ARG A O 1
ATOM 2614 N N . CYS A 1 337 ? 2.866 -19.813 -29.690 1.00 85.31 337 CYS A N 1
ATOM 2615 C CA . CYS A 1 337 ? 1.663 -19.329 -29.011 1.00 85.31 337 CYS A CA 1
ATOM 2616 C C . CYS A 1 337 ? 0.403 -20.009 -29.557 1.00 85.31 337 CYS A C 1
ATOM 2618 O O . CYS A 1 337 ? 0.297 -20.311 -30.748 1.00 85.31 337 CYS A O 1
ATOM 2620 N N . LEU A 1 338 ? -0.529 -20.276 -28.651 1.00 89.88 338 LEU A N 1
ATOM 2621 C CA . LEU A 1 338 ? -1.732 -21.055 -28.894 1.00 89.88 338 LEU A CA 1
ATOM 2622 C C . LEU A 1 338 ? -2.793 -20.183 -29.570 1.00 89.88 338 LEU A C 1
ATOM 2624 O O . LEU A 1 338 ? -2.918 -19.004 -29.265 1.00 89.88 338 LEU A O 1
ATOM 2628 N N . ASN A 1 339 ? -3.583 -20.751 -30.473 1.00 88.25 339 ASN A N 1
ATOM 2629 C CA . ASN A 1 339 ? -4.761 -20.051 -30.990 1.00 88.25 339 ASN A CA 1
ATOM 2630 C C . ASN A 1 339 ? -5.967 -20.372 -30.102 1.00 88.25 339 ASN A C 1
ATOM 2632 O O . ASN A 1 339 ? -6.068 -21.492 -29.585 1.00 88.25 339 ASN A O 1
ATOM 2636 N N . TYR A 1 340 ? -6.884 -19.416 -29.955 1.00 88.31 340 TYR A N 1
ATOM 2637 C CA . TYR A 1 340 ? -8.176 -19.660 -29.317 1.00 88.31 340 TYR A CA 1
ATOM 2638 C C . TYR A 1 340 ? -8.968 -20.748 -30.057 1.00 88.31 340 TYR A C 1
ATOM 2640 O O . TYR A 1 340 ? -8.712 -21.050 -31.224 1.00 88.31 340 TYR A O 1
ATOM 2648 N N . GLU A 1 341 ? -9.888 -21.391 -29.337 1.00 84.81 341 GLU A N 1
ATOM 2649 C CA . GLU A 1 341 ? -10.792 -22.444 -29.826 1.00 84.81 341 GLU A CA 1
ATOM 2650 C C . GLU A 1 341 ? -10.117 -23.729 -30.345 1.00 84.81 341 GLU A C 1
ATOM 2652 O O . GLU A 1 341 ? -10.795 -24.670 -30.760 1.00 84.81 341 GLU A O 1
ATOM 2657 N N . GLN A 1 342 ? -8.787 -23.827 -30.278 1.00 83.25 342 GLN A N 1
ATOM 2658 C CA . GLN A 1 342 ? -8.057 -25.049 -30.604 1.00 83.25 342 GLN A CA 1
ATOM 2659 C C . GLN A 1 342 ? -7.971 -25.987 -29.390 1.00 83.25 342 GLN A C 1
ATOM 2661 O O . GLN A 1 342 ? -7.855 -25.523 -28.250 1.00 83.25 342 GLN A O 1
ATOM 2666 N N . PRO A 1 343 ? -7.988 -27.316 -29.611 1.00 87.38 343 PRO A N 1
ATOM 2667 C CA . PRO A 1 343 ? -7.813 -28.278 -28.537 1.00 87.38 343 PRO A CA 1
ATOM 2668 C C . PRO A 1 343 ? -6.393 -28.199 -27.971 1.00 87.38 343 PRO A C 1
ATOM 2670 O O . PRO A 1 343 ? -5.405 -28.344 -28.693 1.00 87.38 343 PRO A O 1
ATOM 2673 N N . VAL A 1 344 ? -6.298 -28.023 -26.658 1.00 91.69 344 VAL A N 1
ATOM 2674 C CA . VAL A 1 344 ? -5.042 -27.924 -25.910 1.00 91.69 344 VAL A CA 1
ATOM 2675 C C . VAL A 1 344 ? -5.048 -28.867 -24.712 1.00 91.69 344 VAL A C 1
ATOM 2677 O O . VAL A 1 344 ? -6.102 -29.309 -24.243 1.00 91.69 344 VAL A O 1
ATOM 2680 N N . SER A 1 345 ? -3.856 -29.193 -24.216 1.00 92.38 345 SER A N 1
ATOM 2681 C CA . SER A 1 345 ? -3.677 -29.983 -23.002 1.00 92.38 345 SER A CA 1
ATOM 2682 C C . SER A 1 345 ? -2.676 -29.301 -22.089 1.00 92.38 345 SER A C 1
ATOM 2684 O O . SER A 1 345 ? -1.572 -28.975 -22.518 1.00 92.38 345 SER A O 1
ATOM 2686 N N . PHE A 1 346 ? -3.051 -29.146 -20.824 1.00 91.19 346 PHE A N 1
ATOM 2687 C CA . PHE A 1 346 ? -2.238 -28.494 -19.809 1.00 91.19 346 PHE A CA 1
ATOM 2688 C C . PHE A 1 346 ? -2.062 -29.377 -18.589 1.00 91.19 346 PHE A C 1
ATOM 2690 O O . PHE A 1 346 ? -2.929 -30.190 -18.272 1.00 91.19 346 PHE A O 1
ATOM 2697 N N . SER A 1 347 ? -0.945 -29.178 -17.901 1.00 86.25 347 SER A N 1
ATOM 2698 C CA . SER A 1 347 ? -0.680 -29.767 -16.595 1.00 86.25 347 SER A CA 1
ATOM 2699 C C . SER A 1 347 ? -0.433 -28.659 -15.585 1.00 86.25 347 SER A C 1
ATOM 2701 O O . SER A 1 347 ? 0.124 -27.618 -15.940 1.00 86.25 347 SER A O 1
ATOM 2703 N N . GLY A 1 348 ? -0.886 -28.865 -14.354 1.00 80.00 348 GLY A N 1
ATOM 2704 C CA . GLY A 1 348 ? -0.822 -27.847 -13.319 1.00 80.00 348 GLY A CA 1
ATOM 2705 C C . GLY A 1 348 ? -1.512 -28.264 -12.029 1.00 80.00 348 GLY A C 1
ATOM 2706 O O . GLY A 1 348 ? -2.005 -29.386 -11.902 1.00 80.00 348 GLY A O 1
ATOM 2707 N N . ILE A 1 349 ? -1.560 -27.354 -11.064 1.00 75.12 349 ILE A N 1
ATOM 2708 C CA . ILE A 1 349 ? -2.246 -27.550 -9.785 1.00 75.12 349 ILE A CA 1
ATOM 2709 C C . ILE A 1 349 ? -3.626 -26.900 -9.859 1.00 75.12 349 ILE A C 1
ATOM 2711 O O . ILE A 1 349 ? -3.746 -25.748 -10.269 1.00 75.12 349 ILE A O 1
ATOM 2715 N N . VAL A 1 350 ? -4.669 -27.629 -9.457 1.00 81.56 350 VAL A N 1
ATOM 2716 C CA . VAL A 1 350 ? -6.015 -27.050 -9.342 1.00 81.56 350 VAL A CA 1
ATOM 2717 C C . VAL A 1 350 ? -6.145 -26.316 -8.013 1.00 81.56 350 VAL A C 1
ATOM 2719 O O . VAL A 1 350 ? -5.952 -26.915 -6.956 1.00 81.56 350 VAL A O 1
ATOM 2722 N N . GLU A 1 351 ? -6.543 -25.053 -8.048 1.00 84.12 351 GLU A N 1
ATOM 2723 C CA . GLU A 1 351 ? -6.984 -24.291 -6.882 1.00 84.12 351 GLU A CA 1
ATOM 2724 C C . GLU A 1 351 ? -8.486 -24.027 -6.978 1.00 84.12 351 GLU A C 1
ATOM 2726 O O . GLU A 1 351 ? -9.011 -23.779 -8.059 1.00 84.12 351 GLU A O 1
ATOM 2731 N N . ILE A 1 352 ? -9.188 -24.080 -5.846 1.00 82.38 352 ILE A N 1
ATOM 2732 C CA . ILE A 1 352 ? -10.585 -23.652 -5.767 1.00 82.38 352 ILE A CA 1
ATOM 2733 C C . ILE A 1 352 ? -10.614 -22.293 -5.091 1.00 82.38 352 ILE A C 1
ATOM 2735 O O . ILE A 1 352 ? -10.358 -22.190 -3.889 1.00 82.38 352 ILE A O 1
ATOM 2739 N N . SER A 1 353 ? -10.953 -21.268 -5.863 1.00 76.94 353 SER A N 1
ATOM 2740 C CA . SER A 1 353 ? -10.979 -19.886 -5.398 1.00 76.94 353 SER A CA 1
ATOM 2741 C C . SER A 1 353 ? -12.426 -19.392 -5.348 1.00 76.94 353 SER A C 1
ATOM 2743 O O . SER A 1 353 ? -13.267 -19.735 -6.186 1.00 76.94 353 SER A O 1
ATOM 2745 N N . VAL A 1 354 ? -12.742 -18.613 -4.313 1.00 75.19 354 VAL A N 1
ATOM 2746 C CA . VAL A 1 354 ? -14.063 -17.999 -4.134 1.00 75.19 354 VAL A CA 1
ATOM 2747 C C . VAL A 1 354 ? -13.963 -16.544 -4.553 1.00 75.19 354 VAL A C 1
ATOM 2749 O O . VAL A 1 354 ? -13.243 -15.773 -3.923 1.00 75.19 354 VAL A O 1
ATOM 2752 N N . PHE A 1 355 ? -14.716 -16.177 -5.581 1.00 75.75 355 PHE A N 1
ATOM 2753 C CA . PHE A 1 355 ? -14.854 -14.804 -6.042 1.00 75.75 355 PHE A CA 1
ATOM 2754 C C . PHE A 1 355 ? -16.191 -14.246 -5.572 1.00 75.75 355 PHE A C 1
ATOM 2756 O O . PHE A 1 355 ? -17.210 -14.940 -5.612 1.00 75.75 355 PHE A O 1
ATOM 2763 N N . PHE A 1 356 ? -16.193 -13.005 -5.100 1.00 75.06 356 PHE A N 1
ATOM 2764 C CA . PHE A 1 356 ? -17.403 -12.351 -4.624 1.00 75.06 356 PHE A CA 1
ATOM 2765 C C . PHE A 1 356 ? -17.989 -11.491 -5.739 1.00 75.06 356 PHE A C 1
ATOM 2767 O O . PHE A 1 356 ? -17.302 -10.685 -6.358 1.00 75.06 356 PHE A O 1
ATOM 2774 N N . GLY A 1 357 ? -19.258 -11.735 -6.033 1.00 67.38 357 GLY A N 1
ATOM 2775 C CA . GLY A 1 357 ? -20.058 -11.019 -7.010 1.00 67.38 357 GLY A CA 1
ATOM 2776 C C . GLY A 1 357 ? -21.030 -10.046 -6.335 1.00 67.38 357 GLY A C 1
ATOM 2777 O O . GLY A 1 357 ? -20.877 -9.727 -5.157 1.00 67.38 357 GLY A O 1
ATOM 2778 N N . PRO A 1 358 ? -22.065 -9.580 -7.051 1.00 60.97 358 PRO A N 1
ATOM 2779 C CA . PRO A 1 358 ? -23.017 -8.606 -6.523 1.00 60.97 358 PRO A CA 1
ATOM 2780 C C . PRO A 1 358 ? -23.725 -9.085 -5.235 1.00 60.97 358 PRO A C 1
ATOM 2782 O O . PRO A 1 358 ? -23.893 -10.299 -5.060 1.00 60.97 358 PRO A O 1
ATOM 2785 N N . PRO A 1 359 ? -24.210 -8.156 -4.387 1.00 61.56 359 PRO A N 1
ATOM 2786 C CA . PRO A 1 359 ? -24.235 -6.712 -4.634 1.00 61.56 359 PRO A CA 1
ATOM 2787 C C . PRO A 1 359 ? -22.949 -5.952 -4.272 1.00 61.56 359 PRO A C 1
ATOM 2789 O O . PRO A 1 359 ? -22.730 -4.909 -4.878 1.00 61.56 359 PRO A O 1
ATOM 2792 N N . ASN A 1 360 ? -22.095 -6.459 -3.377 1.00 62.44 360 ASN A N 1
ATOM 2793 C CA . ASN A 1 360 ? -20.961 -5.702 -2.826 1.00 62.44 360 ASN A CA 1
ATOM 2794 C C . ASN A 1 360 ? -19.574 -6.296 -3.159 1.00 62.44 360 ASN A C 1
ATOM 2796 O O . ASN A 1 360 ? -18.565 -5.812 -2.659 1.00 62.44 360 ASN A O 1
ATOM 2800 N N . PHE A 1 361 ? -19.497 -7.329 -4.011 1.00 66.75 361 PHE A N 1
ATOM 2801 C CA . PHE A 1 361 ? -18.259 -7.810 -4.654 1.00 66.75 361 PHE A CA 1
ATOM 2802 C C . PHE A 1 361 ? -17.068 -8.100 -3.715 1.00 66.75 361 PHE A C 1
ATOM 2804 O O . PHE A 1 361 ? -15.907 -8.025 -4.111 1.00 66.75 361 PHE A O 1
ATOM 2811 N N . GLY A 1 362 ? -17.343 -8.516 -2.482 1.00 55.41 362 GLY A N 1
ATOM 2812 C CA . GLY A 1 362 ? -16.354 -8.924 -1.486 1.00 55.41 362 GLY A CA 1
ATOM 2813 C C . GLY A 1 362 ? -16.293 -8.018 -0.265 1.00 55.41 362 GLY A C 1
ATOM 2814 O O . GLY A 1 362 ? -15.593 -8.363 0.687 1.00 55.41 362 GLY A O 1
ATOM 2815 N N . GLU A 1 363 ? -17.037 -6.913 -0.259 1.00 45.25 363 GLU A N 1
ATOM 2816 C CA . GLU A 1 363 ? -17.191 -6.030 0.903 1.00 45.25 363 GLU A CA 1
ATOM 2817 C C . GLU A 1 363 ? -18.088 -6.652 1.979 1.00 45.25 363 GLU A C 1
ATOM 2819 O O . GLU A 1 363 ? -17.816 -6.525 3.174 1.00 45.25 363 GLU A O 1
ATOM 2824 N N . GLU A 1 364 ? -19.099 -7.422 1.567 1.00 65.19 364 GLU A N 1
ATOM 2825 C CA . GLU A 1 364 ? -19.912 -8.238 2.465 1.00 65.19 364 GLU A CA 1
ATOM 2826 C C . GLU A 1 364 ? -19.923 -9.702 1.987 1.00 65.19 364 GLU A C 1
ATOM 2828 O O . GLU A 1 364 ? -20.941 -10.200 1.503 1.00 65.19 364 GLU A O 1
ATOM 2833 N N . PRO A 1 365 ? -18.829 -10.467 2.185 1.00 64.62 365 PRO A N 1
ATOM 2834 C CA . PRO A 1 365 ? -18.691 -11.859 1.725 1.00 64.62 365 PRO A CA 1
ATOM 2835 C C . PRO A 1 365 ? -19.822 -12.828 2.122 1.00 64.62 365 PRO A C 1
ATOM 2837 O O . PRO A 1 365 ? -19.895 -13.963 1.630 1.00 64.62 365 PRO A O 1
ATOM 2840 N N . GLU A 1 366 ? -20.641 -12.445 3.101 1.00 64.25 366 GLU A N 1
ATOM 2841 C CA . GLU A 1 366 ? -21.788 -13.202 3.605 1.00 64.25 366 GLU A CA 1
ATOM 2842 C C . GLU A 1 366 ? -23.090 -12.930 2.844 1.00 64.25 366 GLU A C 1
ATOM 2844 O O . GLU A 1 366 ? -23.906 -13.844 2.732 1.00 64.25 366 GLU A O 1
ATOM 2849 N N . THR A 1 367 ? -23.274 -11.724 2.307 1.00 65.88 367 THR A N 1
ATOM 2850 C CA . THR A 1 367 ? -24.459 -11.317 1.531 1.00 65.88 367 THR A CA 1
ATOM 2851 C C . THR A 1 367 ? -24.174 -11.298 0.029 1.00 65.88 367 THR A C 1
ATOM 2853 O O . THR A 1 367 ? -25.102 -11.410 -0.776 1.00 65.88 367 THR A O 1
ATOM 2856 N N . ASP A 1 368 ? -22.895 -11.242 -0.345 1.00 67.38 368 ASP A N 1
ATOM 2857 C CA . ASP A 1 368 ? -22.436 -11.280 -1.722 1.00 67.38 368 ASP A CA 1
ATOM 2858 C C . ASP A 1 368 ? -22.634 -12.652 -2.356 1.00 67.38 368 ASP A C 1
ATOM 2860 O O . ASP A 1 368 ? -22.369 -13.712 -1.771 1.00 67.38 368 ASP A O 1
ATOM 2864 N N . SER A 1 369 ? -23.073 -12.629 -3.612 1.00 74.00 369 SER A N 1
ATOM 2865 C CA . SER A 1 369 ? -23.105 -13.826 -4.438 1.00 74.00 369 SER A CA 1
ATOM 2866 C C . SER A 1 369 ? -21.696 -14.411 -4.542 1.00 74.00 369 SER A C 1
ATOM 2868 O O . SER A 1 369 ? -20.721 -13.712 -4.801 1.00 74.00 369 SER A O 1
ATOM 2870 N N . ARG A 1 370 ? -21.564 -15.717 -4.306 1.00 76.19 370 ARG A N 1
ATOM 2871 C CA . ARG A 1 370 ? -20.273 -16.409 -4.357 1.00 76.19 370 ARG A CA 1
ATOM 2872 C C . ARG A 1 370 ? -20.145 -17.133 -5.679 1.00 76.19 370 ARG A C 1
ATOM 2874 O O . ARG A 1 370 ? -20.961 -17.996 -5.995 1.00 76.19 370 ARG A O 1
ATOM 2881 N N . ASN A 1 371 ? -19.097 -16.814 -6.417 1.00 71.69 371 ASN A N 1
ATOM 2882 C CA . ASN A 1 371 ? -18.712 -17.514 -7.623 1.00 71.69 371 ASN A CA 1
ATOM 2883 C C . ASN A 1 371 ? -17.497 -18.390 -7.304 1.00 71.69 371 ASN A C 1
ATOM 2885 O O . ASN A 1 371 ? -16.374 -17.907 -7.178 1.00 71.69 371 ASN A O 1
ATOM 2889 N N . ILE A 1 372 ? -17.750 -19.678 -7.087 1.00 77.94 372 ILE A N 1
ATOM 2890 C CA . ILE A 1 372 ? -16.702 -20.664 -6.828 1.00 77.94 372 ILE A CA 1
ATOM 2891 C C . ILE A 1 372 ? -16.178 -21.124 -8.182 1.00 77.94 372 ILE A C 1
ATOM 2893 O O . ILE A 1 372 ? -16.927 -21.709 -8.964 1.00 77.94 372 ILE A O 1
ATOM 2897 N N . GLN A 1 373 ? -14.904 -20.865 -8.452 1.00 82.94 373 GLN A N 1
ATOM 2898 C CA . GLN A 1 373 ? -14.264 -21.256 -9.703 1.00 82.94 373 GLN A CA 1
ATOM 2899 C C . GLN A 1 373 ? -13.034 -22.106 -9.407 1.00 82.94 373 GLN A C 1
ATOM 2901 O O . GLN A 1 373 ? -12.334 -21.895 -8.416 1.00 82.94 373 GLN A O 1
ATOM 2906 N N . GLY A 1 374 ? -12.784 -23.087 -10.271 1.00 84.75 374 GLY A N 1
ATOM 2907 C CA . GLY A 1 374 ? -11.519 -23.803 -10.261 1.00 84.75 374 GLY A CA 1
ATOM 2908 C C . GLY A 1 374 ? -10.527 -23.095 -11.168 1.00 84.75 374 GLY A C 1
ATOM 2909 O O . GLY A 1 374 ? -10.817 -22.873 -12.340 1.00 84.75 374 GLY A O 1
ATOM 2910 N N . LEU A 1 375 ? -9.363 -22.760 -10.635 1.00 88.75 375 LEU A N 1
ATOM 2911 C CA . LEU A 1 375 ? -8.232 -22.247 -11.392 1.00 88.75 375 LEU A CA 1
ATOM 2912 C C . LEU A 1 375 ? -7.223 -23.371 -11.596 1.00 88.75 375 LEU A C 1
ATOM 2914 O O . LEU A 1 375 ? -6.982 -24.170 -10.694 1.00 88.75 375 LEU A O 1
ATOM 2918 N N . LEU A 1 376 ? -6.618 -23.431 -12.776 1.00 87.19 376 LEU A N 1
ATOM 2919 C CA . LEU A 1 376 ? -5.438 -24.244 -13.021 1.00 87.19 376 LEU A CA 1
ATOM 2920 C C . LEU A 1 376 ? -4.208 -23.344 -13.037 1.00 87.19 376 LEU A C 1
ATOM 2922 O O . LEU A 1 376 ? -4.062 -22.513 -13.934 1.00 87.19 376 LEU A O 1
ATOM 2926 N N . PHE A 1 377 ? -3.314 -23.570 -12.083 1.00 80.00 377 PHE A N 1
ATOM 2927 C CA . PHE A 1 377 ? -1.971 -23.006 -12.072 1.00 80.00 377 PHE A CA 1
ATOM 2928 C C . PHE A 1 377 ? -1.055 -23.902 -12.893 1.00 80.00 377 PHE A C 1
ATOM 2930 O O . PHE A 1 377 ? -0.737 -25.018 -12.481 1.00 80.00 377 PHE A O 1
ATOM 2937 N N . LEU A 1 378 ? -0.687 -23.439 -14.079 1.00 72.31 378 LEU A N 1
ATOM 2938 C CA . LEU A 1 378 ? 0.057 -24.192 -15.076 1.00 72.31 378 LEU A CA 1
ATOM 2939 C C . LEU A 1 378 ? 1.489 -24.484 -14.613 1.00 72.31 378 LEU A C 1
ATOM 2941 O O . LEU A 1 378 ? 2.158 -23.636 -14.033 1.00 72.31 378 LEU A O 1
ATOM 2945 N N . ASP A 1 379 ? 2.000 -25.664 -14.963 1.00 65.31 379 ASP A N 1
ATOM 2946 C CA . ASP A 1 379 ? 3.412 -26.019 -14.749 1.00 65.31 379 ASP A CA 1
ATOM 2947 C C . ASP A 1 379 ? 4.367 -25.144 -15.566 1.00 65.31 379 ASP A C 1
ATOM 2949 O O . ASP A 1 379 ? 5.544 -24.998 -15.231 1.00 65.31 379 ASP A O 1
ATOM 2953 N N . LYS A 1 380 ? 3.874 -24.630 -16.696 1.00 79.00 380 LYS A N 1
ATOM 2954 C CA . LYS A 1 380 ? 4.619 -23.800 -17.634 1.00 79.00 380 LYS A CA 1
ATOM 2955 C C . LYS A 1 380 ? 3.731 -22.662 -18.122 1.00 79.00 380 LYS A C 1
ATOM 2957 O O . LYS A 1 380 ? 2.570 -22.925 -18.443 1.00 79.00 380 LYS A O 1
ATOM 2962 N N . PRO A 1 381 ? 4.266 -21.437 -18.228 1.00 76.81 381 PRO A N 1
ATOM 2963 C CA . PRO A 1 381 ? 3.515 -20.327 -18.781 1.00 76.81 381 PRO A CA 1
ATOM 2964 C C . PRO A 1 381 ? 3.183 -20.585 -20.252 1.00 76.81 381 PRO A C 1
ATOM 2966 O O . PRO A 1 381 ? 3.970 -21.192 -20.983 1.00 76.81 381 PRO A O 1
ATOM 2969 N N . ILE A 1 382 ? 2.026 -20.098 -20.685 1.00 85.62 382 ILE A N 1
ATOM 2970 C CA . ILE A 1 382 ? 1.554 -20.186 -22.069 1.00 85.62 382 ILE A CA 1
ATOM 2971 C C . ILE A 1 382 ? 1.315 -18.789 -22.645 1.00 85.62 382 ILE A C 1
ATOM 2973 O O . ILE A 1 382 ? 1.167 -17.809 -21.919 1.00 85.62 382 ILE A O 1
ATOM 2977 N N . CYS A 1 383 ? 1.268 -18.690 -23.968 1.00 88.44 383 CYS A N 1
ATOM 2978 C CA . CYS A 1 383 ? 0.835 -17.486 -24.674 1.00 88.44 383 CYS A CA 1
ATOM 2979 C C . CYS A 1 383 ? -0.252 -17.834 -25.687 1.00 88.44 383 CYS A C 1
ATOM 2981 O O . CYS A 1 383 ? -0.302 -18.970 -26.169 1.00 88.44 383 CYS A O 1
ATOM 2983 N N . THR A 1 384 ? -1.088 -16.857 -26.032 1.00 87.88 384 THR A N 1
ATOM 2984 C CA . THR A 1 384 ? -2.086 -16.954 -27.097 1.00 87.88 384 THR A CA 1
ATOM 2985 C C . THR A 1 384 ? -1.830 -15.933 -28.201 1.00 87.88 384 THR A C 1
ATOM 2987 O O . THR A 1 384 ? -1.243 -14.871 -27.989 1.00 87.88 384 THR A O 1
ATOM 2990 N N . VAL A 1 385 ? -2.245 -16.276 -29.416 1.00 87.88 385 VAL A N 1
ATOM 2991 C CA . VAL A 1 385 ? -2.335 -15.338 -30.535 1.00 87.88 385 VAL A CA 1
ATOM 2992 C C . VAL A 1 385 ? -3.733 -14.723 -30.502 1.00 87.88 385 VAL A C 1
ATOM 2994 O O . VAL A 1 385 ? -4.717 -15.458 -30.476 1.00 87.88 385 VAL A O 1
ATOM 2997 N N . GLY A 1 386 ? -3.808 -13.392 -30.467 1.00 81.75 386 GLY A N 1
ATOM 2998 C CA . GLY A 1 386 ? -5.073 -12.657 -30.537 1.00 81.75 386 GLY A CA 1
ATOM 2999 C C . GLY A 1 386 ? -5.742 -12.779 -31.907 1.00 81.75 386 GLY A C 1
ATOM 3000 O O . GLY A 1 386 ? -5.076 -13.056 -32.908 1.00 81.75 386 GLY A O 1
ATOM 3001 N N . ASP A 1 387 ? -7.049 -12.545 -31.944 1.00 80.44 387 ASP A N 1
ATOM 3002 C CA . ASP A 1 387 ? -7.872 -12.493 -33.156 1.00 80.44 387 ASP A CA 1
ATOM 3003 C C . ASP A 1 387 ? -8.763 -11.231 -33.154 1.00 80.44 387 ASP A C 1
ATOM 3005 O O . ASP A 1 387 ? -8.517 -10.301 -32.388 1.00 80.44 387 ASP A O 1
ATOM 3009 N N . ASP A 1 388 ? -9.768 -11.159 -34.035 1.00 72.19 388 ASP A N 1
ATOM 3010 C CA . ASP A 1 388 ? -10.633 -9.978 -34.198 1.00 72.19 388 ASP A CA 1
ATOM 3011 C C . ASP A 1 388 ? -11.419 -9.596 -32.926 1.00 72.19 388 ASP A C 1
ATOM 3013 O O . ASP A 1 388 ? -11.877 -8.456 -32.813 1.00 72.19 388 ASP A O 1
ATOM 3017 N N . ILE A 1 389 ? -11.610 -10.534 -31.990 1.00 72.69 389 ILE A N 1
ATOM 3018 C CA . ILE A 1 389 ? -12.426 -10.344 -30.779 1.00 72.69 389 ILE A CA 1
ATOM 3019 C C . ILE A 1 389 ? -11.703 -10.722 -29.478 1.00 72.69 389 ILE A C 1
ATOM 3021 O O . ILE A 1 389 ? -12.179 -10.353 -28.406 1.00 72.69 389 ILE A O 1
ATOM 3025 N N . ASN A 1 390 ? -10.577 -11.434 -29.556 1.00 78.06 390 ASN A N 1
ATOM 3026 C CA . ASN A 1 390 ? -9.797 -11.896 -28.413 1.00 78.06 390 ASN A CA 1
ATOM 3027 C C . ASN A 1 390 ? -8.405 -11.249 -28.387 1.00 78.06 390 ASN A C 1
ATOM 3029 O O . ASN A 1 390 ? -7.669 -11.281 -29.376 1.00 78.06 390 ASN A O 1
ATOM 3033 N N . GLU A 1 391 ? -7.990 -10.734 -27.229 1.00 80.00 391 GLU A N 1
ATOM 3034 C CA . GLU A 1 391 ? -6.652 -10.157 -27.064 1.00 80.00 391 GLU A CA 1
ATOM 3035 C C . GLU A 1 391 ? -5.558 -11.240 -27.038 1.00 80.00 391 GLU A C 1
ATOM 3037 O O . GLU A 1 391 ? -5.789 -12.397 -26.677 1.00 80.00 391 GLU A O 1
ATOM 3042 N N . ALA A 1 392 ? -4.341 -10.878 -27.455 1.00 82.94 392 ALA A N 1
ATOM 3043 C CA . ALA A 1 392 ? -3.187 -11.771 -27.391 1.00 82.94 392 ALA A CA 1
ATOM 3044 C C . ALA A 1 392 ? -2.611 -11.790 -25.971 1.00 82.94 392 ALA A C 1
ATOM 3046 O O . ALA A 1 392 ? -2.135 -10.765 -25.485 1.00 82.94 392 ALA A O 1
ATOM 3047 N N . GLU A 1 393 ? -2.570 -12.960 -25.340 1.00 83.81 393 GLU A N 1
ATOM 3048 C CA . GLU A 1 393 ? -2.047 -13.111 -23.986 1.00 83.81 393 GLU A CA 1
ATOM 3049 C C . GLU A 1 393 ? -0.610 -13.634 -23.991 1.00 83.81 393 GLU A C 1
ATOM 3051 O O . GLU A 1 393 ? -0.232 -14.495 -24.788 1.00 83.81 393 GLU A O 1
ATOM 3056 N N . LYS A 1 394 ? 0.217 -13.146 -23.065 1.00 81.06 394 LYS A N 1
ATOM 3057 C CA . LYS A 1 394 ? 1.607 -13.596 -22.891 1.00 81.06 394 LYS A CA 1
ATOM 3058 C C . LYS A 1 394 ? 1.831 -14.072 -21.463 1.00 81.06 394 LYS A C 1
ATOM 3060 O O . LYS A 1 394 ? 1.223 -13.538 -20.543 1.00 81.06 394 LYS A O 1
ATOM 3065 N N . GLU A 1 395 ? 2.698 -15.073 -21.311 1.00 76.00 395 GLU A N 1
ATOM 3066 C CA . GLU A 1 395 ? 3.190 -15.575 -20.018 1.00 76.00 395 GLU A CA 1
ATOM 3067 C C . GLU A 1 395 ? 2.085 -15.936 -19.001 1.00 76.00 395 GLU A C 1
ATOM 3069 O O . GLU A 1 395 ? 2.243 -15.783 -17.792 1.00 76.00 395 GLU A O 1
ATOM 3074 N N . GLN A 1 396 ? 0.947 -16.438 -19.483 1.00 78.06 396 GLN A N 1
ATOM 3075 C CA . GLN A 1 396 ? -0.180 -16.814 -18.636 1.00 78.06 396 GLN A CA 1
ATOM 3076 C C . GLN A 1 396 ? 0.145 -18.092 -17.874 1.00 78.06 396 GLN A C 1
ATOM 3078 O O . GLN A 1 396 ? 0.486 -19.107 -18.479 1.00 78.06 396 GLN A O 1
ATOM 3083 N N . ILE A 1 397 ? 0.013 -18.044 -16.551 1.00 80.06 397 ILE A N 1
ATOM 3084 C CA . ILE A 1 397 ? 0.221 -19.191 -15.659 1.00 80.06 397 ILE A CA 1
ATOM 3085 C C . ILE A 1 397 ? -1.081 -19.639 -14.981 1.00 80.06 397 ILE A C 1
ATOM 3087 O O . ILE A 1 397 ? -1.118 -20.695 -14.364 1.00 80.06 397 ILE A O 1
ATOM 3091 N N . GLU A 1 398 ? -2.157 -18.865 -15.125 1.00 83.25 398 GLU A N 1
ATOM 3092 C CA . GLU A 1 398 ? -3.462 -19.123 -14.520 1.00 83.25 398 GLU A CA 1
ATOM 3093 C C . GLU A 1 398 ? -4.528 -19.228 -15.603 1.00 83.25 398 GLU A C 1
ATOM 3095 O O . GLU A 1 398 ? -4.639 -18.369 -16.481 1.00 83.25 398 GLU A O 1
ATOM 3100 N N . VAL A 1 399 ? -5.334 -20.282 -15.525 1.00 87.69 399 VAL A N 1
ATOM 3101 C CA . VAL A 1 399 ? -6.449 -20.500 -16.444 1.00 87.69 399 VAL A CA 1
ATOM 3102 C C . VAL A 1 399 ? -7.675 -20.907 -15.641 1.00 87.69 399 VAL A C 1
ATOM 3104 O O . VAL A 1 399 ? -7.640 -21.903 -14.917 1.00 87.69 399 VAL A O 1
ATOM 3107 N N . THR A 1 400 ? -8.776 -20.171 -15.777 1.00 92.44 400 THR A N 1
ATOM 3108 C CA . THR A 1 400 ? -10.051 -20.570 -15.168 1.00 92.44 400 THR A CA 1
ATOM 3109 C C . THR A 1 400 ? -10.577 -21.807 -15.887 1.00 92.44 400 THR A C 1
ATOM 3111 O O . THR A 1 400 ? -10.728 -21.821 -17.109 1.00 92.44 400 THR A O 1
ATOM 3114 N N . LEU A 1 401 ? -10.877 -22.860 -15.135 1.00 92.62 401 LEU A N 1
ATOM 3115 C CA . LEU A 1 401 ? -11.439 -24.098 -15.654 1.00 92.62 401 LEU A CA 1
ATOM 3116 C C . LEU A 1 401 ? -12.963 -23.997 -15.731 1.00 92.62 401 LEU A C 1
ATOM 3118 O O . LEU A 1 401 ? -13.632 -23.709 -14.740 1.00 92.62 401 LEU A O 1
ATOM 3122 N N . ILE A 1 402 ? -13.516 -24.321 -16.897 1.00 91.88 402 ILE A N 1
ATOM 3123 C CA . ILE A 1 402 ? -14.956 -24.459 -17.117 1.00 91.88 402 ILE A CA 1
ATOM 3124 C C . ILE A 1 402 ? -15.252 -25.960 -17.269 1.00 91.88 402 ILE A C 1
ATOM 3126 O O . ILE A 1 402 ? -15.048 -26.524 -18.350 1.00 91.88 402 ILE A O 1
ATOM 3130 N N . PRO A 1 403 ? -15.672 -26.651 -16.191 1.00 90.69 403 PRO A N 1
ATOM 3131 C CA . PRO A 1 403 ? -15.927 -28.083 -16.233 1.00 90.69 403 PRO A CA 1
ATOM 3132 C C . PRO A 1 403 ? -17.271 -28.394 -16.915 1.00 90.69 403 PRO A C 1
ATOM 3134 O O . PRO A 1 403 ? -18.224 -27.617 -16.802 1.00 90.69 403 PRO A O 1
ATOM 3137 N N . PRO A 1 404 ? -17.421 -29.556 -17.578 1.00 86.25 404 PRO A N 1
ATOM 3138 C CA . PRO A 1 404 ? -18.744 -30.055 -17.933 1.00 86.25 404 PRO A CA 1
ATOM 3139 C C . PRO A 1 404 ? -19.554 -30.328 -16.655 1.00 86.25 404 PRO A C 1
ATOM 3141 O O . PRO A 1 404 ? -18.988 -30.699 -15.630 1.00 86.25 404 PRO A O 1
ATOM 3144 N N . ARG A 1 405 ? -20.892 -30.224 -16.718 1.00 76.94 405 ARG A N 1
ATOM 3145 C CA . ARG A 1 405 ? -21.807 -30.320 -15.551 1.00 76.94 405 ARG A CA 1
ATOM 3146 C C . ARG A 1 405 ? -21.618 -31.546 -14.637 1.00 76.94 405 ARG A C 1
ATOM 3148 O O . ARG A 1 405 ? -22.119 -31.535 -13.522 1.00 76.94 405 ARG A O 1
ATOM 3155 N N . ALA A 1 406 ? -20.967 -32.605 -15.114 1.00 80.38 406 ALA A N 1
ATOM 3156 C CA . ALA A 1 406 ? -20.731 -33.842 -14.371 1.00 80.38 406 ALA A CA 1
ATOM 3157 C C . ALA A 1 406 ? -19.393 -33.876 -13.599 1.00 80.38 406 ALA A C 1
ATOM 3159 O O . ALA A 1 406 ? -19.101 -34.888 -12.969 1.00 80.38 406 ALA A O 1
ATOM 3160 N N . VAL A 1 407 ? -18.567 -32.826 -13.675 1.00 85.62 407 VAL A N 1
ATOM 3161 C CA . VAL A 1 407 ? -17.246 -32.764 -13.030 1.00 85.62 407 VAL A CA 1
ATOM 3162 C C . VAL A 1 407 ? -17.261 -31.721 -11.919 1.00 85.62 407 VAL A C 1
ATOM 3164 O O . VAL A 1 407 ? -17.438 -30.535 -12.191 1.00 85.62 407 VAL A O 1
ATOM 3167 N N . ASP A 1 408 ? -17.028 -32.165 -10.684 1.00 88.62 408 ASP A N 1
ATOM 3168 C CA . ASP A 1 408 ? -16.756 -31.28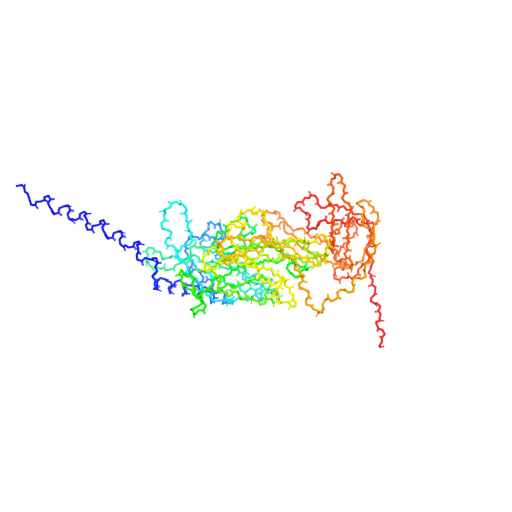2 -9.552 1.00 88.62 408 ASP A CA 1
ATOM 3169 C C . ASP A 1 408 ? -15.243 -31.047 -9.443 1.00 88.62 408 ASP A C 1
ATOM 3171 O O . ASP A 1 408 ? -14.460 -31.979 -9.252 1.00 88.62 408 ASP A O 1
ATOM 3175 N N . LEU A 1 409 ? -14.808 -29.795 -9.604 1.00 88.94 409 LEU A N 1
ATOM 3176 C CA . LEU A 1 409 ? -13.388 -29.447 -9.520 1.00 88.94 409 LEU A CA 1
ATOM 3177 C C . LEU A 1 409 ? -12.854 -29.523 -8.084 1.00 88.94 409 LEU A C 1
ATOM 3179 O O . LEU A 1 409 ? -11.642 -29.670 -7.908 1.00 88.94 409 LEU A O 1
ATOM 3183 N N . ALA A 1 410 ? -13.723 -29.487 -7.066 1.00 85.25 410 ALA A N 1
ATOM 3184 C CA . ALA A 1 410 ? -13.317 -29.616 -5.669 1.00 85.25 410 ALA A CA 1
ATOM 3185 C C . ALA A 1 410 ? -12.612 -30.954 -5.380 1.00 85.25 410 ALA A C 1
ATOM 3187 O O . ALA A 1 410 ? -11.686 -30.991 -4.568 1.00 85.25 410 ALA A O 1
ATOM 3188 N N . ASP A 1 411 ? -12.952 -32.021 -6.112 1.00 88.12 411 ASP A N 1
ATOM 3189 C CA . ASP A 1 411 ? -12.298 -33.337 -6.017 1.00 88.12 411 ASP A CA 1
ATOM 3190 C C . ASP A 1 411 ? -10.807 -33.307 -6.410 1.00 88.12 411 ASP A C 1
ATOM 3192 O O . ASP A 1 411 ? -10.027 -34.206 -6.061 1.00 88.12 411 ASP A O 1
ATOM 3196 N N . PHE A 1 412 ? -10.395 -32.261 -7.128 1.00 87.00 412 PHE A N 1
ATOM 3197 C CA . PHE A 1 412 ? -9.042 -32.070 -7.639 1.00 87.00 412 PHE A CA 1
ATOM 3198 C C . PHE A 1 412 ? -8.282 -30.945 -6.928 1.00 87.00 412 PHE A C 1
ATOM 3200 O O . PHE A 1 412 ? -7.106 -30.753 -7.223 1.00 87.00 412 PHE A O 1
ATOM 3207 N N . ALA A 1 413 ? -8.898 -30.248 -5.967 1.00 81.44 413 ALA A N 1
ATOM 3208 C CA . ALA A 1 413 ? -8.279 -29.140 -5.241 1.00 81.44 413 ALA A CA 1
ATOM 3209 C C . ALA A 1 413 ? -6.920 -29.531 -4.625 1.00 81.44 413 ALA A C 1
ATOM 3211 O O . ALA A 1 413 ? -6.786 -30.557 -3.950 1.00 81.44 413 ALA A O 1
ATOM 3212 N N . GLY A 1 414 ? -5.895 -28.718 -4.881 1.00 65.50 414 GLY A N 1
ATOM 3213 C CA . GLY A 1 414 ? -4.510 -28.928 -4.456 1.00 65.50 414 GLY A CA 1
ATOM 3214 C C . GLY A 1 414 ? -3.793 -30.093 -5.147 1.00 65.50 414 GLY A C 1
ATOM 3215 O O . GLY A 1 414 ? -2.649 -30.397 -4.800 1.00 65.50 414 GLY A O 1
ATOM 3216 N N . ARG A 1 415 ? -4.433 -30.778 -6.105 1.00 71.75 415 ARG A N 1
ATOM 3217 C CA . ARG A 1 415 ? -3.825 -31.891 -6.842 1.00 71.75 415 ARG A CA 1
ATOM 3218 C C . ARG A 1 415 ? -3.185 -31.393 -8.124 1.00 71.75 415 ARG A C 1
ATOM 3220 O O . ARG A 1 415 ? -3.719 -30.535 -8.820 1.00 71.75 415 ARG A O 1
ATOM 3227 N N . HIS A 1 416 ? -2.057 -32.016 -8.448 1.00 86.00 416 HIS A N 1
ATOM 3228 C CA . HIS A 1 416 ? -1.444 -31.897 -9.759 1.00 86.00 416 HIS A CA 1
ATOM 3229 C C . HIS A 1 416 ? -2.221 -32.751 -10.761 1.00 86.00 416 HIS A C 1
ATOM 3231 O O . HIS A 1 416 ? -2.395 -33.958 -10.550 1.00 86.00 416 HIS A O 1
ATOM 3237 N N . VAL A 1 417 ? -2.728 -32.126 -11.818 1.00 89.06 417 VAL A N 1
ATOM 3238 C CA . VAL A 1 417 ? -3.571 -32.769 -12.824 1.00 89.06 417 VAL A CA 1
ATOM 3239 C C . VAL A 1 417 ? -3.115 -32.423 -14.231 1.00 89.06 417 VAL A C 1
ATOM 3241 O O . VAL A 1 417 ? -2.537 -31.367 -14.468 1.00 89.06 417 VAL A O 1
ATOM 3244 N N . THR A 1 418 ? -3.465 -33.285 -15.178 1.00 94.06 418 THR A N 1
ATOM 3245 C CA . THR A 1 418 ? -3.516 -32.956 -16.601 1.00 94.06 418 THR A CA 1
ATOM 3246 C C . THR A 1 418 ? -4.971 -32.785 -17.027 1.00 94.06 418 THR A C 1
ATOM 3248 O O . THR A 1 418 ? -5.811 -33.657 -16.779 1.00 94.06 418 THR A O 1
ATOM 3251 N N . VAL A 1 419 ? -5.261 -31.675 -17.698 1.00 93.19 419 VAL A N 1
ATOM 3252 C CA . VAL A 1 419 ? -6.565 -31.346 -18.277 1.00 93.19 419 VAL A CA 1
ATOM 3253 C C . VAL A 1 419 ? -6.440 -31.104 -19.774 1.00 93.19 419 VAL A C 1
ATOM 3255 O O . VAL A 1 419 ? -5.390 -30.698 -20.268 1.00 93.19 419 VAL A O 1
ATOM 3258 N N . SER A 1 420 ? -7.525 -31.334 -20.506 1.00 93.50 420 SER A N 1
ATOM 3259 C CA . SER A 1 420 ? -7.606 -31.025 -21.932 1.00 93.50 420 SER A CA 1
ATOM 3260 C C . SER A 1 420 ? -8.916 -30.307 -22.226 1.00 93.50 420 SER A C 1
ATOM 3262 O O . SER A 1 420 ? -9.924 -30.546 -21.556 1.00 93.50 420 SER A O 1
ATOM 3264 N N . GLY A 1 421 ? -8.904 -29.416 -23.210 1.00 93.50 421 GLY A N 1
ATOM 3265 C CA . GLY A 1 421 ? -10.037 -28.541 -23.484 1.00 93.50 421 GLY A CA 1
ATOM 3266 C C . GLY A 1 421 ? -9.782 -27.580 -24.634 1.00 93.50 421 GLY A C 1
ATOM 3267 O O . GLY A 1 421 ? -8.810 -27.741 -25.364 1.00 93.50 421 GLY A O 1
ATOM 3268 N N . SER A 1 422 ? -10.660 -26.592 -24.786 1.00 92.88 422 SER A N 1
ATOM 3269 C CA . SER A 1 422 ? -10.495 -25.489 -25.746 1.00 92.88 422 SER A CA 1
ATOM 3270 C C . SER A 1 422 ? -10.383 -24.161 -25.001 1.00 92.88 422 SER A C 1
ATOM 3272 O O . SER A 1 422 ? -11.117 -23.944 -24.032 1.00 92.88 422 SER A O 1
ATOM 3274 N N . LEU A 1 423 ? -9.450 -23.308 -25.429 1.00 91.75 423 LEU A N 1
ATOM 3275 C CA . LEU A 1 423 ? -9.207 -21.994 -24.830 1.00 91.75 423 LEU A CA 1
ATOM 3276 C C . LEU A 1 423 ? -10.164 -20.934 -25.375 1.00 91.75 423 LEU A C 1
ATOM 3278 O O . LEU A 1 423 ? -10.412 -20.883 -26.578 1.00 91.75 423 LEU A O 1
ATOM 3282 N N . SER A 1 424 ? -10.602 -20.033 -24.506 1.00 89.50 424 SER A N 1
ATOM 3283 C CA . SER A 1 424 ? -11.285 -18.788 -24.864 1.00 89.50 424 SER A CA 1
ATOM 3284 C C . SER A 1 424 ? -10.764 -17.635 -24.005 1.00 89.50 424 SER A C 1
ATOM 3286 O O . SER A 1 424 ? -10.258 -17.864 -22.902 1.00 89.50 424 SER A O 1
ATOM 3288 N N . HIS A 1 425 ? -10.889 -16.402 -24.492 1.00 89.56 425 HIS A N 1
ATOM 3289 C CA . HIS A 1 425 ? -10.510 -15.208 -23.733 1.00 89.56 425 HIS A CA 1
ATOM 3290 C C . HIS A 1 425 ? -11.587 -14.816 -22.713 1.00 89.56 425 HIS A C 1
ATOM 3292 O O . HIS A 1 425 ? -12.768 -15.135 -22.873 1.00 89.56 425 HIS A O 1
ATOM 3298 N N . GLY A 1 426 ? -11.180 -14.145 -21.640 1.00 81.69 426 GLY A N 1
ATOM 3299 C CA . GLY A 1 426 ? -12.074 -13.572 -20.645 1.00 81.69 426 GLY A CA 1
ATOM 3300 C C . GLY A 1 426 ? -12.615 -12.210 -21.091 1.00 81.69 426 GLY A C 1
ATOM 3301 O O . GLY A 1 426 ? -11.934 -11.205 -20.983 1.00 81.69 426 GLY A O 1
ATOM 3302 N N . PHE A 1 427 ? -13.883 -12.151 -21.504 1.00 69.06 427 PHE A N 1
ATOM 3303 C CA . PHE A 1 427 ? -14.497 -10.953 -22.111 1.00 69.06 427 PHE A CA 1
ATOM 3304 C C . PHE A 1 427 ? -15.403 -10.101 -21.190 1.00 69.06 427 PHE A C 1
ATOM 3306 O O . PHE A 1 427 ? -16.073 -9.186 -21.665 1.00 69.06 427 PHE A O 1
ATOM 3313 N N . ASN A 1 428 ? -15.505 -10.389 -19.887 1.00 61.97 428 ASN A N 1
ATOM 3314 C CA . ASN A 1 428 ? -16.338 -9.609 -18.961 1.00 61.97 428 ASN A CA 1
ATOM 3315 C C . ASN A 1 428 ? -15.743 -9.575 -17.543 1.00 61.97 428 ASN A C 1
ATOM 3317 O O . ASN A 1 428 ? -14.915 -10.411 -17.189 1.00 61.97 428 ASN A O 1
ATOM 3321 N N . GLY A 1 429 ? -16.217 -8.638 -16.714 1.00 53.12 429 GLY A N 1
ATOM 3322 C CA . GLY A 1 429 ? -15.799 -8.484 -15.312 1.00 53.12 429 GLY A CA 1
ATOM 3323 C C . GLY A 1 429 ? -16.216 -9.623 -14.368 1.00 53.12 429 GLY A C 1
ATOM 3324 O O . GLY A 1 429 ? -16.025 -9.508 -13.164 1.00 53.12 429 GLY A O 1
ATOM 3325 N N . HIS A 1 430 ? -16.799 -10.711 -14.885 1.00 57.88 430 HIS A N 1
ATOM 3326 C CA . HIS A 1 430 ? -17.077 -11.938 -14.131 1.00 57.88 430 HIS A CA 1
ATOM 3327 C C . HIS A 1 430 ? -16.031 -13.040 -14.381 1.00 57.88 430 HIS A C 1
ATOM 3329 O O . HIS A 1 430 ? -16.083 -14.090 -13.731 1.00 57.88 430 HIS A O 1
ATOM 3335 N N . HIS A 1 431 ? -15.088 -12.814 -15.302 1.00 68.38 431 HIS A N 1
ATOM 3336 C CA . HIS A 1 431 ? -13.936 -13.676 -15.536 1.00 68.38 431 HIS A CA 1
ATOM 3337 C C . HIS A 1 431 ? -12.752 -13.203 -14.694 1.00 68.38 431 HIS A C 1
ATOM 3339 O O . HIS A 1 431 ? -12.349 -12.045 -14.761 1.00 68.38 431 HIS A O 1
ATOM 3345 N N . ASN A 1 432 ? -12.192 -14.109 -13.895 1.00 69.44 432 ASN A N 1
ATOM 3346 C CA . ASN A 1 432 ? -11.146 -13.770 -12.927 1.00 69.44 432 ASN A CA 1
ATOM 3347 C C . ASN A 1 432 ? -9.725 -14.038 -13.446 1.00 69.44 432 ASN A C 1
ATOM 3349 O O . ASN A 1 432 ? -8.749 -13.690 -12.786 1.00 69.44 432 ASN A O 1
ATOM 3353 N N . THR A 1 433 ? -9.614 -14.623 -14.639 1.00 81.69 433 THR A N 1
ATOM 3354 C CA . THR A 1 433 ? -8.369 -14.814 -15.391 1.00 81.69 433 THR A CA 1
ATOM 3355 C C . THR A 1 433 ? -8.589 -14.400 -16.846 1.00 81.69 433 THR A C 1
ATOM 3357 O O . THR A 1 433 ? -9.714 -14.451 -17.346 1.00 81.69 433 THR A O 1
ATOM 3360 N N . ALA A 1 434 ? -7.512 -14.033 -17.544 1.00 85.12 434 ALA A N 1
ATOM 3361 C CA . ALA A 1 434 ? -7.575 -13.666 -18.961 1.00 85.12 434 ALA A CA 1
ATOM 3362 C C . ALA A 1 434 ? -7.881 -14.866 -19.875 1.00 85.12 434 ALA A C 1
ATOM 3364 O O . ALA A 1 434 ? -8.498 -14.716 -20.927 1.00 85.12 434 ALA A O 1
ATOM 3365 N N . LEU A 1 435 ? -7.485 -16.074 -19.457 1.00 90.38 435 LEU A N 1
ATOM 3366 C CA . LEU A 1 435 ? -7.744 -17.315 -20.183 1.00 90.38 435 LEU A CA 1
ATOM 3367 C C . LEU A 1 435 ? -8.761 -18.191 -19.456 1.00 90.38 435 LEU A C 1
ATOM 3369 O O . LEU A 1 435 ? -8.650 -18.421 -18.250 1.00 90.38 435 LEU A O 1
ATOM 3373 N N . LEU A 1 436 ? -9.709 -18.736 -20.214 1.00 92.62 436 LEU A N 1
ATOM 3374 C CA . LEU A 1 436 ? -10.681 -19.729 -19.769 1.00 92.62 436 LEU A CA 1
ATOM 3375 C C . LEU A 1 436 ? -10.461 -21.030 -20.554 1.00 92.62 436 LEU A C 1
ATOM 3377 O O . LEU A 1 436 ? -10.255 -20.995 -21.767 1.00 92.62 436 LEU A O 1
ATOM 3381 N N . LEU A 1 437 ? -10.533 -22.184 -19.891 1.00 94.06 437 LEU A N 1
ATOM 3382 C CA . LEU A 1 437 ? -10.421 -23.500 -20.523 1.00 94.06 437 LEU A CA 1
ATOM 3383 C C . LEU A 1 437 ? -11.710 -24.297 -20.343 1.00 94.06 437 LEU A C 1
ATOM 3385 O O . LEU A 1 437 ? -11.999 -24.799 -19.255 1.00 94.06 437 LEU A O 1
ATOM 3389 N N . SER A 1 438 ? -12.441 -24.485 -21.439 1.00 94.00 438 SER A N 1
ATOM 3390 C CA . SER A 1 438 ? -13.592 -25.389 -21.481 1.00 94.00 438 SER A CA 1
ATOM 3391 C C . SER A 1 438 ? -13.118 -26.835 -21.541 1.00 94.00 438 SER A C 1
ATOM 3393 O O . SER A 1 438 ? -12.568 -27.270 -22.556 1.00 94.00 438 SER A O 1
ATOM 3395 N N . LEU A 1 439 ? -13.308 -27.579 -20.450 1.00 93.94 439 LEU A N 1
ATOM 3396 C CA . LEU A 1 439 ? -12.810 -28.945 -20.311 1.00 93.94 439 LEU A CA 1
ATOM 3397 C C . LEU A 1 439 ? -13.562 -29.914 -21.229 1.00 93.94 439 LEU A C 1
ATOM 3399 O O . LEU A 1 439 ? -14.790 -29.987 -21.211 1.00 93.94 439 LEU A O 1
ATOM 3403 N N . SER A 1 440 ? -12.818 -30.725 -21.982 1.00 89.00 440 SER A N 1
ATOM 3404 C CA . SER A 1 440 ? -13.381 -31.787 -22.826 1.00 89.00 440 SER A CA 1
ATOM 3405 C C . SER A 1 440 ? -13.604 -33.108 -22.075 1.00 89.00 440 SER A C 1
ATOM 3407 O O . SER A 1 440 ? -14.171 -34.050 -22.630 1.00 89.00 440 SER A O 1
ATOM 3409 N N . GLY A 1 441 ? -13.188 -33.193 -20.806 1.00 88.19 441 GLY A N 1
ATOM 3410 C CA . GLY A 1 441 ? -13.328 -34.382 -19.968 1.00 88.19 441 GLY A CA 1
ATOM 3411 C C . GLY A 1 441 ? -12.891 -34.161 -18.517 1.00 88.19 441 GLY A C 1
ATOM 3412 O O . GLY A 1 441 ? -12.686 -33.033 -18.076 1.00 88.19 441 GLY A O 1
ATOM 3413 N N . VAL A 1 442 ? -12.759 -35.260 -17.769 1.00 89.06 442 VAL A N 1
ATOM 3414 C CA . VAL A 1 442 ? -12.372 -35.250 -16.347 1.00 89.06 442 VAL A CA 1
ATOM 3415 C C . VAL A 1 442 ? -10.857 -35.011 -16.196 1.00 89.06 442 VAL A C 1
ATOM 3417 O O . VAL A 1 442 ? -10.088 -35.677 -16.900 1.00 89.06 442 VAL A O 1
ATOM 3420 N N . PRO A 1 443 ? -10.405 -34.133 -15.275 1.00 92.06 443 PRO A N 1
ATOM 3421 C CA . PRO A 1 443 ? -8.987 -33.986 -14.948 1.00 92.06 443 PRO A CA 1
ATOM 3422 C C . PRO A 1 443 ? -8.340 -35.317 -14.537 1.00 92.06 443 PRO A C 1
ATOM 3424 O O . PRO A 1 443 ? -8.920 -36.113 -13.796 1.00 92.06 443 PRO A O 1
ATOM 3427 N N . LYS A 1 444 ? -7.113 -35.572 -15.001 1.00 91.38 444 LYS A N 1
ATOM 3428 C CA . LYS A 1 444 ? -6.346 -36.780 -14.655 1.00 91.38 444 LYS A CA 1
ATOM 3429 C C . LYS A 1 444 ? -5.280 -36.433 -13.628 1.00 91.38 444 LYS A C 1
ATOM 3431 O O . LYS A 1 444 ? -4.421 -35.615 -13.916 1.00 91.38 444 LYS A O 1
ATOM 3436 N N . ILE A 1 445 ? -5.303 -37.064 -12.456 1.00 87.44 445 ILE A N 1
ATOM 3437 C CA . ILE A 1 445 ? -4.305 -36.819 -11.404 1.00 87.44 445 ILE A CA 1
ATOM 3438 C C . ILE A 1 445 ? -2.962 -37.433 -11.800 1.00 87.44 445 ILE A C 1
ATOM 3440 O O . ILE A 1 445 ? -2.883 -38.628 -12.098 1.00 87.44 445 ILE A O 1
ATOM 3444 N N . THR A 1 446 ? -1.902 -36.634 -11.740 1.00 76.44 446 THR A N 1
ATOM 3445 C CA . THR A 1 446 ? -0.536 -37.075 -12.029 1.00 76.44 446 THR A CA 1
ATOM 3446 C C . THR A 1 446 ? 0.113 -37.576 -10.734 1.00 76.44 446 THR A C 1
ATOM 3448 O O . THR A 1 446 ? 0.262 -36.830 -9.767 1.00 76.44 446 THR A O 1
ATOM 3451 N N . ALA A 1 447 ? 0.483 -38.859 -10.658 1.00 53.12 447 ALA A N 1
ATOM 3452 C CA . ALA A 1 447 ? 1.160 -39.406 -9.478 1.00 53.12 447 ALA A CA 1
ATOM 3453 C C . ALA A 1 447 ? 2.616 -38.904 -9.394 1.00 53.12 447 ALA A C 1
ATOM 3455 O O . ALA A 1 447 ? 3.326 -38.905 -10.398 1.00 53.12 447 ALA A O 1
ATOM 3456 N N . LYS A 1 448 ? 3.084 -38.524 -8.192 1.00 44.72 448 LYS A N 1
ATOM 3457 C CA . LYS A 1 448 ? 4.489 -38.138 -7.955 1.00 44.72 448 LYS A CA 1
ATOM 3458 C C . LYS A 1 448 ? 5.437 -39.269 -8.373 1.00 44.72 448 LYS A C 1
ATOM 3460 O O . LYS A 1 448 ? 5.401 -40.356 -7.793 1.00 44.72 448 LYS A O 1
ATOM 3465 N N . THR A 1 449 ? 6.335 -38.992 -9.316 1.00 36.38 449 THR A N 1
ATOM 3466 C CA . THR A 1 449 ? 7.508 -39.830 -9.584 1.00 36.38 449 THR A CA 1
ATOM 3467 C C . THR A 1 449 ? 8.362 -39.872 -8.316 1.00 36.38 449 THR A C 1
ATOM 3469 O O . THR A 1 449 ? 8.779 -38.832 -7.812 1.00 36.38 449 THR A O 1
ATOM 3472 N N . LYS A 1 450 ? 8.589 -41.069 -7.762 1.00 32.78 450 LYS A N 1
ATOM 3473 C CA . LYS A 1 450 ? 9.519 -41.277 -6.644 1.00 32.78 450 LYS A CA 1
ATOM 3474 C C . LYS A 1 450 ? 10.913 -40.811 -7.072 1.00 32.78 450 LYS A C 1
ATOM 3476 O O . LYS A 1 450 ? 11.525 -41.454 -7.922 1.00 32.78 450 LYS A O 1
ATOM 3481 N N . THR A 1 451 ? 11.413 -39.730 -6.483 1.00 32.50 451 THR A N 1
ATOM 3482 C CA . THR A 1 451 ? 12.821 -39.337 -6.594 1.00 32.50 451 THR A CA 1
ATOM 3483 C C . THR A 1 451 ? 13.671 -40.448 -5.974 1.00 32.50 451 THR A C 1
ATOM 3485 O O . THR A 1 451 ? 13.481 -40.794 -4.806 1.00 32.50 451 THR A O 1
ATOM 3488 N N . GLN A 1 452 ? 14.526 -41.074 -6.784 1.00 32.81 452 GLN A N 1
ATOM 3489 C CA . GLN A 1 452 ? 15.530 -42.031 -6.319 1.00 32.81 452 GLN A CA 1
ATOM 3490 C C . GLN A 1 452 ? 16.591 -41.302 -5.482 1.00 32.81 452 GLN A C 1
ATOM 3492 O O . GLN A 1 452 ? 16.865 -40.128 -5.727 1.00 32.81 452 GLN A O 1
ATOM 3497 N N . GLN A 1 453 ? 17.080 -42.023 -4.470 1.00 32.66 453 GLN A N 1
ATOM 3498 C CA . GLN A 1 453 ? 18.061 -41.625 -3.454 1.00 32.66 453 GLN A CA 1
ATOM 3499 C C . GLN A 1 453 ? 19.372 -41.085 -4.015 1.00 32.66 453 GLN A C 1
ATOM 3501 O O . GLN A 1 453 ? 19.809 -41.597 -5.070 1.00 32.66 453 GLN A O 1
#

pLDDT: mean 79.08, std 17.93, range [30.09, 98.44]

Radius of gyration: 27.57 Å; chains: 1; bounding box: 55×105×59 Å

Sequence (453 aa):
MNTIARVLLSLSMLLASTLCSAEEEMFDNPAAKQQALLVVERWQLAYQNKDLKELAALYADQVDYFHKMVTREAVMANKAAFFNAEKKKFLSQAIVSTITVNVNGNDTDDGGLDDRLRAEFVKQVNVAGQTQNYPASLYIKPNAAGKWQIIAESDGITDANLGFDDDSRQVVRGKFDGLQRQYAWVDSRNAKTGGDCNNGDNCHCYLWTSNAEVKPTIIPQCINASLVVVPGLDSSGRDRLQLIDQRWQGSWLAIHLYDIQYAQWTPAIPSVSSNVSAIEQFTGALVTPEPAKPGFVRITETTSDPDTAEFINKTLVLPLNNLPGYETNVVVATDRCLNYEQPVSFSGIVEISVFFGPPNFGEEPETDSRNIQGLLFLDKPICTVGDDINEAEKEQIEVTLIPPRAVDLADFAGRHVTVSGSLSHGFNGHHNTALLLSLSGVPKITAKTKTQQ